Protein AF-A0A2V5LGY8-F1 (afdb_monomer)

Secondary structure (DSSP, 8-state):
---EEEETTEEEEE-SEEEE---SS-----HHHHHTTTSEEEEEPPTTSS-SEEEEETTT--EEEEEES-EEEEETTTTEEEEEEEEEEE-HHHHHHTT-GGGTT-EEEEEEEEEE---S-EEEEETTEEEEEE-PPP--PPPS-PPPPBSS--EEEEE---EEEEEEETTTTEEEEEE-EEEEE-BSS-EE-PPTT---S-EE-EEEEEEE-TTTT-SEEEEEEE--EEEP-----B-TT-S----TTS-BTTEE-TT-EEEE-HHHHS-TTSEE-GGGS-TTT----TTTT--TT----SSTTSEEEEHHHH-TTTSTT-EEEEEEE-B-HHHHHHHHH-TTS--TTS-EEEEEEEEEEETTEEEEEE-S--BTT--THHHHHTTT-EEEEE-S-TTTS--EEEEEEEEEEETTEEEEEEEEEESS-TT---EEEEE--TTPPP-S-----PPPPPP-TT-SSGGG-----PPPEEEEETTEEEEE---TTT-TT-

Nearest PDB structures (foldseek):
  8cqi-assembly1_A  TM=2.081E-01  e=9.771E-01  Homo sapiens
  5l9z-assembly1_A  TM=2.079E-01  e=1.151E+00  Homo sapiens
  6phg-assembly1_A  TM=1.567E-01  e=4.513E+00  Homo sapiens
  8uh2-assembly1_A  TM=1.254E-01  e=3.627E+00  Homo sapiens

Foldseek 3Di:
DWAFDDDPQHTPGTDWDKDFDADPDDDDDDPVCVVQRRQWIWTQDDPPDPAGIFIARLAPRHTAWGWPDWDWDAGSVQQKIKTAPIFTAGDCRNCVVVVHNVRGRPGDGGDMDMDRHDQQKDFDDDPNDTPDIDGDADDDDDDDDLDQQFEFWAKWFLFFAFKDFQFFDLVQQKTFIFTKTKIWGSHQDKAFQADFLDQRFWWKKKWKWKQADDPQSQQAIATQWIFFTFRGHFAPFHQSNVNPGDCVVHDHGRIRHHNGMGIDDRCRTRVLQGGFFPLQAQLLQRGGHRCRRPQPFDDDDSHARGGMGHLCRQACVNGPNMKMKMKMFIRGNRLNVCCLVPVVRRNRQQGMKMFIWRWDDHSNDIGIDTSDTIPMSDHPVVVSVVVVWDKDKDDPDVNPFDIKIKTWDWDPPDVPDIDIYIDIGDNRGSVDDFKDKDAADPPDDDDPDDFHHYAWRAFDPPNNADVSGTADRDFFDWDDDDRMIMTGDDDCVRPVRD

Structure (mmCIF, N/CA/C/O backbone):
data_AF-A0A2V5LGY8-F1
#
_entry.id   AF-A0A2V5LGY8-F1
#
loop_
_atom_site.group_PDB
_atom_site.id
_atom_site.type_symbol
_atom_site.label_atom_id
_atom_site.label_alt_id
_atom_site.label_comp_id
_atom_site.label_asym_id
_atom_site.label_entity_id
_atom_site.label_seq_id
_atom_site.pdbx_PDB_ins_code
_atom_site.Cartn_x
_atom_site.Cartn_y
_atom_site.Cartn_z
_atom_site.occupancy
_atom_site.B_iso_or_equiv
_atom_site.auth_seq_id
_atom_site.auth_comp_id
_atom_site.auth_asym_id
_atom_site.auth_atom_id
_atom_site.pdbx_PDB_model_num
ATOM 1 N N . PHE A 1 1 ? 13.005 -15.121 -3.241 1.00 65.56 1 PHE A N 1
ATOM 2 C CA . PHE A 1 1 ? 14.208 -15.280 -4.075 1.00 65.56 1 PHE A CA 1
ATOM 3 C C . PHE A 1 1 ? 15.237 -16.046 -3.276 1.00 65.56 1 PHE A C 1
ATOM 5 O O . PHE A 1 1 ? 15.303 -15.859 -2.065 1.00 65.56 1 PHE A O 1
ATOM 12 N N . PHE A 1 2 ? 15.988 -16.920 -3.935 1.00 74.06 2 PHE A N 1
ATOM 13 C CA . PHE A 1 2 ? 17.173 -17.533 -3.356 1.00 74.06 2 PHE A CA 1
ATOM 14 C C . PHE A 1 2 ? 18.372 -16.729 -3.860 1.00 74.06 2 PHE A C 1
ATOM 16 O O . PHE A 1 2 ? 18.666 -16.762 -5.054 1.00 74.06 2 PHE A O 1
ATOM 23 N N . SER A 1 3 ? 18.998 -15.953 -2.979 1.00 82.44 3 SER A N 1
ATOM 24 C CA . SER A 1 3 ? 19.999 -14.954 -3.367 1.00 82.44 3 SER A CA 1
ATOM 25 C C . SER A 1 3 ? 21.409 -15.417 -3.020 1.00 82.44 3 SER A C 1
ATOM 27 O O . SER A 1 3 ? 21.646 -16.020 -1.970 1.00 82.44 3 SER A O 1
ATOM 29 N N . ILE A 1 4 ? 22.361 -15.105 -3.897 1.00 84.81 4 ILE A N 1
ATOM 30 C CA . ILE A 1 4 ? 23.788 -15.316 -3.658 1.00 84.81 4 ILE A CA 1
ATOM 31 C C . ILE A 1 4 ? 24.555 -14.016 -3.856 1.00 84.81 4 ILE A C 1
ATOM 33 O O . ILE A 1 4 ? 24.245 -13.224 -4.742 1.00 84.81 4 ILE A O 1
ATOM 37 N N . LEU A 1 5 ? 25.587 -13.827 -3.043 1.00 84.12 5 LEU A N 1
ATOM 38 C CA . LEU A 1 5 ? 26.539 -12.743 -3.180 1.00 84.12 5 LEU A CA 1
ATOM 39 C C . LEU A 1 5 ? 27.703 -13.209 -4.050 1.00 84.12 5 LEU A C 1
ATOM 41 O O . LEU A 1 5 ? 28.392 -14.180 -3.723 1.00 84.12 5 LEU A O 1
ATOM 45 N N . VAL A 1 6 ? 27.959 -12.477 -5.128 1.00 84.19 6 VAL A N 1
ATOM 46 C CA . VAL A 1 6 ? 29.079 -12.709 -6.042 1.00 84.19 6 VAL A CA 1
ATOM 47 C C . VAL A 1 6 ? 29.950 -11.459 -6.057 1.00 84.19 6 VAL A C 1
ATOM 49 O O . VAL A 1 6 ? 29.448 -10.346 -6.191 1.00 84.19 6 VAL A O 1
ATOM 52 N N . PHE A 1 7 ? 31.264 -11.629 -5.914 1.00 83.25 7 PHE A N 1
ATOM 53 C CA . PHE A 1 7 ? 32.222 -10.528 -5.994 1.00 83.25 7 PHE A CA 1
ATOM 54 C C . PHE A 1 7 ? 33.379 -10.902 -6.914 1.00 83.25 7 PHE A C 1
ATOM 56 O O . PHE A 1 7 ? 34.120 -11.842 -6.617 1.00 83.25 7 PHE A O 1
ATOM 63 N N . ASN A 1 8 ? 33.551 -10.139 -7.998 1.00 84.62 8 ASN A N 1
ATOM 64 C CA . ASN A 1 8 ? 34.485 -10.438 -9.089 1.00 84.62 8 ASN A CA 1
ATOM 65 C C . ASN A 1 8 ? 34.308 -11.875 -9.602 1.00 84.62 8 ASN A C 1
ATOM 67 O O . ASN A 1 8 ? 35.237 -12.675 -9.517 1.00 84.62 8 ASN A O 1
ATOM 71 N N . ASP A 1 9 ? 33.088 -12.197 -10.044 1.00 86.88 9 ASP A N 1
ATOM 72 C CA . ASP A 1 9 ? 32.703 -13.487 -10.642 1.00 86.88 9 ASP A CA 1
ATOM 73 C C . ASP A 1 9 ? 32.883 -14.721 -9.747 1.00 86.88 9 ASP A C 1
ATOM 75 O O . ASP A 1 9 ? 32.727 -15.856 -10.185 1.00 86.88 9 ASP A O 1
ATOM 79 N N . LEU A 1 10 ? 33.164 -14.510 -8.463 1.00 85.56 10 LEU A N 1
ATOM 80 C CA . LEU A 1 10 ? 33.350 -15.571 -7.490 1.00 85.56 10 LEU A CA 1
ATOM 81 C C . LEU A 1 10 ? 32.267 -15.499 -6.419 1.00 85.56 10 LEU A C 1
ATOM 83 O O . LEU A 1 10 ? 32.025 -14.436 -5.837 1.00 85.56 10 LEU A O 1
ATOM 87 N N . LEU A 1 11 ? 31.679 -16.651 -6.101 1.00 89.62 11 LEU A N 1
ATOM 88 C CA . LEU A 1 11 ? 30.755 -16.790 -4.983 1.00 89.62 11 LEU A CA 1
ATOM 89 C C . LEU A 1 11 ? 31.415 -16.315 -3.677 1.00 89.62 11 LEU A C 1
ATOM 91 O O . LEU A 1 11 ? 32.578 -16.614 -3.386 1.00 89.62 11 LEU A O 1
ATOM 95 N N . ARG A 1 12 ? 30.672 -15.543 -2.888 1.00 87.94 12 ARG A N 1
ATOM 96 C CA . ARG A 1 12 ? 31.064 -15.092 -1.543 1.00 87.94 12 ARG A CA 1
ATOM 97 C C . ARG A 1 12 ? 30.173 -15.669 -0.460 1.00 87.94 12 ARG A C 1
ATOM 99 O O . ARG A 1 12 ? 30.631 -15.840 0.664 1.00 87.94 12 ARG A O 1
ATOM 106 N N . GLY A 1 13 ? 28.940 -16.002 -0.807 1.00 84.50 13 GLY A N 1
ATOM 107 C CA . GLY A 1 13 ? 28.005 -16.669 0.080 1.00 84.50 13 GLY A CA 1
ATOM 108 C C . GLY A 1 13 ? 26.596 -16.612 -0.480 1.00 84.50 13 GLY A C 1
ATOM 109 O O . GLY A 1 13 ? 26.351 -16.009 -1.520 1.00 84.50 13 GLY A O 1
ATOM 110 N N . SER A 1 14 ? 25.673 -17.239 0.226 1.00 83.50 14 SER A N 1
ATOM 111 C CA . SER A 1 14 ? 24.236 -17.161 -0.023 1.00 83.50 14 SER A CA 1
ATOM 112 C C . SER A 1 14 ? 23.563 -16.369 1.091 1.00 83.50 14 SER A C 1
ATOM 114 O O . SER A 1 14 ? 23.916 -16.538 2.261 1.00 83.50 14 SER A O 1
ATOM 116 N N . GLU A 1 15 ? 22.580 -15.553 0.738 1.00 79.69 15 GLU A N 1
ATOM 117 C CA . GLU A 1 15 ? 21.764 -14.801 1.689 1.00 79.69 15 GLU A CA 1
ATOM 118 C C . GLU A 1 15 ? 20.505 -15.582 2.066 1.00 79.69 15 GLU A C 1
ATOM 120 O O . GLU A 1 15 ? 20.097 -16.506 1.359 1.00 79.69 15 GLU A O 1
ATOM 125 N N . ALA A 1 16 ? 19.881 -15.208 3.185 1.00 76.12 16 ALA A N 1
ATOM 126 C CA . ALA A 1 16 ? 18.610 -15.793 3.591 1.00 76.12 16 ALA A CA 1
ATOM 127 C C . ALA A 1 16 ? 17.569 -15.623 2.474 1.00 76.12 16 ALA A C 1
ATOM 129 O O . ALA A 1 16 ? 17.400 -14.543 1.908 1.00 76.12 16 ALA A O 1
ATOM 130 N N . GLY A 1 17 ? 16.884 -16.709 2.143 1.00 76.69 17 GLY A N 1
ATOM 131 C CA . GLY A 1 17 ? 15.998 -16.754 0.994 1.00 76.69 17 GLY A CA 1
ATOM 132 C C . GLY A 1 17 ? 15.491 -18.160 0.738 1.00 76.69 17 GLY A C 1
ATOM 133 O O . GLY A 1 17 ? 15.968 -19.128 1.325 1.00 76.69 17 GLY A O 1
ATOM 134 N N . SER A 1 18 ? 14.511 -18.284 -0.147 1.00 83.12 18 SER A N 1
ATOM 135 C CA . SER A 1 18 ? 13.873 -19.566 -0.428 1.00 83.12 18 SER A CA 1
ATOM 136 C C . SER A 1 18 ? 13.519 -19.737 -1.900 1.00 83.12 18 SER A C 1
ATOM 138 O O . SER A 1 18 ? 13.355 -18.766 -2.654 1.00 83.12 18 SER A O 1
ATOM 140 N N . MET A 1 19 ? 13.423 -21.004 -2.293 1.00 80.88 19 MET A N 1
ATOM 141 C CA . MET A 1 19 ? 13.047 -21.469 -3.620 1.00 80.88 19 MET A CA 1
ATOM 142 C C . MET A 1 19 ? 11.915 -22.486 -3.490 1.00 80.88 19 MET A C 1
ATOM 144 O O . MET A 1 19 ? 12.043 -23.459 -2.747 1.00 80.88 19 MET A O 1
ATOM 148 N N . GLY A 1 20 ? 10.813 -22.259 -4.207 1.00 79.62 20 GLY A N 1
ATOM 149 C CA . GLY A 1 20 ? 9.690 -23.194 -4.255 1.00 79.62 20 GLY A CA 1
ATOM 150 C C . GLY A 1 20 ? 10.083 -24.518 -4.902 1.00 79.62 20 GLY A C 1
ATOM 151 O O . GLY A 1 20 ? 10.786 -24.539 -5.911 1.00 79.62 20 GLY A O 1
ATOM 152 N N . LEU A 1 21 ? 9.612 -25.621 -4.328 1.00 80.12 21 LEU A N 1
ATOM 153 C CA . LEU A 1 21 ? 9.755 -26.958 -4.882 1.00 80.12 21 LEU A CA 1
ATOM 154 C C . LEU A 1 21 ? 8.463 -27.364 -5.583 1.00 80.12 21 LEU A C 1
ATOM 156 O O . LEU A 1 21 ? 7.384 -27.322 -4.997 1.00 80.12 21 LEU A O 1
ATOM 160 N N . ILE A 1 22 ? 8.595 -27.810 -6.830 1.00 75.25 22 ILE A N 1
ATOM 161 C CA . ILE A 1 22 ? 7.488 -28.354 -7.614 1.00 75.25 22 ILE A CA 1
ATOM 162 C C . ILE A 1 22 ? 7.740 -29.855 -7.799 1.00 75.25 22 ILE A C 1
ATOM 164 O O . ILE A 1 22 ? 8.782 -30.234 -8.344 1.00 75.25 22 ILE A O 1
ATOM 168 N N . PRO A 1 23 ? 6.820 -30.729 -7.358 1.00 70.56 23 PRO A N 1
ATOM 169 C CA . PRO A 1 23 ? 6.963 -32.164 -7.557 1.00 70.56 23 PRO A CA 1
ATOM 170 C C . PRO A 1 23 ? 6.949 -32.510 -9.048 1.00 70.56 23 PRO A C 1
ATOM 172 O O . PRO A 1 23 ? 6.024 -32.147 -9.769 1.00 70.56 23 PRO A O 1
ATOM 175 N N . GLN A 1 24 ? 7.944 -33.269 -9.509 1.00 68.31 24 GLN A N 1
ATOM 176 C CA . GLN A 1 24 ? 7.947 -33.810 -10.875 1.00 68.31 24 GLN A CA 1
ATOM 177 C C . GLN A 1 24 ? 7.070 -35.062 -11.018 1.00 68.31 24 GLN A C 1
ATOM 179 O O . GLN A 1 24 ? 6.631 -35.383 -12.116 1.00 68.31 24 GLN A O 1
ATOM 184 N N . ASN A 1 25 ? 6.806 -35.765 -9.912 1.00 73.38 25 ASN A N 1
ATOM 185 C CA . ASN A 1 25 ? 6.011 -36.988 -9.878 1.00 73.38 25 ASN A CA 1
ATOM 186 C C . ASN A 1 25 ? 4.979 -36.920 -8.751 1.00 73.38 25 ASN A C 1
ATOM 188 O O . ASN A 1 25 ? 5.252 -36.377 -7.679 1.00 73.38 25 ASN A O 1
ATOM 192 N N . VAL A 1 26 ? 3.818 -37.537 -8.970 1.00 64.25 26 VAL A N 1
ATOM 193 C CA . VAL A 1 26 ? 2.824 -37.753 -7.913 1.00 64.25 26 VAL A CA 1
ATOM 194 C C . VAL A 1 26 ? 3.324 -38.894 -7.028 1.00 64.25 26 VAL A C 1
ATOM 196 O O . VAL A 1 26 ? 3.407 -40.036 -7.475 1.00 64.25 26 VAL A O 1
ATOM 199 N N . MET A 1 27 ? 3.687 -38.588 -5.783 1.00 63.16 27 MET A N 1
ATOM 200 C CA . MET A 1 27 ? 4.165 -39.578 -4.814 1.00 63.16 27 MET A CA 1
ATOM 201 C C . MET A 1 27 ? 3.155 -39.760 -3.682 1.00 63.16 27 MET A C 1
ATOM 203 O O . MET A 1 27 ? 2.528 -38.800 -3.236 1.00 63.16 27 MET A O 1
ATOM 207 N N . ALA A 1 28 ? 3.032 -40.990 -3.179 1.00 70.69 28 ALA A N 1
ATOM 208 C CA . ALA A 1 28 ? 2.329 -41.256 -1.930 1.00 70.69 28 ALA A CA 1
ATOM 209 C C . ALA A 1 28 ? 3.200 -40.769 -0.762 1.00 70.69 28 ALA A C 1
ATOM 211 O O . ALA A 1 28 ? 4.161 -41.429 -0.373 1.00 70.69 28 ALA A O 1
ATOM 212 N N . LEU A 1 29 ? 2.887 -39.582 -0.248 1.00 74.75 29 LEU A N 1
ATOM 213 C CA . LEU A 1 29 ? 3.591 -38.960 0.869 1.00 74.75 29 LEU A CA 1
ATOM 214 C C . LEU A 1 29 ? 2.817 -39.185 2.180 1.00 74.75 29 LEU A C 1
ATOM 216 O O . LEU A 1 29 ? 1.585 -39.262 2.148 1.00 74.75 29 LEU A O 1
ATOM 220 N N . PRO A 1 30 ? 3.501 -39.262 3.340 1.00 73.94 30 PRO A N 1
ATOM 221 C CA . PRO A 1 30 ? 2.842 -39.205 4.645 1.00 73.94 30 PRO A CA 1
ATOM 222 C C . PRO A 1 30 ? 1.916 -37.988 4.722 1.00 73.94 30 PRO A C 1
ATOM 224 O O . PRO A 1 30 ? 2.256 -36.944 4.175 1.00 73.94 30 PRO A O 1
ATOM 227 N N . SER A 1 31 ? 0.773 -38.091 5.406 1.00 75.44 31 SER A N 1
ATOM 228 C CA . SER A 1 31 ? -0.280 -37.057 5.398 1.00 75.44 31 SER A CA 1
ATOM 229 C C . SER A 1 31 ? 0.226 -35.643 5.707 1.00 75.44 31 SER A C 1
ATOM 231 O O . SER A 1 31 ? -0.227 -34.681 5.092 1.00 75.44 31 SER A O 1
ATOM 233 N N . THR A 1 32 ? 1.198 -35.520 6.609 1.00 71.56 32 THR A N 1
ATOM 234 C CA . THR A 1 32 ? 1.798 -34.243 7.008 1.00 71.56 32 THR A CA 1
ATOM 235 C C . THR A 1 32 ? 2.687 -33.630 5.929 1.00 71.56 32 THR A C 1
ATOM 237 O O . THR A 1 32 ? 2.582 -32.438 5.677 1.00 71.56 32 THR A O 1
ATOM 240 N N . LEU A 1 33 ? 3.492 -34.430 5.226 1.00 78.06 33 LEU A N 1
ATOM 241 C CA . LEU A 1 33 ? 4.291 -33.969 4.082 1.00 78.06 33 LEU A CA 1
ATOM 242 C C . LEU A 1 33 ? 3.430 -33.795 2.814 1.00 78.06 33 LEU A C 1
ATOM 244 O O . LEU A 1 33 ? 3.646 -32.887 2.011 1.00 78.06 33 LEU A O 1
ATOM 248 N N . GLY A 1 34 ? 2.408 -34.638 2.662 1.00 76.06 34 GLY A N 1
ATOM 249 C CA . GLY A 1 34 ? 1.409 -34.575 1.599 1.00 76.06 34 GLY A CA 1
ATOM 250 C C . GLY A 1 34 ? 0.634 -33.257 1.604 1.00 76.06 34 GLY A C 1
ATOM 251 O O . GLY A 1 34 ? 0.475 -32.632 0.558 1.00 76.06 34 GLY A O 1
ATOM 252 N N . ALA A 1 35 ? 0.223 -32.783 2.784 1.00 77.94 35 ALA A N 1
ATOM 253 C CA . ALA A 1 35 ? -0.468 -31.501 2.934 1.00 77.94 35 ALA A CA 1
ATOM 254 C C . ALA A 1 35 ? 0.377 -30.303 2.457 1.00 77.94 35 ALA A C 1
ATOM 256 O O . ALA A 1 35 ? -0.169 -29.329 1.944 1.00 77.94 35 ALA A O 1
ATOM 257 N N . SER A 1 36 ? 1.703 -30.404 2.570 1.00 81.81 36 SER A N 1
ATOM 258 C CA . SER A 1 36 ? 2.649 -29.346 2.204 1.00 81.81 36 SER A CA 1
ATOM 259 C C . SER A 1 36 ? 3.163 -29.441 0.768 1.00 81.81 36 SER A C 1
ATOM 261 O O . SER A 1 36 ? 3.912 -28.571 0.340 1.00 81.81 36 SER A O 1
ATOM 263 N N . THR A 1 37 ? 2.784 -30.467 -0.001 1.00 76.94 37 THR A N 1
ATOM 264 C CA . THR A 1 37 ? 3.457 -30.841 -1.263 1.00 76.94 37 THR A CA 1
ATOM 265 C C . THR A 1 37 ? 3.496 -29.728 -2.317 1.00 76.94 37 THR A C 1
ATOM 267 O O . THR A 1 37 ? 4.477 -29.620 -3.047 1.00 76.94 37 THR A O 1
ATOM 270 N N . ASN A 1 38 ? 2.476 -28.866 -2.368 1.00 76.06 38 ASN A N 1
ATOM 271 C CA . ASN A 1 38 ? 2.404 -27.738 -3.311 1.00 76.06 38 ASN A CA 1
ATOM 272 C C . ASN A 1 38 ? 2.979 -26.423 -2.752 1.00 76.06 38 ASN A C 1
ATOM 274 O O . ASN A 1 38 ? 2.866 -25.381 -3.390 1.00 76.06 38 ASN A O 1
ATOM 278 N N . GLN A 1 39 ? 3.550 -26.456 -1.550 1.00 84.06 39 GLN A N 1
ATOM 279 C CA . GLN A 1 39 ? 4.090 -25.293 -0.845 1.00 84.06 39 GLN A CA 1
ATOM 280 C C . GLN A 1 39 ? 5.408 -25.619 -0.128 1.00 84.06 39 GLN A C 1
ATOM 282 O O . GLN A 1 39 ? 5.783 -24.947 0.832 1.00 84.06 39 GLN A O 1
ATOM 287 N N . LEU A 1 40 ? 6.113 -26.661 -0.580 1.00 86.75 40 LEU A N 1
ATOM 288 C CA . LEU A 1 40 ? 7.454 -26.962 -0.099 1.00 86.75 40 LEU A CA 1
ATOM 289 C C . LEU A 1 40 ? 8.445 -25.946 -0.656 1.00 86.75 40 LEU A C 1
ATOM 291 O O . LEU A 1 40 ? 8.376 -25.563 -1.824 1.00 86.75 40 LEU A O 1
ATOM 295 N N . VAL A 1 41 ? 9.407 -25.557 0.169 1.00 89.62 41 VAL A N 1
ATOM 296 C CA . VAL A 1 41 ? 10.536 -24.716 -0.226 1.00 89.62 41 VAL A CA 1
ATOM 297 C C . VAL A 1 41 ? 11.847 -25.335 0.228 1.00 89.62 41 VAL A C 1
ATOM 299 O O . VAL A 1 41 ? 11.899 -25.984 1.272 1.00 89.62 41 VAL A O 1
ATOM 302 N N . VAL A 1 42 ? 12.914 -25.094 -0.534 1.00 92.88 42 VAL A N 1
ATOM 303 C CA . VAL A 1 42 ? 14.277 -25.110 0.008 1.00 92.88 42 VAL A CA 1
ATOM 304 C C . VAL A 1 42 ? 14.579 -23.705 0.497 1.00 92.88 42 VAL A C 1
ATOM 306 O O . VAL A 1 42 ? 14.482 -22.746 -0.269 1.00 92.88 42 VAL A O 1
ATOM 309 N N . GLU A 1 43 ? 14.941 -23.585 1.764 1.00 92.19 43 GLU A N 1
ATOM 310 C CA . GLU A 1 43 ? 15.230 -22.320 2.425 1.00 92.19 43 GLU A CA 1
ATOM 311 C C . GLU A 1 43 ? 16.683 -22.284 2.904 1.00 92.19 43 GLU A C 1
ATOM 313 O O . GLU A 1 43 ? 17.179 -23.247 3.495 1.00 92.19 43 GLU A O 1
ATOM 318 N N . LYS A 1 44 ? 17.353 -21.155 2.658 1.00 91.00 44 LYS A N 1
ATOM 319 C CA . LYS A 1 44 ? 18.624 -20.777 3.269 1.00 91.00 44 LYS A CA 1
ATOM 320 C C . LYS A 1 44 ? 18.362 -20.225 4.661 1.00 91.00 44 LYS A C 1
ATOM 322 O O . LYS A 1 44 ? 17.803 -19.139 4.809 1.00 91.00 44 LYS A O 1
ATOM 327 N N . LEU A 1 45 ? 18.805 -20.974 5.665 1.00 86.50 45 LEU A N 1
ATOM 328 C CA . LEU A 1 45 ? 18.658 -20.609 7.069 1.00 86.50 45 LEU A CA 1
ATOM 329 C C . LEU A 1 45 ? 19.623 -19.475 7.453 1.00 86.50 45 LEU A C 1
ATOM 331 O O . LEU A 1 45 ? 20.629 -19.231 6.772 1.00 86.50 45 LEU A O 1
ATOM 335 N N . ALA A 1 46 ? 19.307 -18.769 8.539 1.00 80.56 46 ALA A N 1
ATOM 336 C CA . ALA A 1 46 ? 20.091 -17.639 9.028 1.00 80.56 46 ALA A CA 1
ATOM 337 C C . ALA A 1 46 ? 21.526 -18.044 9.419 1.00 80.56 46 ALA A C 1
ATOM 339 O O . ALA A 1 46 ? 21.804 -19.183 9.792 1.00 80.56 46 ALA A O 1
ATOM 340 N N . ALA A 1 47 ? 22.463 -17.096 9.341 1.00 74.31 47 ALA A N 1
ATOM 341 C CA . ALA A 1 47 ? 23.844 -17.338 9.746 1.00 74.31 47 ALA A CA 1
ATOM 342 C C . ALA A 1 47 ? 23.920 -17.660 11.252 1.00 74.31 47 ALA A C 1
ATOM 344 O O . ALA A 1 47 ? 23.453 -16.877 12.075 1.00 74.31 47 ALA A O 1
ATOM 345 N N . GLY A 1 48 ? 24.530 -18.797 11.601 1.00 75.06 48 GLY A N 1
ATOM 346 C CA . GLY A 1 48 ? 24.643 -19.283 12.983 1.00 75.06 48 GLY A CA 1
ATOM 347 C C . GLY A 1 48 ? 23.686 -20.425 13.336 1.00 75.06 48 GLY A C 1
ATOM 348 O O . GLY A 1 48 ? 23.865 -21.046 14.382 1.00 75.06 48 GLY A O 1
ATOM 349 N N . GLU A 1 49 ? 22.727 -20.742 12.463 1.00 84.44 49 GLU A N 1
ATOM 350 C CA . GLU A 1 49 ? 21.923 -21.961 12.569 1.00 84.44 49 GLU A CA 1
ATOM 351 C C . GLU A 1 49 ? 22.786 -23.218 12.388 1.00 84.44 49 GLU A C 1
ATOM 353 O O . GLU A 1 49 ? 23.810 -23.204 11.700 1.00 84.44 49 GLU A O 1
ATOM 358 N N . GLN A 1 50 ? 22.363 -24.328 13.003 1.00 87.94 50 GLN A N 1
ATOM 359 C CA . GLN A 1 50 ? 23.093 -25.601 12.930 1.00 87.94 50 GLN A CA 1
ATOM 360 C C . GLN A 1 50 ? 23.198 -26.127 11.490 1.00 87.94 50 GLN A C 1
ATOM 362 O O . GLN A 1 50 ? 24.178 -26.784 11.137 1.00 87.94 50 GLN A O 1
ATOM 367 N N . PHE A 1 51 ? 22.185 -25.852 10.672 1.00 92.00 51 PHE A N 1
ATOM 368 C CA . PHE A 1 51 ? 22.112 -26.281 9.284 1.00 92.00 51 PHE A CA 1
ATOM 369 C C . PHE A 1 51 ? 22.058 -25.069 8.368 1.00 92.00 51 PHE A C 1
ATOM 371 O O . PHE A 1 51 ? 21.484 -24.038 8.701 1.00 92.00 51 PHE A O 1
ATOM 378 N N . ASP A 1 52 ? 22.654 -25.212 7.191 1.00 89.62 52 ASP A N 1
ATOM 379 C CA . ASP A 1 52 ? 22.723 -24.122 6.225 1.00 89.62 52 ASP A CA 1
ATOM 380 C C . ASP A 1 52 ? 21.461 -24.050 5.348 1.00 89.62 52 ASP A C 1
ATOM 382 O O . ASP A 1 52 ? 20.973 -22.959 5.056 1.00 89.62 52 ASP A O 1
ATOM 386 N N . LEU A 1 53 ? 20.890 -25.205 4.991 1.00 94.56 53 LEU A N 1
ATOM 387 C CA . LEU A 1 53 ? 19.679 -25.330 4.180 1.00 94.56 53 LEU A CA 1
ATOM 388 C C . LEU A 1 53 ? 18.663 -26.255 4.858 1.00 94.56 53 LEU A C 1
ATOM 390 O O . LEU A 1 53 ? 19.038 -27.231 5.514 1.00 94.56 53 LEU A O 1
ATOM 394 N N . ALA A 1 54 ? 17.377 -25.994 4.631 1.00 95.94 54 ALA A N 1
ATOM 395 C CA . ALA A 1 54 ? 16.288 -26.867 5.058 1.00 95.94 54 ALA A CA 1
ATOM 396 C C . ALA A 1 54 ? 15.167 -26.953 4.014 1.00 95.94 54 ALA A C 1
ATOM 398 O O . ALA A 1 54 ? 14.944 -26.024 3.240 1.00 95.94 54 ALA A O 1
ATOM 399 N N . VAL A 1 55 ? 14.445 -28.073 4.016 1.00 94.88 55 VAL A N 1
ATOM 400 C CA . VAL A 1 55 ? 13.205 -28.273 3.258 1.00 94.88 55 VAL A CA 1
ATOM 401 C C . VAL A 1 55 ? 12.028 -28.081 4.202 1.00 94.88 55 VAL A C 1
ATOM 403 O O . VAL A 1 55 ? 11.900 -28.813 5.191 1.00 94.88 55 VAL A O 1
ATOM 406 N N . ARG A 1 56 ? 11.179 -27.097 3.906 1.00 93.06 56 ARG A N 1
ATOM 407 C CA . ARG A 1 56 ? 10.150 -26.619 4.835 1.00 93.06 56 ARG A CA 1
ATOM 408 C C . ARG A 1 56 ? 8.824 -26.360 4.141 1.00 93.06 56 ARG A C 1
ATOM 410 O O . ARG A 1 56 ? 8.766 -26.204 2.922 1.00 93.06 56 ARG A O 1
ATOM 417 N N . ASP A 1 57 ? 7.767 -26.297 4.934 1.00 88.94 57 ASP A N 1
ATOM 418 C CA . ASP A 1 57 ? 6.489 -25.735 4.516 1.00 88.94 57 ASP A CA 1
ATOM 419 C C . ASP A 1 57 ? 6.579 -24.201 4.482 1.00 88.94 57 ASP A C 1
ATOM 421 O O . ASP A 1 57 ? 6.841 -23.569 5.505 1.00 88.94 57 ASP A O 1
ATOM 425 N N . ALA A 1 58 ? 6.349 -23.594 3.317 1.00 78.31 58 ALA A N 1
ATOM 426 C CA . ALA A 1 58 ? 6.477 -22.149 3.125 1.00 78.31 58 ALA A CA 1
ATOM 427 C C . ALA A 1 58 ? 5.458 -21.313 3.916 1.00 78.31 58 ALA A C 1
ATOM 429 O O . ALA A 1 58 ? 5.679 -20.123 4.131 1.00 78.31 58 ALA A O 1
ATOM 430 N N . LYS A 1 59 ? 4.327 -21.907 4.309 1.00 78.25 59 LYS A N 1
ATOM 431 C CA . LYS A 1 59 ? 3.235 -21.223 5.008 1.00 78.25 59 LYS A CA 1
ATOM 432 C C . LYS A 1 59 ? 3.365 -21.357 6.520 1.00 78.25 59 LYS A C 1
ATOM 434 O O . LYS A 1 59 ? 3.088 -20.404 7.240 1.00 78.25 59 LYS A O 1
ATOM 439 N N . THR A 1 60 ? 3.727 -22.543 7.002 1.00 81.88 60 THR A N 1
ATOM 440 C CA . THR A 1 60 ? 3.764 -22.844 8.441 1.00 81.88 60 THR A CA 1
ATOM 441 C C . THR A 1 60 ? 5.165 -22.763 9.037 1.00 81.88 60 THR A C 1
ATOM 443 O O . THR A 1 60 ? 5.294 -22.699 10.257 1.00 81.88 60 THR A O 1
ATOM 446 N N . GLY A 1 61 ? 6.212 -22.784 8.207 1.00 85.19 61 GLY A N 1
ATOM 447 C CA . GLY A 1 61 ? 7.605 -22.859 8.651 1.00 85.19 61 GLY A CA 1
ATOM 448 C C . GLY A 1 61 ? 8.014 -24.239 9.177 1.00 85.19 61 GLY A C 1
ATOM 449 O O . GLY A 1 61 ? 9.138 -24.390 9.652 1.00 85.19 61 GLY A O 1
ATOM 450 N N . PHE A 1 62 ? 7.132 -25.245 9.092 1.00 90.81 62 PHE A N 1
ATOM 451 C CA . PHE A 1 62 ? 7.413 -26.602 9.560 1.00 90.81 62 PHE A CA 1
ATOM 452 C C . PHE A 1 62 ? 8.589 -27.206 8.789 1.00 90.81 62 PHE A C 1
ATOM 454 O O . PHE A 1 62 ? 8.582 -27.255 7.556 1.00 90.81 62 PHE A O 1
ATOM 461 N N . THR A 1 63 ? 9.594 -27.689 9.512 1.00 94.75 63 THR A N 1
ATOM 462 C CA . THR A 1 63 ? 10.822 -28.232 8.932 1.00 94.75 63 THR A CA 1
ATOM 463 C C . THR A 1 63 ? 10.665 -29.724 8.712 1.00 94.75 63 THR A C 1
ATOM 465 O O . THR A 1 63 ? 10.540 -30.478 9.672 1.00 94.75 63 THR A O 1
ATOM 468 N N . PHE A 1 64 ? 10.740 -30.191 7.467 1.00 94.81 64 PHE A N 1
ATOM 469 C CA . PHE A 1 64 ? 10.719 -31.628 7.176 1.00 94.81 64 PHE A CA 1
ATOM 470 C C . PHE A 1 64 ? 12.120 -32.224 7.209 1.00 94.81 64 PHE A C 1
ATOM 472 O O . PHE A 1 64 ? 12.366 -33.223 7.889 1.00 94.81 64 PHE A O 1
ATOM 479 N N . PHE A 1 65 ? 13.048 -31.583 6.497 1.00 96.69 65 PHE A N 1
ATOM 480 C CA . PHE A 1 65 ? 14.410 -32.075 6.356 1.00 96.69 65 PHE A CA 1
ATOM 481 C C . PHE A 1 65 ? 15.422 -30.956 6.535 1.00 96.69 65 PHE A C 1
ATOM 483 O O . PHE A 1 65 ? 15.257 -29.873 5.982 1.00 96.69 65 PHE A O 1
ATOM 490 N N . ASN A 1 66 ? 16.503 -31.251 7.244 1.00 97.69 66 ASN A N 1
ATOM 491 C CA . ASN A 1 66 ? 17.709 -30.435 7.219 1.00 97.69 66 ASN A CA 1
ATOM 492 C C . ASN A 1 66 ? 18.633 -30.940 6.109 1.00 97.69 66 ASN A C 1
ATOM 494 O O . ASN A 1 66 ? 18.626 -32.132 5.790 1.00 97.69 66 ASN A O 1
ATOM 498 N N . VAL A 1 67 ? 19.436 -30.054 5.527 1.00 96.25 67 VAL A N 1
ATOM 499 C CA . VAL A 1 67 ? 20.409 -30.418 4.494 1.00 96.25 67 VAL A CA 1
ATOM 500 C C . VAL A 1 67 ? 21.824 -30.239 5.031 1.00 96.25 67 VAL A C 1
ATOM 502 O O . VAL A 1 67 ? 22.176 -29.179 5.548 1.00 96.25 67 VAL A O 1
ATOM 505 N N . GLU A 1 68 ? 22.644 -31.280 4.890 1.00 94.19 68 GLU A N 1
ATOM 506 C CA . GLU A 1 68 ? 24.033 -31.278 5.355 1.00 94.19 68 GLU A CA 1
ATOM 507 C C . GLU A 1 68 ? 25.010 -31.746 4.269 1.00 94.19 68 GLU A C 1
ATOM 509 O O . GLU A 1 68 ? 24.758 -32.711 3.540 1.00 94.19 68 GLU A O 1
ATOM 514 N N . GLY A 1 69 ? 26.190 -31.122 4.237 1.00 91.06 69 GLY A N 1
ATOM 515 C CA . GLY A 1 69 ? 27.320 -31.541 3.404 1.00 91.06 69 GLY A CA 1
ATOM 516 C C . GLY A 1 69 ? 27.223 -31.099 1.947 1.00 91.06 69 GLY A C 1
ATOM 517 O O . GLY A 1 69 ? 27.996 -31.583 1.122 1.00 91.06 69 GLY A O 1
ATOM 518 N N . HIS A 1 70 ? 26.290 -30.203 1.624 1.00 94.69 70 HIS A N 1
ATOM 519 C CA . HIS A 1 70 ? 26.212 -29.610 0.300 1.00 94.69 70 HIS A CA 1
ATOM 520 C C . HIS A 1 70 ? 27.356 -28.632 0.040 1.00 94.69 70 HIS A C 1
ATOM 522 O O . HIS A 1 70 ? 27.903 -28.010 0.949 1.00 94.69 70 HIS A O 1
ATOM 528 N N . GLN A 1 71 ? 27.689 -28.485 -1.234 1.00 93.31 71 GLN A N 1
ATOM 529 C CA . GLN A 1 71 ? 28.668 -27.534 -1.732 1.00 93.31 71 GLN A CA 1
ATOM 530 C C . GLN A 1 71 ? 27.997 -26.636 -2.757 1.00 93.31 71 GLN A C 1
ATOM 532 O O . GLN A 1 71 ? 27.305 -27.131 -3.647 1.00 93.31 71 GLN A O 1
ATOM 537 N N . TYR A 1 72 ? 28.206 -25.332 -2.607 1.00 93.56 72 TYR A N 1
ATOM 538 C CA . TYR A 1 72 ? 27.792 -24.343 -3.587 1.00 93.56 72 TYR A CA 1
ATOM 539 C C . TYR A 1 72 ? 28.896 -24.171 -4.619 1.00 93.56 72 TYR A C 1
ATOM 541 O O . TYR A 1 72 ? 30.052 -23.946 -4.260 1.00 93.56 72 TYR A O 1
ATOM 549 N N . ASP A 1 73 ? 28.514 -24.217 -5.883 1.00 93.44 73 ASP A N 1
ATOM 550 C CA . ASP A 1 73 ? 29.372 -23.879 -7.003 1.00 93.44 73 ASP A CA 1
ATOM 551 C C . ASP A 1 73 ? 28.618 -22.924 -7.925 1.00 93.44 73 ASP A C 1
ATOM 553 O O . ASP A 1 73 ? 27.484 -23.196 -8.325 1.00 93.44 73 ASP A O 1
ATOM 557 N N . TYR A 1 74 ? 29.225 -21.774 -8.202 1.00 92.69 74 TYR A N 1
ATOM 558 C CA . TYR A 1 74 ? 28.647 -20.739 -9.049 1.00 92.69 74 TYR A CA 1
ATOM 559 C C . TYR A 1 74 ? 29.561 -20.498 -10.241 1.00 92.69 74 TYR A C 1
ATOM 561 O O . TYR A 1 74 ? 30.710 -20.087 -10.074 1.00 92.69 74 TYR A O 1
ATOM 569 N N . ASP A 1 75 ? 29.012 -20.694 -11.433 1.00 90.50 75 ASP A N 1
ATOM 570 C CA . ASP A 1 75 ? 29.658 -20.349 -12.690 1.00 90.50 75 ASP A CA 1
ATOM 571 C C . ASP A 1 75 ? 29.096 -19.010 -13.175 1.00 90.50 75 ASP A C 1
ATOM 573 O O . ASP A 1 75 ? 27.937 -18.914 -13.586 1.00 90.50 75 ASP A O 1
ATOM 577 N N . ALA A 1 76 ? 29.923 -17.964 -13.121 1.00 82.31 76 ALA A N 1
ATOM 578 C CA . ALA A 1 76 ? 29.548 -16.627 -13.567 1.00 82.31 76 ALA A CA 1
ATOM 579 C C . ALA A 1 76 ? 29.335 -16.535 -15.085 1.00 82.31 76 ALA A C 1
ATOM 581 O O . ALA A 1 76 ? 28.498 -15.753 -15.533 1.00 82.31 76 ALA A O 1
ATOM 582 N N . GLY A 1 77 ? 30.069 -17.328 -15.873 1.00 78.00 77 GLY A N 1
ATOM 583 C CA . GLY A 1 77 ? 29.954 -17.343 -17.331 1.00 78.00 77 GLY A CA 1
ATOM 584 C C . GLY A 1 77 ? 28.680 -18.041 -17.799 1.00 78.00 77 GLY A C 1
ATOM 585 O O . GLY A 1 77 ? 28.025 -17.566 -18.725 1.00 78.00 77 GLY A O 1
ATOM 586 N N . ALA A 1 78 ? 28.307 -19.133 -17.131 1.00 78.62 78 ALA A N 1
ATOM 587 C CA . ALA A 1 78 ? 27.055 -19.848 -17.376 1.00 78.62 78 ALA A CA 1
ATOM 588 C C . ALA A 1 78 ? 25.853 -19.263 -16.613 1.00 78.62 78 ALA A C 1
ATOM 590 O O . ALA A 1 78 ? 24.723 -19.695 -16.841 1.00 78.62 78 ALA A O 1
ATOM 591 N N . GLN A 1 79 ? 26.094 -18.308 -15.707 1.00 81.06 79 GLN A N 1
ATOM 592 C CA . GLN A 1 79 ? 25.107 -17.762 -14.774 1.00 81.06 79 GLN A CA 1
ATOM 593 C C . GLN A 1 79 ? 24.320 -18.873 -14.069 1.00 81.06 79 GLN A C 1
ATOM 595 O O . GLN A 1 79 ? 23.093 -18.867 -14.023 1.00 81.06 79 GLN A O 1
ATOM 600 N N . SER A 1 80 ? 25.026 -19.872 -13.548 1.00 88.94 80 SER A N 1
ATOM 601 C CA . SER A 1 80 ? 24.399 -21.048 -12.948 1.00 88.94 80 SER A CA 1
ATOM 602 C C . SER A 1 80 ? 24.915 -21.286 -11.543 1.00 88.94 80 SER A C 1
ATOM 604 O O . SER A 1 80 ? 26.124 -21.300 -11.319 1.00 88.94 80 SER A O 1
ATOM 606 N N . LEU A 1 81 ? 23.996 -21.525 -10.612 1.00 90.38 81 LEU A N 1
ATOM 607 C CA . LEU A 1 81 ? 24.297 -22.035 -9.285 1.00 90.38 81 LEU A CA 1
ATOM 608 C C . LEU A 1 81 ? 23.990 -23.529 -9.249 1.00 90.38 81 LEU A C 1
ATOM 610 O O . LEU A 1 81 ? 22.873 -23.952 -9.553 1.00 90.38 81 LEU A O 1
ATOM 614 N N . SER A 1 82 ? 24.962 -24.319 -8.813 1.00 93.25 82 SER A N 1
ATOM 615 C CA . SER A 1 82 ? 24.754 -25.709 -8.444 1.00 93.25 82 SER A CA 1
ATOM 616 C C . SER A 1 82 ? 25.009 -25.906 -6.953 1.00 93.25 82 SER A C 1
ATOM 618 O O . SER A 1 82 ? 25.954 -25.372 -6.376 1.00 93.25 82 SER A O 1
ATOM 620 N N . ILE A 1 83 ? 24.123 -26.660 -6.313 1.00 93.69 83 ILE A N 1
ATOM 621 C CA . ILE A 1 83 ? 24.250 -27.095 -4.927 1.00 93.69 83 ILE A CA 1
ATOM 622 C C . ILE A 1 83 ? 24.257 -28.613 -4.969 1.00 93.69 83 ILE A C 1
ATOM 624 O O . ILE A 1 83 ? 23.237 -29.238 -5.267 1.00 93.69 83 ILE A O 1
ATOM 628 N N . THR A 1 84 ? 25.411 -29.219 -4.724 1.00 95.19 84 THR A N 1
ATOM 629 C CA . THR A 1 84 ? 25.610 -30.666 -4.894 1.00 95.19 84 THR A CA 1
ATOM 630 C C . THR A 1 84 ? 26.102 -31.311 -3.607 1.00 95.19 84 THR A C 1
ATOM 632 O O . THR A 1 84 ? 26.517 -30.626 -2.680 1.00 95.19 84 THR A O 1
ATOM 635 N N . GLY A 1 85 ? 26.005 -32.639 -3.500 1.00 91.31 85 GLY A N 1
ATOM 636 C CA . GLY A 1 85 ? 26.487 -33.381 -2.326 1.00 91.31 85 GLY A CA 1
ATOM 637 C C . GLY A 1 85 ? 25.600 -33.296 -1.076 1.00 91.31 85 GLY A C 1
ATOM 638 O O . GLY A 1 85 ? 25.904 -33.948 -0.078 1.00 91.31 85 GLY A O 1
ATOM 639 N N . GLY A 1 86 ? 24.484 -32.561 -1.131 1.00 96.00 86 GLY A N 1
ATOM 640 C CA . GLY A 1 86 ? 23.558 -32.407 -0.012 1.00 96.00 86 GLY A CA 1
ATOM 641 C C . GLY A 1 86 ? 22.910 -33.725 0.407 1.00 96.00 86 GLY A C 1
ATOM 642 O O . GLY A 1 86 ? 22.431 -34.503 -0.425 1.00 96.00 86 GLY A O 1
ATOM 643 N N . ARG A 1 87 ? 22.869 -33.970 1.715 1.00 97.31 87 ARG A N 1
ATOM 644 C CA . ARG A 1 87 ? 22.168 -35.100 2.340 1.00 97.31 87 ARG A CA 1
ATOM 645 C C . ARG A 1 87 ? 20.935 -34.578 3.060 1.00 97.31 87 ARG A C 1
ATOM 647 O O . ARG A 1 87 ? 21.035 -33.580 3.761 1.00 97.31 87 ARG A O 1
ATOM 654 N N . LEU A 1 88 ? 19.802 -35.252 2.889 1.00 96.88 88 LEU A N 1
ATOM 655 C CA . LEU A 1 88 ? 18.555 -34.940 3.587 1.00 96.88 88 LEU A CA 1
ATOM 656 C C . LEU A 1 88 ? 18.515 -35.698 4.909 1.00 96.88 88 LEU A C 1
ATOM 658 O O . LEU A 1 88 ? 18.564 -36.930 4.911 1.00 96.88 88 LEU A O 1
ATOM 662 N N . LEU A 1 89 ? 18.422 -34.957 6.008 1.00 97.69 89 LEU A N 1
ATOM 663 C CA . LEU A 1 89 ? 18.317 -35.475 7.365 1.00 97.69 89 LEU A CA 1
ATOM 664 C C . LEU A 1 89 ? 16.909 -35.205 7.891 1.00 97.69 89 LEU A C 1
ATOM 666 O O . LEU A 1 89 ? 16.413 -34.090 7.732 1.00 97.69 89 LEU A O 1
ATOM 670 N N . ILE A 1 90 ? 16.272 -36.182 8.538 1.00 96.38 90 ILE A N 1
ATOM 671 C CA . ILE A 1 90 ? 14.977 -35.957 9.202 1.00 96.38 90 ILE A CA 1
ATOM 672 C C . ILE A 1 90 ? 15.149 -34.882 10.287 1.00 96.38 90 ILE A C 1
ATOM 674 O O . ILE A 1 90 ? 16.051 -34.974 11.122 1.00 96.38 90 ILE A O 1
ATOM 678 N N . SER A 1 91 ? 14.295 -33.857 10.287 1.00 96.31 91 SER A N 1
ATOM 679 C CA . SER A 1 91 ? 14.311 -32.827 11.332 1.00 96.31 91 SER A CA 1
ATOM 680 C C . SER A 1 91 ? 13.769 -33.366 12.667 1.00 96.31 91 SER A C 1
ATOM 682 O O . SER A 1 91 ? 13.012 -34.336 12.705 1.00 96.31 91 SER A O 1
ATOM 684 N N . ASN A 1 92 ? 14.078 -32.690 13.778 1.00 94.81 92 ASN A N 1
ATOM 685 C CA . ASN A 1 92 ? 13.477 -33.018 15.078 1.00 94.81 92 ASN A CA 1
ATOM 686 C C . ASN A 1 92 ? 11.939 -32.924 15.041 1.00 94.81 92 ASN A C 1
ATOM 688 O O . ASN A 1 92 ? 11.243 -33.779 15.584 1.00 94.81 92 ASN A O 1
ATOM 692 N N . GLU A 1 93 ? 11.406 -31.892 14.381 1.00 93.88 93 GLU A N 1
ATOM 693 C CA . GLU A 1 93 ? 9.965 -31.662 14.234 1.00 93.88 93 GLU A CA 1
ATOM 694 C C . GLU A 1 93 ? 9.291 -32.820 13.497 1.00 93.88 93 GLU A C 1
ATOM 696 O O . GLU A 1 93 ? 8.268 -33.344 13.944 1.00 93.88 93 GLU A O 1
ATOM 701 N N . PHE A 1 94 ? 9.896 -33.268 12.398 1.00 94.56 94 PHE A N 1
ATOM 702 C CA . PHE A 1 94 ? 9.325 -34.316 11.573 1.00 94.56 94 PHE A CA 1
ATOM 703 C C . PHE A 1 94 ? 9.444 -35.692 12.229 1.00 94.56 94 PHE A C 1
ATOM 705 O O . PHE A 1 94 ? 8.465 -36.435 12.246 1.00 94.56 94 PHE A O 1
ATOM 712 N N . ALA A 1 95 ? 10.577 -35.998 12.867 1.00 94.31 95 ALA A N 1
ATOM 713 C CA . ALA A 1 95 ? 10.757 -37.221 13.652 1.00 94.31 95 ALA A CA 1
ATOM 714 C C . ALA A 1 95 ? 9.689 -37.368 14.752 1.00 94.31 95 ALA A C 1
ATOM 716 O O . ALA A 1 95 ? 9.101 -38.439 14.921 1.00 94.31 95 ALA A O 1
ATOM 717 N N . ASN A 1 96 ? 9.380 -36.274 15.458 1.00 92.62 96 ASN A N 1
ATOM 718 C CA . ASN A 1 96 ? 8.341 -36.253 16.489 1.00 92.62 96 ASN A CA 1
ATOM 719 C C . ASN A 1 96 ? 6.943 -36.507 15.912 1.00 92.62 96 ASN A C 1
ATOM 721 O O . ASN A 1 96 ? 6.183 -37.299 16.466 1.00 92.62 96 ASN A O 1
ATOM 725 N N . VAL A 1 97 ? 6.613 -35.877 14.782 1.00 89.69 97 VAL A N 1
ATOM 726 C CA . VAL A 1 97 ? 5.322 -36.060 14.096 1.00 89.69 97 VAL A CA 1
ATOM 727 C C . VAL A 1 97 ? 5.153 -37.479 13.555 1.00 89.69 97 VAL A C 1
ATOM 729 O O . VAL A 1 97 ? 4.043 -38.010 13.552 1.00 89.69 97 VAL A O 1
ATOM 732 N N . LEU A 1 98 ? 6.246 -38.115 13.134 1.00 87.69 98 LEU A N 1
ATOM 733 C CA . LEU A 1 98 ? 6.245 -39.515 12.715 1.00 87.69 98 LEU A CA 1
ATOM 734 C C . LEU A 1 98 ? 6.135 -40.495 13.896 1.00 87.69 98 LEU A C 1
ATOM 736 O O . LEU A 1 98 ? 5.928 -41.682 13.668 1.00 87.69 98 LEU A O 1
ATOM 740 N N . GLY A 1 99 ? 6.261 -40.031 15.145 1.00 91.88 99 GLY A N 1
ATOM 741 C CA . GLY A 1 99 ? 6.286 -40.891 16.332 1.00 91.88 99 GLY A CA 1
ATOM 742 C C . GLY A 1 99 ? 7.616 -41.626 16.537 1.00 91.88 99 GLY A C 1
ATOM 743 O O . GLY A 1 99 ? 7.686 -42.554 17.342 1.00 91.88 99 GLY A O 1
ATOM 744 N N . HIS A 1 100 ? 8.673 -41.203 15.840 1.00 93.56 100 HIS A N 1
ATOM 745 C CA . HIS A 1 100 ? 10.001 -41.815 15.859 1.00 93.56 100 HIS A CA 1
ATOM 746 C C . HIS A 1 100 ? 11.086 -40.771 16.180 1.00 93.56 100 HIS A C 1
ATOM 748 O O . HIS A 1 100 ? 11.919 -40.462 15.332 1.00 93.56 100 HIS A O 1
ATOM 754 N N . PRO A 1 101 ? 11.130 -40.221 17.411 1.00 93.38 101 PRO A N 1
ATOM 755 C CA . PRO A 1 101 ? 12.090 -39.172 17.778 1.00 93.38 101 PRO A CA 1
ATOM 756 C C . PRO A 1 101 ? 13.559 -39.607 17.645 1.00 93.38 101 PRO A C 1
ATOM 758 O O . PRO A 1 101 ? 14.431 -38.769 17.442 1.00 93.38 101 PRO A O 1
ATOM 761 N N . ALA A 1 102 ? 13.839 -40.913 17.733 1.00 94.69 102 ALA A N 1
ATOM 762 C CA . ALA A 1 102 ? 15.180 -41.472 17.557 1.00 94.69 102 ALA A CA 1
ATOM 763 C C . ALA A 1 102 ? 15.716 -41.345 16.118 1.00 94.69 102 ALA A C 1
ATOM 765 O O . ALA A 1 102 ? 16.927 -41.424 15.924 1.00 94.69 102 ALA A O 1
ATOM 766 N N . ASP A 1 103 ? 14.838 -41.123 15.136 1.00 94.06 103 ASP A N 1
ATOM 767 C CA . ASP A 1 103 ? 15.216 -40.977 13.728 1.00 94.06 103 ASP A CA 1
ATOM 768 C C . ASP A 1 103 ? 15.617 -39.535 13.377 1.00 94.06 103 ASP A C 1
ATOM 770 O O . ASP A 1 103 ? 16.023 -39.257 12.248 1.00 94.06 103 ASP A O 1
ATOM 774 N N . ALA A 1 104 ? 15.531 -38.594 14.325 1.00 95.75 104 ALA A N 1
ATOM 775 C CA . ALA A 1 104 ? 16.004 -37.235 14.112 1.00 95.75 104 ALA A CA 1
ATOM 776 C C . ALA A 1 104 ? 17.501 -37.225 13.750 1.00 95.75 104 ALA A C 1
ATOM 778 O O . ALA A 1 104 ? 18.336 -37.829 14.422 1.00 95.75 104 ALA A O 1
ATOM 779 N N . GLY A 1 105 ? 17.843 -36.538 12.660 1.00 94.94 105 GLY A N 1
ATOM 780 C CA . GLY A 1 105 ? 19.193 -36.523 12.099 1.00 94.94 105 GLY A CA 1
ATOM 781 C C . GLY A 1 105 ? 19.534 -37.726 11.210 1.00 94.94 105 GLY A C 1
ATOM 782 O O . GLY A 1 105 ? 20.606 -37.735 10.604 1.00 94.94 105 GLY A O 1
ATOM 783 N N . ALA A 1 106 ? 18.651 -38.722 11.072 1.00 97.00 106 ALA A N 1
ATOM 784 C CA . ALA A 1 106 ? 18.886 -39.845 10.169 1.00 97.00 106 ALA A CA 1
ATOM 785 C C . ALA A 1 106 ? 18.899 -39.379 8.706 1.00 97.00 106 ALA A C 1
ATOM 787 O O . ALA A 1 106 ? 18.015 -38.645 8.259 1.00 97.00 106 ALA A O 1
ATOM 788 N N . ILE A 1 107 ? 19.901 -39.835 7.949 1.00 96.94 107 ILE A N 1
ATOM 789 C CA . ILE A 1 107 ? 20.038 -39.532 6.523 1.00 96.94 107 ILE A CA 1
ATOM 790 C C . ILE A 1 107 ? 19.058 -40.405 5.739 1.00 96.94 107 ILE A C 1
ATOM 792 O O . ILE A 1 107 ? 19.209 -41.625 5.689 1.00 96.94 107 ILE A O 1
ATOM 796 N N . VAL A 1 108 ? 18.091 -39.771 5.083 1.00 94.50 108 VAL A N 1
ATOM 797 C CA . VAL A 1 108 ? 17.016 -40.447 4.334 1.00 94.50 108 VAL A CA 1
ATOM 798 C C . VAL A 1 108 ? 17.073 -40.212 2.832 1.00 94.50 108 VAL A C 1
ATOM 800 O O . VAL A 1 108 ? 16.327 -40.824 2.073 1.00 94.50 108 VAL A O 1
ATOM 803 N N . GLY A 1 109 ? 17.973 -39.347 2.375 1.00 93.88 109 GLY A N 1
ATOM 804 C CA . GLY A 1 109 ? 18.108 -39.073 0.956 1.00 93.88 109 GLY A CA 1
ATOM 805 C C . GLY A 1 109 ? 19.270 -38.158 0.624 1.00 93.88 109 GLY A C 1
ATOM 806 O O . GLY A 1 109 ? 20.053 -37.747 1.483 1.00 93.88 109 GLY A O 1
ATOM 807 N N . LYS A 1 110 ? 19.364 -37.836 -0.661 1.00 94.12 110 LYS A N 1
ATOM 808 C CA . LYS A 1 110 ? 20.279 -36.831 -1.193 1.00 94.12 110 LYS A CA 1
ATOM 809 C C . LYS A 1 110 ? 19.471 -35.772 -1.922 1.00 94.12 110 LYS A C 1
ATOM 811 O O . LYS A 1 110 ? 18.411 -36.073 -2.464 1.00 94.12 110 LYS A O 1
ATOM 816 N N . ILE A 1 111 ? 19.999 -34.560 -1.953 1.00 92.12 111 ILE A N 1
ATOM 817 C CA . ILE A 1 111 ? 19.437 -33.444 -2.701 1.00 92.12 111 ILE A CA 1
ATOM 818 C C . ILE A 1 111 ? 20.535 -32.807 -3.545 1.00 92.12 111 ILE A C 1
ATOM 820 O O . ILE A 1 111 ? 21.705 -32.739 -3.160 1.00 92.12 111 ILE A O 1
ATOM 824 N N . SER A 1 112 ? 20.165 -32.383 -4.743 1.00 91.25 112 SER A N 1
ATOM 825 C CA . SER A 1 112 ? 20.997 -31.542 -5.591 1.00 91.25 112 SER A CA 1
ATOM 826 C C . SER A 1 112 ? 20.099 -30.517 -6.258 1.00 91.25 112 SER A C 1
ATOM 828 O O . SER A 1 112 ? 18.963 -30.832 -6.610 1.00 91.25 112 SER A O 1
ATOM 830 N N . ILE A 1 113 ? 20.591 -29.291 -6.371 1.00 88.94 113 ILE A N 1
ATOM 831 C CA . ILE A 1 113 ? 19.830 -28.147 -6.866 1.00 88.94 113 ILE A CA 1
ATOM 832 C C . ILE A 1 113 ? 20.652 -27.524 -7.983 1.00 88.94 113 ILE A C 1
ATOM 834 O O . ILE A 1 113 ? 21.846 -27.288 -7.815 1.00 88.94 113 ILE A O 1
ATOM 838 N N . GLY A 1 114 ? 20.017 -27.287 -9.122 1.00 86.31 114 GLY A N 1
ATOM 839 C CA . GLY A 1 114 ? 20.565 -26.476 -10.199 1.00 86.31 114 GLY A CA 1
ATOM 840 C C . GLY A 1 114 ? 19.633 -25.299 -10.423 1.00 86.31 114 GLY A C 1
ATOM 841 O O . GLY A 1 114 ? 18.422 -25.495 -10.522 1.00 86.31 114 GLY A O 1
ATOM 842 N N . ALA A 1 115 ? 20.186 -24.095 -10.477 1.00 78.50 115 ALA A N 1
ATOM 843 C CA . ALA A 1 115 ? 19.436 -22.878 -10.724 1.00 78.50 115 ALA A CA 1
ATOM 844 C C . ALA A 1 115 ? 20.160 -22.020 -11.759 1.00 78.50 115 ALA A C 1
ATOM 846 O O . ALA A 1 115 ? 21.365 -21.790 -11.656 1.00 78.50 115 ALA A O 1
ATOM 847 N N . SER A 1 116 ? 19.412 -21.534 -12.745 1.00 78.81 116 SER A N 1
ATOM 848 C CA . SER A 1 116 ? 19.837 -20.389 -13.545 1.00 78.81 116 SER A CA 1
ATOM 849 C C . SER A 1 116 ? 19.708 -19.141 -12.680 1.00 78.81 116 SER A C 1
ATOM 851 O O . SER A 1 116 ? 18.688 -18.937 -12.022 1.00 78.81 116 SER A O 1
ATOM 853 N N . MET A 1 117 ? 20.768 -18.348 -12.642 1.00 75.94 117 MET A N 1
ATOM 854 C CA . MET A 1 117 ? 20.904 -17.184 -11.782 1.00 75.94 117 MET A CA 1
ATOM 855 C C . MET A 1 117 ? 20.878 -15.925 -12.624 1.00 75.94 117 MET A C 1
ATOM 857 O O . MET A 1 117 ? 21.403 -15.887 -13.732 1.00 75.94 117 MET A O 1
ATOM 861 N N . GLU A 1 118 ? 20.328 -14.864 -12.060 1.00 72.06 118 GLU A N 1
ATOM 862 C CA . GLU A 1 118 ? 20.312 -13.563 -12.704 1.00 72.06 118 GLU A CA 1
ATOM 863 C C . GLU A 1 118 ? 20.715 -12.494 -11.700 1.00 72.06 118 GLU A C 1
ATOM 865 O O . GLU A 1 118 ? 20.441 -12.595 -10.501 1.00 72.06 118 GLU A O 1
ATOM 870 N N . ALA A 1 119 ? 21.418 -11.476 -12.189 1.00 65.12 119 ALA A N 1
ATOM 871 C CA . ALA A 1 119 ? 21.845 -10.376 -11.348 1.00 65.12 119 ALA A CA 1
ATOM 872 C C . ALA A 1 119 ? 20.633 -9.495 -11.021 1.00 65.12 119 ALA A C 1
ATOM 874 O O . ALA A 1 119 ? 20.082 -8.853 -11.907 1.00 65.12 119 ALA A O 1
ATOM 875 N N . VAL A 1 120 ? 20.241 -9.463 -9.746 1.00 55.34 120 VAL A N 1
ATOM 876 C CA . VAL A 1 120 ? 19.159 -8.603 -9.230 1.00 55.34 120 VAL A CA 1
ATOM 877 C C . VAL A 1 120 ? 19.665 -7.223 -8.789 1.00 55.34 120 VAL A C 1
ATOM 879 O O . VAL A 1 120 ? 18.909 -6.256 -8.794 1.00 55.34 120 VAL A O 1
ATOM 882 N N . GLU A 1 121 ? 20.955 -7.123 -8.455 1.00 63.06 121 GLU A N 1
ATOM 883 C CA . GLU A 1 121 ? 21.664 -5.892 -8.096 1.00 63.06 121 GLU A CA 1
ATOM 884 C C . GLU A 1 121 ? 23.164 -6.052 -8.410 1.00 63.06 121 GLU A C 1
ATOM 886 O O . GLU A 1 121 ? 23.770 -7.086 -8.129 1.00 63.06 121 GLU A O 1
ATOM 891 N N . VAL A 1 122 ? 23.778 -5.024 -8.996 1.00 68.62 122 VAL A N 1
ATOM 892 C CA . VAL A 1 122 ? 25.205 -4.957 -9.333 1.00 68.62 122 VAL A CA 1
ATOM 893 C C . VAL A 1 122 ? 25.795 -3.677 -8.755 1.00 68.62 122 VAL A C 1
ATOM 895 O O . VAL A 1 122 ? 25.530 -2.576 -9.242 1.00 68.62 122 VAL A O 1
ATOM 898 N N . GLN A 1 123 ? 26.649 -3.819 -7.742 1.00 66.25 123 GLN A N 1
ATOM 899 C CA . GLN A 1 123 ? 27.383 -2.705 -7.143 1.00 66.25 123 GLN A CA 1
ATOM 900 C C . GLN A 1 123 ? 28.826 -2.646 -7.654 1.00 66.25 123 GLN A C 1
ATOM 902 O O . GLN A 1 123 ? 29.544 -3.643 -7.662 1.00 66.25 123 GLN A O 1
ATOM 907 N N . THR A 1 124 ? 29.290 -1.453 -8.033 1.00 65.62 124 THR A N 1
ATOM 908 C CA . THR A 1 124 ? 30.710 -1.204 -8.329 1.00 65.62 124 THR A CA 1
ATOM 909 C C . THR A 1 124 ? 31.378 -0.545 -7.128 1.00 65.62 124 THR A C 1
ATOM 911 O O . THR A 1 124 ? 31.023 0.577 -6.760 1.00 65.62 124 THR A O 1
ATOM 914 N N . LEU A 1 125 ? 32.371 -1.214 -6.537 1.00 64.69 125 LEU A N 1
ATOM 915 C CA . LEU A 1 125 ? 33.158 -0.696 -5.414 1.00 64.69 125 LEU A CA 1
ATOM 916 C C . LEU A 1 125 ? 34.508 -0.140 -5.897 1.00 64.69 125 LEU A C 1
ATOM 918 O O . LEU A 1 125 ? 35.235 -0.808 -6.628 1.00 64.69 125 LEU A O 1
ATOM 922 N N . VAL A 1 126 ? 34.886 1.058 -5.440 1.00 64.50 126 VAL A N 1
ATOM 923 C CA . VAL A 1 126 ? 36.237 1.625 -5.611 1.00 64.50 126 VAL A CA 1
ATOM 924 C C . VAL A 1 126 ? 36.797 1.961 -4.232 1.00 64.50 126 VAL A C 1
ATOM 926 O O . VAL A 1 126 ? 36.194 2.729 -3.486 1.00 64.50 126 VAL A O 1
ATOM 929 N N . ASN A 1 127 ? 37.940 1.366 -3.870 1.00 72.38 127 ASN A N 1
ATOM 930 C CA . ASN A 1 127 ? 38.560 1.489 -2.539 1.00 72.38 127 ASN A CA 1
ATOM 931 C C . ASN A 1 127 ? 37.593 1.171 -1.376 1.00 72.38 127 ASN A C 1
ATOM 933 O O . ASN A 1 127 ? 37.586 1.862 -0.359 1.00 72.38 127 ASN A O 1
ATOM 937 N N . GLY A 1 128 ? 36.741 0.153 -1.546 1.00 56.62 128 GLY A N 1
ATOM 938 C CA . GLY A 1 128 ? 35.769 -0.279 -0.533 1.00 56.62 128 GLY A CA 1
ATOM 939 C C . GLY A 1 128 ? 34.527 0.610 -0.394 1.00 56.62 128 GLY A C 1
ATOM 940 O O . GLY A 1 128 ? 33.733 0.380 0.510 1.00 56.62 128 GLY A O 1
ATOM 941 N N . LYS A 1 129 ? 34.338 1.610 -1.269 1.00 44.91 129 LYS A N 1
ATOM 942 C CA . LYS A 1 129 ? 33.142 2.469 -1.294 1.00 44.91 129 LYS A CA 1
ATOM 943 C C . LYS A 1 129 ? 32.330 2.259 -2.570 1.00 44.91 129 LYS A C 1
ATOM 945 O O . LYS A 1 129 ? 32.905 2.162 -3.655 1.00 44.91 129 LYS A O 1
ATOM 950 N N . THR A 1 130 ? 31.005 2.233 -2.445 1.00 55.34 130 THR A N 1
ATOM 951 C CA . THR A 1 130 ? 30.072 2.118 -3.576 1.00 55.34 130 THR A CA 1
ATOM 952 C C . THR A 1 130 ? 30.147 3.349 -4.472 1.00 55.34 130 THR A C 1
ATOM 954 O O . THR A 1 130 ? 29.946 4.474 -4.022 1.00 55.34 130 THR A O 1
ATOM 957 N N . LYS A 1 131 ? 30.469 3.127 -5.748 1.00 49.19 131 LYS A N 1
ATOM 958 C CA . LYS A 1 131 ? 30.557 4.148 -6.799 1.00 49.19 131 LYS A CA 1
ATOM 959 C C . LYS A 1 131 ? 29.296 4.184 -7.669 1.00 49.19 131 LYS A C 1
ATOM 961 O O . LYS A 1 131 ? 28.920 5.252 -8.137 1.00 49.19 131 LYS A O 1
ATOM 966 N N . SER A 1 132 ? 28.656 3.035 -7.877 1.00 45.22 132 SER A N 1
ATOM 967 C CA . SER A 1 132 ? 27.392 2.896 -8.608 1.00 45.22 132 SER A CA 1
ATOM 968 C C . SER A 1 132 ? 26.672 1.613 -8.201 1.00 45.22 132 SER A C 1
ATOM 970 O O . SER A 1 132 ? 27.326 0.637 -7.829 1.00 45.22 132 SER A O 1
ATOM 972 N N . ALA A 1 133 ? 25.345 1.618 -8.310 1.00 43.41 133 ALA A N 1
ATOM 973 C CA . ALA A 1 133 ? 24.490 0.444 -8.194 1.00 43.41 133 ALA A CA 1
ATOM 974 C C . ALA A 1 133 ? 23.575 0.403 -9.424 1.00 43.41 133 ALA A C 1
ATOM 976 O O . ALA A 1 133 ? 23.029 1.433 -9.820 1.00 43.41 133 ALA A O 1
ATOM 977 N N . VAL A 1 134 ? 23.472 -0.758 -10.059 1.00 41.62 134 VAL A N 1
ATOM 978 C CA . VAL A 1 134 ? 22.643 -1.005 -11.244 1.00 41.62 134 VAL A CA 1
ATOM 979 C C . VAL A 1 134 ? 21.829 -2.256 -10.964 1.00 41.62 134 VAL A C 1
ATOM 981 O O . VAL A 1 134 ? 22.405 -3.237 -10.516 1.00 41.62 134 VAL A O 1
ATOM 984 N N . ASN A 1 135 ? 20.530 -2.248 -11.251 1.00 42.00 135 ASN A N 1
ATOM 985 C CA . ASN A 1 135 ? 19.678 -3.436 -11.159 1.00 42.00 135 ASN A CA 1
ATOM 986 C C . ASN A 1 135 ? 19.416 -3.938 -12.584 1.00 42.00 135 ASN A C 1
ATOM 988 O O . ASN A 1 135 ? 18.651 -3.296 -13.306 1.00 42.00 135 ASN A O 1
ATOM 992 N N . PRO A 1 136 ? 20.104 -4.999 -13.043 1.00 37.12 136 PRO A N 1
ATOM 993 C CA . PRO A 1 136 ? 19.957 -5.489 -14.407 1.00 37.12 136 PRO A CA 1
ATOM 994 C C . PRO A 1 136 ? 18.566 -6.086 -14.660 1.00 37.12 136 PRO A C 1
ATOM 996 O O . PRO A 1 136 ? 17.971 -6.661 -13.748 1.00 37.12 136 PRO A O 1
ATOM 999 N N . PRO A 1 137 ? 18.055 -5.997 -15.898 1.00 36.22 137 PRO A N 1
ATOM 1000 C CA . PRO A 1 137 ? 16.832 -6.684 -16.284 1.00 36.22 137 PRO A CA 1
ATOM 1001 C C . PRO A 1 137 ? 17.021 -8.208 -16.256 1.00 36.22 137 PRO A C 1
ATOM 1003 O O . PRO A 1 137 ? 18.014 -8.733 -16.768 1.00 36.22 137 PRO A O 1
ATOM 1006 N N . LEU A 1 138 ? 16.048 -8.902 -15.665 1.00 42.03 138 LEU A N 1
ATOM 1007 C CA . LEU A 1 138 ? 15.954 -10.363 -15.583 1.00 42.03 138 LEU A CA 1
ATOM 1008 C C . LEU A 1 138 ? 15.620 -10.948 -16.975 1.00 42.03 138 LEU A C 1
ATOM 1010 O O . LEU A 1 138 ? 14.688 -10.479 -17.634 1.00 42.03 138 LEU A O 1
ATOM 1014 N N . ARG A 1 139 ? 16.386 -11.930 -17.470 1.00 37.91 139 ARG A N 1
ATOM 1015 C CA . ARG A 1 139 ? 16.291 -12.495 -18.830 1.00 37.91 139 ARG A CA 1
ATOM 1016 C C . ARG A 1 139 ? 15.498 -13.812 -18.852 1.00 37.91 139 ARG A C 1
ATOM 1018 O O . ARG A 1 139 ? 16.063 -14.888 -18.967 1.00 37.91 139 ARG A O 1
ATOM 1025 N N . GLY A 1 140 ? 14.175 -13.697 -18.957 1.00 41.94 140 GLY A N 1
ATOM 1026 C CA . GLY A 1 140 ? 13.307 -14.639 -19.685 1.00 41.94 140 GLY A CA 1
ATOM 1027 C C . GLY A 1 140 ? 13.261 -16.106 -19.220 1.00 41.94 140 GLY A C 1
ATOM 1028 O O . GLY A 1 140 ? 14.127 -16.917 -19.539 1.00 41.94 140 GLY A O 1
ATOM 1029 N N . ALA A 1 141 ? 12.130 -16.509 -18.637 1.00 36.38 141 ALA A N 1
ATOM 1030 C CA . ALA A 1 141 ? 11.743 -17.916 -18.556 1.00 36.38 141 ALA A CA 1
ATOM 1031 C C . ALA A 1 141 ? 10.972 -18.339 -19.826 1.00 36.38 141 ALA A C 1
ATOM 1033 O O . ALA A 1 141 ? 9.933 -17.771 -20.159 1.00 36.38 141 ALA A O 1
ATOM 1034 N N . LEU A 1 142 ? 11.462 -19.365 -20.533 1.00 37.81 142 LEU A N 1
ATOM 1035 C CA . LEU A 1 142 ? 10.691 -20.090 -21.553 1.00 37.81 142 LEU A CA 1
ATOM 1036 C C . LEU A 1 142 ? 9.519 -20.839 -20.882 1.00 37.81 142 LEU A C 1
ATOM 1038 O O . LEU A 1 142 ? 9.698 -21.480 -19.849 1.00 37.81 142 LEU A O 1
ATOM 1042 N N . GLY A 1 143 ? 8.326 -20.718 -21.477 1.00 36.88 143 GLY A N 1
ATOM 1043 C CA . GLY A 1 143 ? 7.018 -20.924 -20.837 1.00 36.88 143 GLY A CA 1
ATOM 1044 C C . GLY A 1 143 ? 6.659 -22.327 -20.321 1.00 36.88 143 GLY A C 1
ATOM 1045 O O . GLY A 1 143 ? 7.279 -23.336 -20.655 1.00 36.88 143 GLY A O 1
ATOM 1046 N N . PRO A 1 144 ? 5.554 -22.387 -19.557 1.00 37.53 144 PRO A N 1
ATOM 1047 C CA . PRO A 1 144 ? 4.266 -22.709 -20.168 1.00 37.53 144 PRO A CA 1
ATOM 1048 C C . PRO A 1 144 ? 3.164 -21.697 -19.811 1.00 37.53 144 PRO A C 1
ATOM 1050 O O . PRO A 1 144 ? 2.945 -21.385 -18.647 1.00 37.53 144 PRO A O 1
ATOM 1053 N N . ARG A 1 145 ? 2.412 -21.277 -20.843 1.00 39.84 145 ARG A N 1
ATOM 1054 C CA . ARG A 1 145 ? 1.256 -20.360 -20.800 1.00 39.84 145 ARG A CA 1
ATOM 1055 C C . ARG A 1 145 ? 1.623 -18.931 -20.365 1.00 39.84 145 ARG A C 1
ATOM 1057 O O . ARG A 1 145 ? 1.417 -18.560 -19.218 1.00 39.84 145 ARG A O 1
ATOM 1064 N N . THR A 1 146 ? 2.089 -18.109 -21.313 1.00 43.41 146 THR A N 1
ATOM 1065 C CA . THR A 1 146 ? 1.932 -16.648 -21.214 1.00 43.41 146 THR A CA 1
ATOM 1066 C C . THR A 1 146 ? 0.470 -16.386 -20.845 1.00 43.41 146 THR A C 1
ATOM 1068 O O . THR A 1 146 ? -0.412 -16.842 -21.590 1.00 43.41 146 THR A O 1
ATOM 1071 N N . PRO A 1 147 ? 0.168 -15.781 -19.686 1.00 52.03 147 PRO A N 1
ATOM 1072 C CA . PRO A 1 147 ? -1.188 -15.348 -19.393 1.00 52.03 147 PRO A CA 1
ATOM 1073 C C . PRO A 1 147 ? -1.665 -14.480 -20.556 1.00 52.03 147 PRO A C 1
ATOM 1075 O O . PRO A 1 147 ? -0.902 -13.667 -21.075 1.00 52.03 147 PRO A O 1
ATOM 1078 N N . ALA A 1 148 ? -2.892 -14.698 -21.027 1.00 68.06 148 ALA A N 1
ATOM 1079 C CA . ALA A 1 148 ? -3.461 -13.778 -21.998 1.00 68.06 148 ALA A CA 1
ATOM 1080 C C . ALA A 1 148 ? -3.608 -12.426 -21.295 1.00 68.06 148 ALA A C 1
ATOM 1082 O O . ALA A 1 148 ? -4.320 -12.351 -20.292 1.00 68.06 148 ALA A O 1
ATOM 1083 N N . LEU A 1 149 ? -2.902 -11.411 -21.798 1.00 87.12 149 LEU A N 1
ATOM 1084 C CA . LEU A 1 149 ? -3.044 -10.036 -21.334 1.00 87.12 149 LEU A CA 1
ATOM 1085 C C . LEU A 1 149 ? -4.513 -9.622 -21.440 1.00 87.12 149 LEU A C 1
ATOM 1087 O O . LEU A 1 149 ? -5.230 -10.061 -22.350 1.00 87.12 149 LEU A O 1
ATOM 1091 N N . VAL A 1 150 ? -4.972 -8.815 -20.491 1.00 88.56 150 VAL A N 1
ATOM 1092 C CA . VAL A 1 150 ? -6.335 -8.282 -20.524 1.00 88.56 150 VAL A CA 1
ATOM 1093 C C . VAL A 1 150 ? -6.417 -7.127 -21.517 1.00 88.56 150 VAL A C 1
ATOM 1095 O O . VAL A 1 150 ? -5.428 -6.457 -21.793 1.00 88.56 150 VAL A O 1
ATOM 1098 N N . ALA A 1 151 ? -7.601 -6.895 -22.077 1.00 89.88 151 ALA A N 1
ATOM 1099 C CA . ALA A 1 151 ? -7.796 -5.775 -22.986 1.00 89.88 151 ALA A CA 1
ATOM 1100 C C . ALA A 1 151 ? -7.661 -4.439 -22.236 1.00 89.88 151 ALA A C 1
ATOM 1102 O O . ALA A 1 151 ? -8.241 -4.280 -21.157 1.00 89.88 151 ALA A O 1
ATOM 1103 N N . GLY A 1 152 ? -6.949 -3.484 -22.836 1.00 93.75 152 GLY A N 1
ATOM 1104 C CA . GLY A 1 152 ? -6.708 -2.162 -22.259 1.00 93.75 152 GLY A CA 1
ATOM 1105 C C . GLY A 1 152 ? -5.434 -2.077 -21.415 1.00 93.75 152 GLY A C 1
ATOM 1106 O O . GLY A 1 152 ? -4.698 -3.056 -21.301 1.00 93.75 152 GLY A O 1
ATOM 1107 N N . PRO A 1 153 ? -5.143 -0.903 -20.832 1.00 96.44 153 PRO A N 1
ATOM 1108 C CA . PRO A 1 153 ? -4.112 -0.760 -19.811 1.00 96.44 153 PRO A CA 1
ATOM 1109 C C . PRO A 1 153 ? -4.543 -1.477 -18.519 1.00 96.44 153 PRO A C 1
ATOM 1111 O O . PRO A 1 153 ? -5.727 -1.467 -18.166 1.00 96.44 153 PRO A O 1
ATOM 1114 N N . ASP A 1 154 ? -3.594 -2.107 -17.826 1.00 97.19 154 ASP A N 1
ATOM 1115 C CA . ASP A 1 154 ? -3.833 -2.772 -16.535 1.00 97.19 154 ASP A CA 1
ATOM 1116 C C . ASP A 1 154 ? -2.543 -2.786 -15.706 1.00 97.19 154 ASP A C 1
ATOM 1118 O O . ASP A 1 154 ? -1.672 -3.632 -15.923 1.00 97.19 154 ASP A O 1
ATOM 1122 N N . ILE A 1 155 ? -2.389 -1.833 -14.786 1.00 97.94 155 ILE A N 1
ATOM 1123 C CA . ILE A 1 155 ? -1.227 -1.726 -13.905 1.00 97.94 155 ILE A CA 1
ATOM 1124 C C . ILE A 1 155 ? -1.559 -2.304 -12.536 1.00 97.94 155 ILE A C 1
ATOM 1126 O O . ILE A 1 155 ? -2.171 -1.667 -11.679 1.00 97.94 155 ILE A O 1
ATOM 1130 N N . ILE A 1 156 ? -1.012 -3.487 -12.277 1.00 97.44 156 ILE A N 1
ATOM 1131 C CA . ILE A 1 156 ? -1.124 -4.142 -10.977 1.00 97.44 156 ILE A CA 1
ATOM 1132 C C . ILE A 1 156 ? 0.151 -3.959 -10.152 1.00 97.44 156 ILE A C 1
ATOM 1134 O O . ILE A 1 156 ? 1.263 -3.854 -10.679 1.00 97.44 156 ILE A O 1
ATOM 1138 N N . VAL A 1 157 ? 0.018 -4.042 -8.828 1.00 98.38 157 VAL A N 1
ATOM 1139 C CA . VAL A 1 157 ? 1.166 -4.274 -7.941 1.00 98.38 157 VAL A CA 1
ATOM 1140 C C . VAL A 1 157 ? 1.523 -5.765 -7.989 1.00 98.38 157 VAL A C 1
ATOM 1142 O O . VAL A 1 157 ? 0.850 -6.607 -7.389 1.00 98.38 157 VAL A O 1
ATOM 1145 N N . GLY A 1 158 ? 2.585 -6.103 -8.713 1.00 91.81 158 GLY A N 1
ATOM 1146 C CA . GLY A 1 158 ? 3.081 -7.465 -8.899 1.00 91.81 158 GLY A CA 1
ATOM 1147 C C . GLY A 1 158 ? 3.859 -8.034 -7.712 1.00 91.81 158 GLY A C 1
ATOM 1148 O O . GLY A 1 158 ? 3.738 -9.225 -7.414 1.00 91.81 158 GLY A O 1
ATOM 1149 N N . ASP A 1 159 ? 4.649 -7.214 -7.022 1.00 95.31 159 ASP A N 1
ATOM 1150 C CA . ASP A 1 159 ? 5.342 -7.617 -5.794 1.00 95.31 159 ASP A CA 1
ATOM 1151 C C . ASP A 1 159 ? 5.603 -6.421 -4.868 1.00 95.31 159 ASP A C 1
ATOM 1153 O O . ASP A 1 159 ? 5.742 -5.282 -5.318 1.00 95.31 159 ASP A O 1
ATOM 1157 N N . LEU A 1 160 ? 5.699 -6.704 -3.570 1.00 94.56 160 LEU A N 1
ATOM 1158 C CA . LEU A 1 160 ? 6.121 -5.790 -2.514 1.00 94.56 160 LEU A CA 1
ATOM 1159 C C . LEU A 1 160 ? 7.340 -6.402 -1.806 1.00 94.56 160 LEU A C 1
ATOM 1161 O O . LEU A 1 160 ? 7.190 -7.021 -0.751 1.00 94.56 160 LEU A O 1
ATOM 1165 N N . PRO A 1 161 ? 8.545 -6.360 -2.401 1.00 89.62 161 PRO A N 1
ATOM 1166 C CA . PRO A 1 161 ? 9.657 -7.207 -1.963 1.00 89.62 161 PRO A CA 1
ATOM 1167 C C . PRO A 1 161 ? 10.276 -6.815 -0.616 1.00 89.62 161 PRO A C 1
ATOM 1169 O O . PRO A 1 161 ? 10.908 -7.656 0.022 1.00 89.62 161 PRO A O 1
ATOM 1172 N N . ALA A 1 162 ? 10.113 -5.568 -0.170 1.00 90.19 162 ALA A N 1
ATOM 1173 C CA . ALA A 1 162 ? 10.760 -5.072 1.041 1.00 90.19 162 ALA A CA 1
ATOM 1174 C C . ALA A 1 162 ? 9.986 -3.923 1.695 1.00 90.19 162 ALA A C 1
ATOM 1176 O O . ALA A 1 162 ? 9.353 -3.122 1.011 1.00 90.19 162 ALA A O 1
ATOM 1177 N N . VAL A 1 163 ? 10.128 -3.804 3.015 1.00 98.56 163 VAL A N 1
ATOM 1178 C CA . VAL A 1 163 ? 9.813 -2.596 3.785 1.00 98.56 163 VAL A CA 1
ATOM 1179 C C . VAL A 1 163 ? 11.093 -2.160 4.485 1.00 98.56 163 VAL A C 1
ATOM 1181 O O . VAL A 1 163 ? 11.801 -2.992 5.050 1.00 98.56 163 VAL A O 1
ATOM 1184 N N . ALA A 1 164 ? 11.405 -0.869 4.441 1.00 97.31 164 ALA A N 1
ATOM 1185 C CA . ALA A 1 164 ? 12.583 -0.317 5.096 1.00 97.31 164 ALA A CA 1
ATOM 1186 C C . ALA A 1 164 ? 12.236 0.956 5.862 1.00 97.31 164 ALA A C 1
ATOM 1188 O O . ALA A 1 164 ? 11.428 1.767 5.408 1.00 97.31 164 ALA A O 1
ATOM 1189 N N . GLN A 1 165 ? 12.892 1.146 7.004 1.00 98.38 165 GLN A N 1
ATOM 1190 C CA . GLN A 1 165 ? 12.838 2.390 7.755 1.00 98.38 165 GLN A CA 1
ATOM 1191 C C . GLN A 1 165 ? 13.842 3.388 7.168 1.00 98.38 165 GLN A C 1
ATOM 1193 O O . GLN A 1 165 ? 15.049 3.158 7.193 1.00 98.38 165 GLN A O 1
ATOM 1198 N N . GLY A 1 166 ? 13.345 4.512 6.653 1.00 94.12 166 GLY A N 1
ATOM 1199 C CA . GLY A 1 166 ? 14.173 5.576 6.082 1.00 94.12 166 GLY A CA 1
ATOM 1200 C C . GLY A 1 166 ? 14.609 6.639 7.095 1.00 94.12 166 GLY A C 1
ATOM 1201 O O . GLY A 1 166 ? 15.488 7.452 6.799 1.00 94.12 166 GLY A O 1
ATOM 1202 N N . GLY A 1 167 ? 13.959 6.708 8.258 1.00 96.25 167 GLY A N 1
ATOM 1203 C CA . GLY A 1 167 ? 14.219 7.708 9.295 1.00 96.25 167 GLY A CA 1
ATOM 1204 C C . GLY A 1 167 ? 13.221 7.622 10.448 1.00 96.25 167 GLY A C 1
ATOM 1205 O O . GLY A 1 167 ? 12.306 6.797 10.426 1.00 96.25 167 GLY A O 1
ATOM 1206 N N . ASN A 1 168 ? 13.419 8.452 11.468 1.00 97.75 168 ASN A N 1
ATOM 1207 C CA . ASN A 1 168 ? 12.567 8.506 12.650 1.00 97.75 168 ASN A CA 1
ATOM 1208 C C . ASN A 1 168 ? 12.455 9.927 13.219 1.00 97.75 168 ASN A C 1
ATOM 1210 O O . ASN A 1 168 ? 13.200 10.834 12.843 1.00 97.75 168 ASN A O 1
ATOM 1214 N N . ASP A 1 169 ? 11.486 10.091 14.109 1.00 96.81 169 ASP A N 1
ATOM 1215 C CA . ASP A 1 169 ? 11.314 11.215 15.018 1.00 96.81 169 ASP A CA 1
ATOM 1216 C C . ASP A 1 169 ? 11.312 10.644 16.438 1.00 96.81 169 ASP A C 1
ATOM 1218 O O . ASP A 1 169 ? 10.314 10.094 16.901 1.00 96.81 169 ASP A O 1
ATOM 1222 N N . THR A 1 170 ? 12.449 10.755 17.122 1.00 95.62 170 THR A N 1
ATOM 1223 C CA . THR A 1 170 ? 12.634 10.212 18.475 1.00 95.62 170 THR A CA 1
ATOM 1224 C C . THR A 1 170 ? 12.015 11.080 19.568 1.00 95.62 170 THR A C 1
ATOM 1226 O O . THR A 1 170 ? 12.040 10.693 20.732 1.00 95.62 170 THR A O 1
ATOM 1229 N N . ILE A 1 171 ? 11.523 12.279 19.234 1.00 95.88 171 ILE A N 1
ATOM 1230 C CA . ILE A 1 171 ? 10.841 13.163 20.189 1.00 95.88 171 ILE A CA 1
ATOM 1231 C C . ILE A 1 171 ? 9.375 12.750 20.288 1.00 95.88 171 ILE A C 1
ATOM 1233 O O . ILE A 1 171 ? 8.841 12.629 21.388 1.00 95.88 171 ILE A O 1
ATOM 1237 N N . ASN A 1 172 ? 8.739 12.517 19.139 1.00 95.00 172 ASN A N 1
ATOM 1238 C CA . ASN A 1 172 ? 7.329 12.131 19.072 1.00 95.00 172 ASN A CA 1
ATOM 1239 C C . ASN A 1 172 ? 7.118 10.613 18.915 1.00 95.00 172 ASN A C 1
ATOM 1241 O O . ASN A 1 172 ? 5.977 10.162 18.881 1.00 95.00 172 ASN A O 1
ATOM 1245 N N . HIS A 1 173 ? 8.203 9.835 18.844 1.00 97.06 173 HIS A N 1
ATOM 1246 C CA . HIS A 1 173 ? 8.220 8.377 18.698 1.00 97.06 173 HIS A CA 1
ATOM 1247 C C . HIS A 1 173 ? 7.472 7.876 17.456 1.00 97.06 173 HIS A C 1
ATOM 1249 O O . HIS A 1 173 ? 6.549 7.059 17.534 1.00 97.06 173 HIS A O 1
ATOM 1255 N N . PHE A 1 174 ? 7.899 8.377 16.296 1.00 97.75 174 PHE A N 1
ATOM 1256 C CA . PHE A 1 174 ? 7.435 7.930 14.984 1.00 97.75 174 PHE A CA 1
ATOM 1257 C C . PHE A 1 174 ? 8.593 7.426 14.128 1.00 97.75 174 PHE A C 1
ATOM 1259 O O . PHE A 1 174 ? 9.721 7.914 14.218 1.00 97.75 174 PHE A O 1
ATOM 1266 N N . VAL A 1 175 ? 8.290 6.508 13.217 1.00 98.38 175 VAL A N 1
ATOM 1267 C CA . VAL A 1 175 ? 9.213 6.069 12.168 1.00 98.38 175 VAL A CA 1
ATOM 1268 C C . VAL A 1 175 ? 8.619 6.322 10.790 1.00 98.38 175 VAL A C 1
ATOM 1270 O O . VAL A 1 175 ? 7.406 6.258 10.605 1.00 98.38 175 VAL A O 1
ATOM 1273 N N . GLY A 1 176 ? 9.485 6.637 9.829 1.00 98.19 176 GLY A N 1
ATOM 1274 C CA . GLY A 1 176 ? 9.127 6.838 8.431 1.00 98.19 176 GLY A CA 1
ATOM 1275 C C . GLY A 1 176 ? 9.592 5.648 7.610 1.00 98.19 176 GLY A C 1
ATOM 1276 O O . GLY A 1 176 ? 10.797 5.394 7.519 1.00 98.19 176 GLY A O 1
ATOM 1277 N N . LEU A 1 177 ? 8.649 4.928 7.012 1.00 98.62 177 LEU A N 1
ATOM 1278 C CA . LEU A 1 177 ? 8.911 3.711 6.251 1.00 98.62 177 LEU A CA 1
ATOM 1279 C C . LEU A 1 177 ? 8.691 3.928 4.750 1.00 98.62 177 LEU A C 1
ATOM 1281 O O . LEU A 1 177 ? 7.953 4.821 4.331 1.00 98.62 177 LEU A O 1
ATOM 1285 N N . GLY A 1 178 ? 9.302 3.070 3.944 1.00 98.19 178 GLY A N 1
ATOM 1286 C CA . GLY A 1 178 ? 8.939 2.881 2.545 1.00 98.19 178 GLY A CA 1
ATOM 1287 C C . GLY A 1 178 ? 8.791 1.412 2.207 1.00 98.19 178 GLY A C 1
ATOM 1288 O O . GLY A 1 178 ? 9.454 0.557 2.795 1.00 98.19 178 GLY A O 1
ATOM 1289 N N . VAL A 1 179 ? 7.941 1.145 1.230 1.00 98.69 179 VAL A N 1
ATOM 1290 C CA . VAL A 1 179 ? 7.631 -0.171 0.687 1.00 98.69 179 VAL A CA 1
ATOM 1291 C C . VAL A 1 179 ? 8.207 -0.221 -0.721 1.00 98.69 179 VAL A C 1
ATOM 1293 O O . VAL A 1 179 ? 7.907 0.647 -1.534 1.00 98.69 179 VAL A O 1
ATOM 1296 N N . ALA A 1 180 ? 9.059 -1.195 -1.026 1.00 96.94 180 ALA A N 1
ATOM 1297 C CA . ALA A 1 180 ? 9.482 -1.449 -2.399 1.00 96.94 180 ALA A CA 1
ATOM 1298 C C . ALA A 1 180 ? 8.290 -1.991 -3.191 1.00 96.94 180 ALA A C 1
ATOM 1300 O O . ALA A 1 180 ? 7.506 -2.773 -2.657 1.00 96.94 180 ALA A O 1
ATOM 1301 N N . THR A 1 181 ? 8.167 -1.606 -4.455 1.00 97.88 181 THR A N 1
ATOM 1302 C CA . THR A 1 181 ? 7.057 -2.013 -5.322 1.00 97.88 181 THR A CA 1
ATOM 1303 C C . THR A 1 181 ? 7.588 -2.579 -6.627 1.00 97.88 181 THR A C 1
ATOM 1305 O O . THR A 1 181 ? 8.652 -2.199 -7.100 1.00 97.88 181 THR A O 1
ATOM 1308 N N . THR A 1 182 ? 6.857 -3.506 -7.227 1.00 97.25 182 THR A N 1
ATOM 1309 C CA . THR A 1 182 ? 7.030 -3.910 -8.624 1.00 97.25 182 THR A CA 1
ATOM 1310 C C . THR A 1 182 ? 5.689 -3.754 -9.307 1.00 97.25 182 THR A C 1
ATOM 1312 O O . THR A 1 182 ? 4.752 -4.469 -8.961 1.00 97.25 182 THR A O 1
ATOM 1315 N N . SER A 1 183 ? 5.581 -2.802 -10.230 1.00 97.88 183 SER A N 1
ATOM 1316 C CA . SER A 1 183 ? 4.421 -2.701 -11.122 1.00 97.88 183 SER A CA 1
ATOM 1317 C C . SER A 1 183 ? 4.509 -3.750 -12.212 1.00 97.88 183 SER A C 1
ATOM 1319 O O . SER A 1 183 ? 5.611 -4.118 -12.616 1.00 97.88 183 SER A O 1
ATOM 1321 N N . CYS A 1 184 ? 3.364 -4.203 -12.705 1.00 97.00 184 CYS A N 1
ATOM 1322 C CA . CYS A 1 184 ? 3.282 -5.040 -13.890 1.00 97.00 184 CYS A CA 1
ATOM 1323 C C . CYS A 1 184 ? 2.117 -4.588 -14.757 1.00 97.00 184 CYS A C 1
ATOM 1325 O O . CYS A 1 184 ? 1.010 -4.435 -14.244 1.00 97.00 184 CYS A O 1
ATOM 1327 N N . ASN A 1 185 ? 2.364 -4.426 -16.053 1.00 97.62 185 ASN A N 1
ATOM 1328 C CA . ASN A 1 185 ? 1.316 -4.192 -17.028 1.00 97.62 185 ASN A CA 1
ATOM 1329 C C . ASN A 1 185 ? 0.737 -5.544 -17.469 1.00 97.62 185 ASN A C 1
ATOM 1331 O O . ASN A 1 185 ? 1.325 -6.247 -18.289 1.00 97.62 185 ASN A O 1
ATOM 1335 N N . ASN A 1 186 ? -0.387 -5.938 -16.879 1.00 95.31 186 ASN A N 1
ATOM 1336 C CA . ASN A 1 186 ? -1.136 -7.140 -17.253 1.00 95.31 186 ASN A CA 1
ATOM 1337 C C . ASN A 1 186 ? -2.041 -6.901 -18.483 1.00 95.31 186 ASN A C 1
ATOM 1339 O O . ASN A 1 186 ? -2.730 -7.813 -18.943 1.00 95.31 186 ASN A O 1
ATOM 1343 N N . GLY A 1 187 ? -2.038 -5.678 -19.010 1.00 94.94 187 GLY A N 1
ATOM 1344 C CA . GLY A 1 187 ? -2.853 -5.227 -20.123 1.00 94.94 187 GLY A CA 1
ATOM 1345 C C . GLY A 1 187 ? -2.161 -5.377 -21.474 1.00 94.94 187 GLY A C 1
ATOM 1346 O O . GLY A 1 187 ? -0.949 -5.582 -21.556 1.00 94.94 187 GLY A O 1
ATOM 1347 N N . ASP A 1 188 ? -2.941 -5.274 -22.549 1.00 93.06 188 ASP A N 1
ATOM 1348 C CA . ASP A 1 188 ? -2.468 -5.342 -23.936 1.00 93.06 188 ASP A CA 1
ATOM 1349 C C . ASP A 1 188 ? -2.118 -3.972 -24.545 1.00 93.06 188 ASP A C 1
ATOM 1351 O O . ASP A 1 188 ? -1.638 -3.911 -25.680 1.00 93.06 188 ASP A O 1
ATOM 1355 N N . GLN A 1 189 ? -2.307 -2.885 -23.789 1.00 95.12 189 GLN A N 1
ATOM 1356 C CA . GLN A 1 189 ? -1.918 -1.526 -24.172 1.00 95.12 189 GLN A CA 1
ATOM 1357 C C . GLN A 1 189 ? -0.702 -1.040 -23.371 1.00 95.12 189 GLN A C 1
ATOM 1359 O O . GLN A 1 189 ? -0.606 -1.333 -22.177 1.00 95.12 189 GLN A O 1
ATOM 1364 N N . PRO A 1 190 ? 0.222 -0.274 -23.980 1.00 95.50 190 PRO A N 1
ATOM 1365 C CA . PRO A 1 190 ? 1.262 0.425 -23.231 1.00 95.50 190 PRO A CA 1
ATOM 1366 C C . PRO A 1 190 ? 0.647 1.482 -22.301 1.00 95.50 190 PRO A C 1
ATOM 1368 O O . PRO A 1 190 ? -0.415 2.033 -22.593 1.00 95.50 190 PRO A O 1
ATOM 1371 N N . VAL A 1 191 ? 1.331 1.767 -21.194 1.00 97.38 191 VAL A N 1
ATOM 1372 C CA . VAL A 1 191 ? 0.940 2.806 -20.226 1.00 97.38 191 VAL A CA 1
ATOM 1373 C C . VAL A 1 191 ? 2.060 3.819 -20.107 1.00 97.38 191 VAL A C 1
ATOM 1375 O O . VAL A 1 191 ? 3.208 3.416 -19.928 1.00 97.38 191 VAL A O 1
ATOM 1378 N N . ASP A 1 192 ? 1.755 5.108 -20.173 1.00 98.00 192 ASP A N 1
ATOM 1379 C CA . ASP A 1 192 ? 2.773 6.148 -20.114 1.00 98.00 192 ASP A CA 1
ATOM 1380 C C . ASP A 1 192 ? 3.417 6.207 -18.721 1.00 98.00 192 ASP A C 1
ATOM 1382 O O . ASP A 1 192 ? 2.791 5.984 -17.680 1.00 98.00 192 ASP A O 1
ATOM 1386 N N . TRP A 1 193 ? 4.723 6.464 -18.720 1.00 97.06 193 TRP A N 1
ATOM 1387 C CA . TRP A 1 193 ? 5.600 6.442 -17.548 1.00 97.06 193 TRP A CA 1
ATOM 1388 C C . TRP A 1 193 ? 6.500 7.681 -17.510 1.00 97.06 193 TRP A C 1
ATOM 1390 O O . TRP A 1 193 ? 7.656 7.634 -17.073 1.00 97.06 193 TRP A O 1
ATOM 1400 N N . PHE A 1 194 ? 5.992 8.794 -18.043 1.00 95.44 194 PHE A N 1
ATOM 1401 C CA . PHE A 1 194 ? 6.768 10.012 -18.199 1.00 95.44 194 PHE A CA 1
ATOM 1402 C C . PHE A 1 194 ? 7.128 10.628 -16.848 1.00 95.44 194 PHE A C 1
ATOM 1404 O O . PHE A 1 194 ? 6.349 10.646 -15.906 1.00 95.44 194 PHE A O 1
ATOM 1411 N N . GLN A 1 195 ? 8.330 11.187 -16.758 1.00 92.69 195 GLN A N 1
ATOM 1412 C CA . GLN A 1 195 ? 8.746 11.926 -15.575 1.00 92.69 195 GLN A CA 1
ATOM 1413 C C . GLN A 1 195 ? 8.012 13.275 -15.474 1.00 92.69 195 GLN A C 1
ATOM 1415 O O . GLN A 1 195 ? 7.817 13.969 -16.478 1.00 92.69 195 GLN A O 1
ATOM 1420 N N . LEU A 1 196 ? 7.714 13.701 -14.240 1.00 92.88 196 LEU A N 1
ATOM 1421 C CA . LEU A 1 196 ? 7.318 15.083 -13.951 1.00 92.88 196 LEU A CA 1
ATOM 1422 C C . LEU A 1 196 ? 8.292 16.090 -14.608 1.00 92.88 196 LEU A C 1
ATOM 1424 O O . LEU A 1 196 ? 9.505 15.907 -14.598 1.00 92.88 196 LEU A O 1
ATOM 1428 N N . SER A 1 197 ? 7.828 17.199 -15.178 1.00 95.62 197 SER A N 1
ATOM 1429 C CA . SER A 1 197 ? 6.505 17.809 -15.012 1.00 95.62 197 SER A CA 1
ATOM 1430 C C . SER A 1 197 ? 5.395 17.279 -15.929 1.00 95.62 197 SER A C 1
ATOM 1432 O O . SER A 1 197 ? 4.309 17.855 -15.923 1.00 95.62 197 SER A O 1
ATOM 1434 N N . ASN A 1 198 ? 5.630 16.234 -16.731 1.00 96.62 198 ASN A N 1
ATOM 1435 C CA . ASN A 1 198 ? 4.526 15.549 -17.409 1.00 96.62 198 ASN A CA 1
ATOM 1436 C C . ASN A 1 198 ? 3.616 14.894 -16.353 1.00 96.62 198 ASN A C 1
ATOM 1438 O O . ASN A 1 198 ? 4.112 14.469 -15.317 1.00 96.62 198 ASN A O 1
ATOM 1442 N N . THR A 1 199 ? 2.305 14.882 -16.575 1.00 96.81 199 THR A N 1
ATOM 1443 C CA . THR A 1 199 ? 1.305 14.333 -15.645 1.00 96.81 199 THR A CA 1
ATOM 1444 C C . THR A 1 199 ? 0.780 12.965 -16.070 1.00 96.81 199 THR A C 1
ATOM 1446 O O . THR A 1 199 ? -0.121 12.439 -15.424 1.00 96.81 199 THR A O 1
ATOM 1449 N N . ASP A 1 200 ? 1.289 12.419 -17.173 1.00 96.94 200 ASP A N 1
ATOM 1450 C CA . ASP A 1 200 ? 0.831 11.154 -17.736 1.00 96.94 200 ASP A CA 1
ATOM 1451 C C . ASP A 1 200 ? 1.705 9.989 -17.255 1.00 96.94 200 ASP A C 1
ATOM 1453 O O . ASP A 1 200 ? 2.610 9.504 -17.942 1.00 96.94 200 ASP A O 1
ATOM 1457 N N . HIS A 1 201 ? 1.486 9.617 -15.992 1.00 97.81 201 HIS A N 1
ATOM 1458 C CA . HIS A 1 201 ? 2.168 8.517 -15.312 1.00 97.81 201 HIS A CA 1
ATOM 1459 C C . HIS A 1 201 ? 1.441 8.120 -14.017 1.00 97.81 201 HIS A C 1
ATOM 1461 O O . HIS A 1 201 ? 0.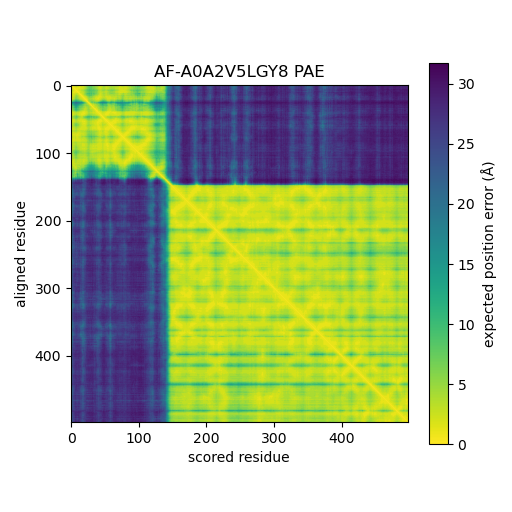661 8.909 -13.476 1.00 97.81 201 HIS A O 1
ATOM 1467 N N . PRO A 1 202 ? 1.708 6.927 -13.454 1.00 98.00 202 PRO A N 1
ATOM 1468 C CA . PRO A 1 202 ? 1.086 6.527 -12.195 1.00 98.00 202 PRO A CA 1
ATOM 1469 C C . PRO A 1 202 ? 1.590 7.261 -10.944 1.00 98.00 202 PRO A C 1
ATOM 1471 O O . PRO A 1 202 ? 2.784 7.539 -10.776 1.00 98.00 202 PRO A O 1
ATOM 1474 N N . PHE A 1 203 ? 0.669 7.453 -10.001 1.00 98.44 203 PHE A N 1
ATOM 1475 C CA . PHE A 1 203 ? 0.917 7.840 -8.616 1.00 98.44 203 PHE A CA 1
ATOM 1476 C C . PHE A 1 203 ? 0.818 6.627 -7.679 1.00 98.44 203 PHE A C 1
ATOM 1478 O O . PHE A 1 203 ? -0.106 5.821 -7.782 1.00 98.44 203 PHE A O 1
ATOM 1485 N N . ILE A 1 204 ? 1.771 6.496 -6.752 1.00 98.62 204 ILE A N 1
ATOM 1486 C CA . ILE A 1 204 ? 2.011 5.261 -5.995 1.00 98.62 204 ILE A CA 1
ATOM 1487 C C . ILE A 1 204 ? 1.935 5.534 -4.482 1.00 98.62 204 ILE A C 1
ATOM 1489 O O . ILE A 1 204 ? 2.967 5.822 -3.855 1.00 98.62 204 ILE A O 1
ATOM 1493 N N . PRO A 1 205 ? 0.737 5.485 -3.867 1.00 97.81 205 PRO A N 1
ATOM 1494 C CA . PRO A 1 205 ? 0.585 5.542 -2.417 1.00 97.81 205 PRO A CA 1
ATOM 1495 C C . PRO A 1 205 ? 1.023 4.232 -1.753 1.00 97.81 205 PRO A C 1
ATOM 1497 O O . PRO A 1 205 ? 0.902 3.152 -2.332 1.00 97.81 205 PRO A O 1
ATOM 1500 N N . GLN A 1 206 ? 1.503 4.325 -0.510 1.00 98.50 206 GLN A N 1
ATOM 1501 C CA . GLN A 1 206 ? 1.877 3.177 0.316 1.00 98.50 206 GLN A CA 1
ATOM 1502 C C . GLN A 1 206 ? 1.191 3.259 1.683 1.00 98.50 206 GLN A C 1
ATOM 1504 O O . GLN A 1 206 ? 1.015 4.349 2.239 1.00 98.50 206 GLN A O 1
ATOM 1509 N N . ASN A 1 207 ? 0.827 2.102 2.234 1.00 98.56 207 ASN A N 1
ATOM 1510 C CA . ASN A 1 207 ? 0.142 1.970 3.518 1.00 98.56 207 ASN A CA 1
ATOM 1511 C C . ASN A 1 207 ? 0.739 0.809 4.335 1.00 98.56 207 ASN A C 1
ATOM 1513 O O . ASN A 1 207 ? 1.270 -0.153 3.773 1.00 98.56 207 ASN A O 1
ATOM 1517 N N . LEU A 1 208 ? 0.620 0.884 5.664 1.00 98.81 208 LEU A N 1
ATOM 1518 C CA . LEU A 1 208 ? 0.943 -0.217 6.575 1.00 98.81 208 LEU A CA 1
ATOM 1519 C C . LEU A 1 208 ? -0.241 -0.500 7.499 1.00 98.81 208 LEU A C 1
ATOM 1521 O O . LEU A 1 208 ? -0.817 0.418 8.087 1.00 98.81 208 LEU A O 1
ATOM 1525 N N . TYR A 1 209 ? -0.553 -1.782 7.662 1.00 98.75 209 TYR A N 1
ATOM 1526 C CA . TYR A 1 209 ? -1.631 -2.271 8.511 1.00 98.75 209 TYR A CA 1
ATOM 1527 C C . TYR A 1 209 ? -1.100 -3.228 9.575 1.00 98.75 209 TYR A C 1
ATOM 1529 O O . TYR A 1 209 ? -0.110 -3.929 9.349 1.00 98.75 209 TYR A O 1
ATOM 1537 N N . ARG A 1 210 ? -1.791 -3.292 10.712 1.00 98.44 210 ARG A N 1
ATOM 1538 C CA . ARG A 1 210 ? -1.578 -4.273 11.780 1.00 98.44 210 ARG A CA 1
ATOM 1539 C C . ARG A 1 210 ? -2.842 -5.097 11.966 1.00 98.44 210 ARG A C 1
ATOM 1541 O O . ARG A 1 210 ? -3.937 -4.546 12.055 1.00 98.44 210 ARG A O 1
ATOM 1548 N N . MET A 1 211 ? -2.674 -6.406 12.091 1.00 97.88 211 MET A N 1
ATOM 1549 C CA . MET A 1 211 ? -3.707 -7.304 12.585 1.00 97.88 211 MET A CA 1
ATOM 1550 C C . MET A 1 211 ? -3.308 -7.843 13.957 1.00 97.88 211 MET A C 1
ATOM 1552 O O . MET A 1 211 ? -2.176 -8.299 14.140 1.00 97.88 211 MET A O 1
ATOM 1556 N N . SER A 1 212 ? -4.213 -7.745 14.927 1.00 96.31 212 SER A N 1
ATOM 1557 C CA . SER A 1 212 ? -3.955 -8.111 16.322 1.00 96.31 212 SER A CA 1
ATOM 1558 C C . SER A 1 212 ? -5.250 -8.430 17.081 1.00 96.31 212 SER A C 1
ATOM 1560 O O . SER A 1 212 ? -6.351 -8.400 16.524 1.00 96.31 212 SER A O 1
ATOM 1562 N N . GLY A 1 213 ? -5.117 -8.766 18.366 1.00 92.00 213 GLY A N 1
ATOM 1563 C CA . GLY A 1 213 ? -6.248 -8.947 19.276 1.00 92.00 213 GLY A CA 1
ATOM 1564 C C . GLY A 1 213 ? -6.895 -10.333 19.217 1.00 92.00 213 GLY A C 1
ATOM 1565 O O . GLY A 1 213 ? -6.834 -11.050 18.213 1.00 92.00 213 GLY A O 1
ATOM 1566 N N . GLY A 1 214 ? -7.526 -10.712 20.327 1.00 89.94 214 GLY A N 1
ATOM 1567 C CA . GLY A 1 214 ? -8.076 -12.050 20.524 1.00 89.94 214 GLY A CA 1
ATOM 1568 C C . GLY A 1 214 ? -7.023 -13.137 20.706 1.00 89.94 214 GLY A C 1
ATOM 1569 O O . GLY A 1 214 ? -5.819 -12.892 20.664 1.00 89.94 214 GLY A O 1
ATOM 1570 N N . ALA A 1 215 ? -7.485 -14.377 20.866 1.00 89.00 215 ALA A N 1
ATOM 1571 C CA . ALA A 1 215 ? -6.603 -15.531 21.072 1.00 89.00 215 ALA A CA 1
ATOM 1572 C C . ALA A 1 215 ? -5.698 -15.840 19.861 1.00 89.00 215 ALA A C 1
ATOM 1574 O O . ALA A 1 215 ? -4.653 -16.463 20.022 1.00 89.00 215 ALA A O 1
ATOM 1575 N N . ASN A 1 216 ? -6.097 -15.402 18.661 1.00 90.25 216 ASN A N 1
ATOM 1576 C CA . ASN A 1 216 ? -5.423 -15.708 17.395 1.00 90.25 216 ASN A CA 1
ATOM 1577 C C . ASN A 1 216 ? -4.800 -14.474 16.712 1.00 90.25 216 ASN A C 1
ATOM 1579 O O . ASN A 1 216 ? -4.395 -14.581 15.558 1.00 90.25 216 ASN A O 1
ATOM 1583 N N . ASN A 1 217 ? -4.763 -13.308 17.374 1.00 93.62 217 ASN A N 1
ATOM 1584 C CA . ASN A 1 217 ? -4.275 -12.044 16.796 1.00 93.62 217 ASN A CA 1
ATOM 1585 C C . ASN A 1 217 ? -4.938 -11.655 15.463 1.00 93.62 217 ASN A C 1
ATOM 1587 O O . ASN A 1 217 ? -4.284 -11.152 14.552 1.00 93.62 217 ASN A O 1
ATOM 1591 N N . ASN A 1 218 ? -6.243 -11.908 15.346 1.00 94.56 218 ASN A N 1
ATOM 1592 C CA . ASN A 1 218 ? -7.003 -11.685 14.117 1.00 94.56 218 ASN A CA 1
ATOM 1593 C C . ASN A 1 218 ? -8.362 -11.005 14.327 1.00 94.56 218 ASN A C 1
ATOM 1595 O O . ASN A 1 218 ? -9.194 -10.984 13.416 1.00 94.56 218 ASN A O 1
ATOM 1599 N N . GLU A 1 219 ? -8.631 -10.487 15.525 1.00 94.56 219 GLU A N 1
ATOM 1600 C CA . GLU A 1 219 ? -9.912 -9.840 15.819 1.00 94.56 219 GLU A CA 1
ATOM 1601 C C . GLU A 1 219 ? -9.989 -8.426 15.252 1.00 94.56 219 GLU A C 1
ATOM 1603 O O . GLU A 1 219 ? -11.058 -8.026 14.800 1.00 94.56 219 GLU A O 1
ATOM 1608 N N . ARG A 1 220 ? -8.862 -7.713 15.200 1.00 95.62 220 ARG A N 1
ATOM 1609 C CA . ARG A 1 220 ? -8.779 -6.321 14.764 1.00 95.62 220 ARG A CA 1
ATOM 1610 C C . ARG A 1 220 ? -7.810 -6.161 13.595 1.00 95.62 220 ARG A C 1
ATOM 1612 O O . ARG A 1 220 ? -6.729 -6.744 13.615 1.00 95.62 220 ARG A O 1
ATOM 1619 N N . PHE A 1 221 ? -8.188 -5.345 12.612 1.00 97.81 221 PHE A N 1
ATOM 1620 C CA . PHE A 1 221 ? -7.357 -4.946 11.476 1.00 97.81 221 PHE A CA 1
ATOM 1621 C C . PHE A 1 221 ? -7.348 -3.417 11.359 1.00 97.81 221 PHE A C 1
ATOM 1623 O O . PHE A 1 221 ? -8.391 -2.807 11.139 1.00 97.81 221 PHE A O 1
ATOM 1630 N N . GLU A 1 222 ? -6.182 -2.798 11.534 1.00 97.25 222 GLU A N 1
ATOM 1631 C CA . GLU A 1 222 ? -6.016 -1.342 11.620 1.00 97.25 222 GLU A CA 1
ATOM 1632 C C . GLU A 1 222 ? -5.001 -0.856 10.589 1.00 97.25 222 GLU A C 1
ATOM 1634 O O . GLU A 1 222 ? -3.911 -1.419 10.483 1.00 97.25 222 GLU A O 1
ATOM 1639 N N . GLN A 1 223 ? -5.309 0.235 9.886 1.00 98.19 223 GLN A N 1
ATOM 1640 C CA . GLN A 1 223 ? -4.285 0.999 9.179 1.00 98.19 223 GLN A CA 1
ATOM 1641 C C . GLN A 1 223 ? -3.505 1.836 10.194 1.00 98.19 223 GLN A C 1
ATOM 1643 O O . GLN A 1 223 ? -4.072 2.702 10.858 1.00 98.19 223 GLN A O 1
ATOM 1648 N N . ILE A 1 224 ? -2.206 1.576 10.309 1.00 98.25 224 ILE A N 1
ATOM 1649 C CA . ILE A 1 224 ? -1.319 2.218 11.293 1.00 98.25 224 ILE A CA 1
ATOM 1650 C C . ILE A 1 224 ? -0.364 3.232 10.656 1.00 98.25 224 ILE A C 1
ATOM 1652 O O . ILE A 1 224 ? 0.296 3.991 11.360 1.00 98.25 224 ILE A O 1
ATOM 1656 N N . GLY A 1 225 ? -0.291 3.264 9.323 1.00 98.06 225 GLY A N 1
ATOM 1657 C CA . GLY A 1 225 ? 0.488 4.256 8.597 1.00 98.06 225 GLY A CA 1
ATOM 1658 C C . GLY A 1 225 ? 0.058 4.425 7.149 1.00 98.06 225 GLY A C 1
ATOM 1659 O O . GLY A 1 225 ? -0.480 3.515 6.512 1.00 98.06 225 GLY A O 1
ATOM 1660 N N . GLN A 1 226 ? 0.350 5.609 6.629 1.00 97.62 226 GLN A N 1
ATOM 1661 C CA . GLN A 1 226 ? 0.173 5.995 5.234 1.00 97.62 226 GLN A CA 1
ATOM 1662 C C . GLN A 1 226 ? 1.270 6.980 4.834 1.00 97.62 226 GLN A C 1
ATOM 1664 O O . GLN A 1 226 ? 1.799 7.693 5.688 1.00 97.62 226 GLN A O 1
ATOM 1669 N N . SER A 1 227 ? 1.613 7.008 3.550 1.00 97.44 227 SER A N 1
ATOM 1670 C CA . SER A 1 227 ? 2.559 7.963 2.965 1.00 97.44 227 SER A CA 1
ATOM 1671 C C . SER A 1 227 ? 1.875 8.958 2.028 1.00 97.44 227 SER A C 1
ATOM 1673 O O . SER A 1 227 ? 0.808 8.670 1.487 1.00 97.44 227 SER A O 1
ATOM 1675 N N . TRP A 1 228 ? 2.546 10.063 1.710 1.00 97.38 228 TRP A N 1
ATOM 1676 C CA . TRP A 1 228 ? 2.419 10.699 0.389 1.00 97.38 228 TRP A CA 1
ATOM 1677 C C . TRP A 1 228 ? 2.791 9.699 -0.725 1.00 97.38 228 TRP A C 1
ATOM 1679 O O . TRP A 1 228 ? 3.316 8.621 -0.445 1.00 97.38 228 TRP A O 1
ATOM 1689 N N . GLY A 1 229 ? 2.498 9.981 -1.991 1.00 97.12 229 GLY A N 1
ATOM 1690 C CA . GLY A 1 229 ? 2.721 9.001 -3.063 1.00 97.12 229 GLY A CA 1
ATOM 1691 C C . GLY A 1 229 ? 3.909 9.329 -3.950 1.00 97.12 229 GLY A C 1
ATOM 1692 O O . GLY A 1 229 ? 4.244 10.487 -4.182 1.00 97.12 229 GLY A O 1
ATOM 1693 N N . LYS A 1 230 ? 4.554 8.289 -4.476 1.00 97.44 230 LYS A N 1
ATOM 1694 C CA . LYS A 1 230 ? 5.598 8.443 -5.490 1.00 97.44 230 LYS A CA 1
ATOM 1695 C C . LYS A 1 230 ? 4.982 8.717 -6.856 1.00 97.44 230 LYS A C 1
ATOM 1697 O O . LYS A 1 230 ? 4.021 8.066 -7.242 1.00 97.44 230 LYS A O 1
ATOM 1702 N N . HIS A 1 231 ? 5.619 9.598 -7.616 1.00 97.75 231 HIS A N 1
ATOM 1703 C CA . HIS A 1 231 ? 5.410 9.714 -9.054 1.00 97.75 231 HIS A CA 1
ATOM 1704 C C . HIS A 1 231 ? 6.386 8.798 -9.806 1.00 97.75 231 HIS A C 1
ATOM 1706 O O . HIS A 1 231 ? 7.599 8.827 -9.556 1.00 97.75 231 HIS A O 1
ATOM 1712 N N . ALA A 1 232 ? 5.857 7.961 -10.697 1.00 95.94 232 ALA A N 1
ATOM 1713 C CA . ALA A 1 232 ? 6.662 7.180 -11.632 1.00 95.94 232 ALA A CA 1
ATOM 1714 C C . ALA A 1 232 ? 7.469 8.096 -12.578 1.00 95.94 232 ALA A C 1
ATOM 1716 O O . ALA A 1 232 ? 7.103 9.251 -12.790 1.00 95.94 232 ALA A O 1
ATOM 1717 N N . PHE A 1 233 ? 8.615 7.623 -13.082 1.00 85.94 233 PHE A N 1
ATOM 1718 C CA . PHE A 1 233 ? 9.485 8.460 -13.931 1.00 85.94 233 PHE A CA 1
ATOM 1719 C C . PHE A 1 233 ? 10.383 7.715 -14.934 1.00 85.94 233 PHE A C 1
ATOM 1721 O O . PHE A 1 233 ? 11.052 8.360 -15.741 1.00 85.94 233 PHE A O 1
ATOM 1728 N N . LEU A 1 234 ? 10.457 6.384 -14.855 1.00 87.62 234 LEU A N 1
ATOM 1729 C CA . LEU A 1 234 ? 11.167 5.512 -15.797 1.00 87.62 234 LEU A CA 1
ATOM 1730 C C . LEU A 1 234 ? 10.664 4.078 -15.610 1.00 87.62 234 LEU A C 1
ATOM 1732 O O . LEU A 1 234 ? 10.579 3.646 -14.461 1.00 87.62 234 LEU A O 1
ATOM 1736 N N . ALA A 1 235 ? 10.361 3.373 -16.701 1.00 89.31 235 ALA A N 1
ATOM 1737 C CA . ALA A 1 235 ? 9.993 1.957 -16.681 1.00 89.31 235 ALA A CA 1
ATOM 1738 C C . ALA A 1 235 ? 11.159 1.069 -17.145 1.00 89.31 235 ALA A C 1
ATOM 1740 O O . ALA A 1 235 ? 11.725 1.287 -18.218 1.00 89.31 235 ALA A O 1
ATOM 1741 N N . LEU A 1 236 ? 11.533 0.066 -16.345 1.00 83.31 236 LEU A N 1
ATOM 1742 C CA . LEU A 1 236 ? 12.677 -0.811 -16.642 1.00 83.31 236 LEU A CA 1
ATOM 1743 C C . LEU A 1 236 ? 12.386 -1.978 -17.603 1.00 83.31 236 LEU A C 1
ATOM 1745 O O . LEU A 1 236 ? 13.333 -2.568 -18.117 1.00 83.31 236 LEU A O 1
ATOM 1749 N N . GLU A 1 237 ? 11.118 -2.291 -17.873 1.00 90.38 237 GLU A N 1
ATOM 1750 C CA . GLU A 1 237 ? 10.690 -3.356 -18.798 1.00 90.38 237 GLU A CA 1
ATOM 1751 C C . GLU A 1 237 ? 11.170 -4.773 -18.436 1.00 90.38 237 GLU A C 1
ATOM 1753 O O . GLU A 1 237 ? 11.598 -5.557 -19.284 1.00 90.38 237 GLU A O 1
ATOM 1758 N N . ASN A 1 238 ? 11.100 -5.125 -17.155 1.00 86.56 238 ASN A N 1
ATOM 1759 C CA . ASN A 1 238 ? 11.401 -6.474 -16.671 1.00 86.56 238 ASN A CA 1
ATOM 1760 C C . ASN A 1 238 ? 10.219 -7.434 -16.906 1.00 86.56 238 ASN A C 1
ATOM 1762 O O . ASN A 1 238 ? 9.114 -7.000 -17.214 1.00 86.56 238 ASN A O 1
ATOM 1766 N N . ASP A 1 239 ? 10.385 -8.731 -16.631 1.00 87.56 239 ASP A N 1
ATOM 1767 C CA . ASP A 1 239 ? 9.292 -9.726 -16.652 1.00 87.56 239 ASP A CA 1
ATOM 1768 C C . ASP A 1 239 ? 9.040 -10.365 -15.268 1.00 87.56 239 ASP A C 1
ATOM 1770 O O . ASP A 1 239 ? 8.807 -11.566 -15.130 1.00 87.56 239 ASP A O 1
ATOM 1774 N N . ALA A 1 240 ? 9.097 -9.565 -14.198 1.00 83.44 240 ALA A N 1
ATOM 1775 C CA . ALA A 1 240 ? 8.964 -10.034 -12.814 1.00 83.44 240 ALA A CA 1
ATOM 1776 C C . ALA A 1 240 ? 7.582 -10.643 -12.495 1.00 83.44 240 ALA A C 1
ATOM 1778 O O . ALA A 1 240 ? 7.438 -11.409 -11.538 1.00 83.44 240 ALA A O 1
ATOM 1779 N N . CYS A 1 241 ? 6.556 -10.324 -13.290 1.00 83.00 241 CYS A N 1
ATOM 1780 C CA . CYS A 1 241 ? 5.243 -10.960 -13.192 1.00 83.00 241 CYS A CA 1
ATOM 1781 C C . CYS A 1 241 ? 5.070 -12.208 -14.058 1.00 83.00 241 CYS A C 1
ATOM 1783 O O . CYS A 1 241 ? 4.064 -12.896 -13.874 1.00 83.00 241 CYS A O 1
ATOM 1785 N N . SER A 1 242 ? 6.037 -12.517 -14.929 1.00 86.12 242 SER A N 1
ATOM 1786 C CA . SER A 1 242 ? 5.972 -13.619 -15.894 1.00 86.12 242 SER A CA 1
ATOM 1787 C C . SER A 1 242 ? 4.764 -13.510 -16.829 1.00 86.12 242 SER A C 1
ATOM 1789 O O . SER A 1 242 ? 4.076 -14.496 -17.104 1.00 86.12 242 SER A O 1
ATOM 1791 N N . PHE A 1 243 ? 4.488 -12.292 -17.299 1.00 84.56 243 PHE A N 1
ATOM 1792 C CA . PHE A 1 243 ? 3.434 -12.023 -18.279 1.00 84.56 243 PHE A CA 1
ATOM 1793 C C . PHE A 1 243 ? 3.956 -12.087 -19.716 1.00 84.56 243 PHE A C 1
ATOM 1795 O O . PHE A 1 243 ? 3.172 -11.980 -20.655 1.00 84.56 243 PHE A O 1
ATOM 1802 N N . GLY A 1 244 ? 5.256 -12.336 -19.897 1.00 84.19 244 GLY A N 1
ATOM 1803 C CA . GLY A 1 244 ? 5.879 -12.447 -21.209 1.00 84.19 244 GLY A CA 1
ATOM 1804 C C . GLY A 1 244 ? 6.122 -11.077 -21.820 1.00 84.19 244 GLY A C 1
ATOM 1805 O O . GLY A 1 244 ? 5.705 -10.846 -22.954 1.00 84.19 244 GLY A O 1
ATOM 1806 N N . CYS A 1 245 ? 6.770 -10.197 -21.047 1.00 89.00 245 CYS A N 1
ATOM 1807 C CA . CYS A 1 245 ? 7.139 -8.833 -21.426 1.00 89.00 245 CYS A CA 1
ATOM 1808 C C . CYS A 1 245 ? 7.449 -8.681 -22.921 1.00 89.00 245 CYS A C 1
ATOM 1810 O O . CYS A 1 245 ? 8.368 -9.309 -23.460 1.00 89.00 245 CYS A O 1
ATOM 1812 N N . ASN A 1 246 ? 6.669 -7.827 -23.584 1.00 85.19 246 ASN A N 1
ATOM 1813 C CA . ASN A 1 246 ? 6.770 -7.569 -25.008 1.00 85.19 246 ASN A CA 1
ATOM 1814 C C . ASN A 1 246 ? 6.986 -6.076 -25.270 1.00 85.19 246 ASN A C 1
ATOM 1816 O O . ASN A 1 246 ? 6.062 -5.270 -25.209 1.00 85.19 246 ASN A O 1
ATOM 1820 N N . THR A 1 247 ? 8.211 -5.724 -25.646 1.00 90.75 247 THR A N 1
ATOM 1821 C CA . THR A 1 247 ? 8.591 -4.348 -25.997 1.00 90.75 247 THR A CA 1
ATOM 1822 C C . THR A 1 247 ? 8.424 -4.038 -27.488 1.00 90.75 247 THR A C 1
ATOM 1824 O O . THR A 1 247 ? 8.701 -2.926 -27.937 1.00 90.75 247 THR A O 1
ATOM 1827 N N . SER A 1 248 ? 7.963 -4.998 -28.298 1.00 88.00 248 SER A N 1
ATOM 1828 C CA . SER A 1 248 ? 7.739 -4.774 -29.726 1.00 88.00 248 SER A CA 1
ATOM 1829 C C . SER A 1 248 ? 6.607 -3.769 -29.944 1.00 88.00 248 SER A C 1
ATOM 1831 O O . SER A 1 248 ? 5.484 -3.982 -29.499 1.00 88.00 248 SER A O 1
ATOM 1833 N N . GLY A 1 249 ? 6.900 -2.669 -30.642 1.00 85.25 249 GLY A N 1
ATOM 1834 C CA . GLY A 1 249 ? 5.914 -1.615 -30.903 1.00 85.25 249 GLY A CA 1
ATOM 1835 C C . GLY A 1 249 ? 5.614 -0.711 -29.703 1.00 85.25 249 GLY A C 1
ATOM 1836 O O . GLY A 1 249 ? 4.691 0.092 -29.784 1.00 85.25 249 GLY A O 1
ATOM 1837 N N . CYS A 1 250 ? 6.394 -0.806 -28.625 1.00 91.50 250 CYS A N 1
ATOM 1838 C CA . CYS A 1 250 ? 6.268 0.019 -27.429 1.00 91.50 250 CYS A CA 1
ATOM 1839 C C . CYS A 1 250 ? 7.585 0.768 -27.151 1.00 91.50 250 CYS A C 1
ATOM 1841 O O . CYS A 1 250 ? 8.677 0.226 -27.331 1.00 91.50 250 CYS A O 1
ATOM 1843 N N . ALA A 1 251 ? 7.497 2.041 -26.755 1.00 90.19 251 ALA A N 1
ATOM 1844 C CA . ALA A 1 251 ? 8.668 2.871 -26.482 1.00 90.19 251 ALA A CA 1
ATOM 1845 C C . ALA A 1 251 ? 9.139 2.699 -25.029 1.00 90.19 251 ALA A C 1
ATOM 1847 O O . ALA A 1 251 ? 8.598 3.311 -24.110 1.00 90.19 251 ALA A O 1
ATOM 1848 N N . THR A 1 252 ? 10.178 1.884 -24.851 1.00 89.19 252 THR A N 1
ATOM 1849 C CA . THR A 1 252 ? 10.741 1.517 -23.544 1.00 89.19 252 THR A CA 1
ATOM 1850 C C . THR A 1 252 ? 11.258 2.716 -22.755 1.00 89.19 252 THR A C 1
ATOM 1852 O O . THR A 1 252 ? 11.832 3.646 -23.332 1.00 89.19 252 THR A O 1
ATOM 1855 N N . GLY A 1 253 ? 11.150 2.662 -21.430 1.00 81.44 253 GLY A N 1
ATOM 1856 C CA . GLY A 1 253 ? 11.668 3.691 -20.527 1.00 81.44 253 GLY A CA 1
ATOM 1857 C C . GLY A 1 253 ? 10.674 4.818 -20.271 1.00 81.44 253 GLY A C 1
ATOM 1858 O O . GLY A 1 253 ? 10.551 5.261 -19.135 1.00 81.44 253 GLY A O 1
ATOM 1859 N N . THR A 1 254 ? 9.928 5.250 -21.287 1.00 89.44 254 THR A N 1
ATOM 1860 C CA . THR A 1 254 ? 8.871 6.264 -21.130 1.00 89.44 254 THR A CA 1
ATOM 1861 C C . THR A 1 254 ? 7.459 5.687 -21.098 1.00 89.44 254 THR A C 1
ATOM 1863 O O . THR A 1 254 ? 6.518 6.440 -20.889 1.00 89.44 254 THR A O 1
ATOM 1866 N N . HIS A 1 255 ? 7.309 4.383 -21.307 1.00 95.88 255 HIS A N 1
ATOM 1867 C CA . HIS A 1 255 ? 6.062 3.635 -21.161 1.00 95.88 255 HIS A CA 1
ATOM 1868 C C . HIS A 1 255 ? 6.384 2.372 -20.373 1.00 95.88 255 HIS A C 1
ATOM 1870 O O . HIS A 1 255 ? 7.534 1.960 -20.395 1.00 95.88 255 HIS A O 1
ATOM 1876 N N . LEU A 1 256 ? 5.407 1.758 -19.715 1.00 97.69 256 LEU A N 1
ATOM 1877 C CA . LEU A 1 256 ? 5.492 0.376 -19.263 1.00 97.69 256 LEU A CA 1
ATOM 1878 C C . LEU A 1 256 ? 4.802 -0.513 -20.300 1.00 97.69 256 LEU A C 1
ATOM 1880 O O . LEU A 1 256 ? 3.580 -0.440 -20.491 1.00 97.69 256 LEU A O 1
ATOM 1884 N N . CYS A 1 257 ? 5.585 -1.329 -20.998 1.00 97.00 257 CYS A N 1
ATOM 1885 C CA . CYS A 1 257 ? 5.094 -2.105 -22.129 1.00 97.00 257 CYS A CA 1
ATOM 1886 C C . CYS A 1 257 ? 4.183 -3.274 -21.710 1.00 97.00 257 CYS A C 1
ATOM 1888 O O . CYS A 1 257 ? 4.259 -3.746 -20.573 1.00 97.00 257 CYS A O 1
ATOM 1890 N N . PRO A 1 258 ? 3.322 -3.770 -22.621 1.00 95.38 258 PRO A N 1
ATOM 1891 C CA . PRO A 1 258 ? 2.458 -4.918 -22.355 1.00 95.38 258 PRO A CA 1
ATOM 1892 C C . PRO A 1 258 ? 3.230 -6.138 -21.833 1.00 95.38 258 PRO A C 1
ATOM 1894 O O . PRO A 1 258 ? 4.242 -6.556 -22.404 1.00 95.38 258 PRO A O 1
ATOM 1897 N N . GLY A 1 259 ? 2.753 -6.708 -20.728 1.00 92.88 259 GLY A N 1
ATOM 1898 C CA . GLY A 1 259 ? 3.379 -7.837 -20.037 1.00 92.88 259 GLY A CA 1
ATOM 1899 C C . GLY A 1 259 ? 4.665 -7.502 -19.272 1.00 92.88 259 GLY A C 1
ATOM 1900 O O . GLY A 1 259 ? 5.249 -8.389 -18.651 1.00 92.88 259 GLY A O 1
ATOM 1901 N N . CYS A 1 260 ? 5.142 -6.260 -19.321 1.00 95.75 260 CYS A N 1
ATOM 1902 C CA . CYS A 1 260 ? 6.381 -5.860 -18.671 1.00 95.75 260 CYS A CA 1
ATOM 1903 C C . CYS A 1 260 ? 6.144 -5.348 -17.246 1.00 95.75 260 CYS A C 1
ATOM 1905 O O . CYS A 1 260 ? 5.015 -5.147 -16.795 1.00 95.75 260 CYS A O 1
ATOM 1907 N N . SER A 1 261 ? 7.232 -5.177 -16.50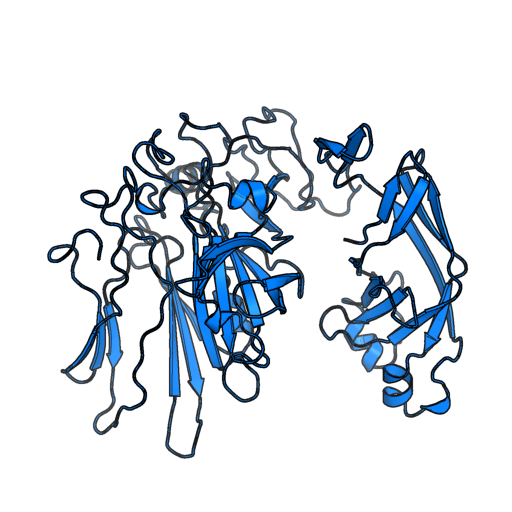3 1.00 96.25 261 SER A N 1
ATOM 1908 C CA . SER A 1 261 ? 7.227 -4.800 -15.093 1.00 96.25 261 SER A CA 1
ATOM 1909 C C . SER A 1 261 ? 8.312 -3.783 -14.767 1.00 96.25 261 SER A C 1
ATOM 1911 O O . SER A 1 261 ? 9.389 -3.793 -15.362 1.00 96.25 261 SER A O 1
ATOM 1913 N N . ASP A 1 262 ? 8.036 -2.924 -13.792 1.00 95.31 262 ASP A N 1
ATOM 1914 C CA . ASP A 1 262 ? 8.963 -1.896 -13.328 1.00 95.31 262 ASP A CA 1
ATOM 1915 C C . ASP A 1 262 ? 9.094 -1.932 -11.793 1.00 95.31 262 ASP A C 1
ATOM 1917 O O . ASP A 1 262 ? 8.108 -1.674 -11.084 1.00 95.31 262 ASP A O 1
ATOM 1921 N N . PRO A 1 263 ? 10.276 -2.306 -11.259 1.00 90.12 263 PRO A N 1
ATOM 1922 C CA . PRO A 1 263 ? 10.551 -2.306 -9.831 1.00 90.12 263 PRO A CA 1
ATOM 1923 C C . PRO A 1 263 ? 11.083 -0.958 -9.320 1.00 90.12 263 PRO A C 1
ATOM 1925 O O . PRO A 1 263 ? 12.073 -0.423 -9.818 1.00 90.12 263 PRO A O 1
ATOM 1928 N N . TYR A 1 264 ? 10.528 -0.488 -8.202 1.00 93.19 264 TYR A N 1
ATOM 1929 C CA . TYR A 1 264 ? 11.088 0.582 -7.384 1.00 93.19 264 TYR A CA 1
ATOM 1930 C C . TYR A 1 264 ? 11.519 0.071 -6.010 1.00 93.19 264 TYR A C 1
ATOM 1932 O O . TYR A 1 264 ? 10.768 -0.583 -5.285 1.00 93.19 264 TYR A O 1
ATOM 1940 N N . SER A 1 265 ? 12.754 0.402 -5.630 1.00 92.94 265 SER A N 1
ATOM 1941 C CA . SER A 1 265 ? 13.273 0.118 -4.292 1.00 92.94 265 SER A CA 1
ATOM 1942 C C . SER A 1 265 ? 12.569 0.966 -3.233 1.00 92.94 265 SER A C 1
ATOM 1944 O O . SER A 1 265 ? 11.983 2.009 -3.532 1.00 92.94 265 SER A O 1
ATOM 1946 N N . THR A 1 266 ? 12.697 0.564 -1.967 1.00 91.69 266 THR A N 1
ATOM 1947 C CA . THR A 1 266 ? 12.220 1.364 -0.832 1.00 91.69 266 THR A CA 1
ATOM 1948 C C . THR A 1 266 ? 12.757 2.794 -0.925 1.00 91.69 266 THR A C 1
ATOM 1950 O O . THR A 1 266 ? 11.969 3.731 -0.891 1.00 91.69 266 THR A O 1
ATOM 1953 N N . ASN A 1 267 ? 14.061 2.979 -1.160 1.00 87.69 267 ASN A N 1
ATOM 1954 C CA . ASN A 1 267 ? 14.706 4.297 -1.252 1.00 87.69 267 ASN A CA 1
ATOM 1955 C C . ASN A 1 267 ? 14.075 5.218 -2.306 1.00 87.69 267 ASN A C 1
ATOM 1957 O O . ASN A 1 267 ? 13.956 6.421 -2.078 1.00 87.69 267 ASN A O 1
ATOM 1961 N N . LEU A 1 268 ? 13.659 4.666 -3.450 1.00 89.06 268 LEU A N 1
ATOM 1962 C CA . LEU A 1 268 ? 12.963 5.429 -4.488 1.00 89.06 268 LEU A CA 1
ATOM 1963 C C . LEU A 1 268 ? 11.521 5.761 -4.094 1.00 89.06 268 LEU A C 1
ATOM 1965 O O . LEU A 1 268 ? 11.007 6.795 -4.522 1.00 89.06 268 LEU A O 1
ATOM 1969 N N . ASN A 1 269 ? 10.888 4.893 -3.308 1.00 94.88 269 ASN A N 1
ATOM 1970 C CA . ASN A 1 269 ? 9.494 4.986 -2.879 1.00 94.88 269 ASN A CA 1
ATOM 1971 C C . ASN A 1 269 ? 9.277 5.853 -1.633 1.00 94.88 269 ASN A C 1
ATOM 1973 O O . ASN A 1 269 ? 8.185 6.388 -1.469 1.00 94.88 269 ASN A O 1
ATOM 1977 N N . TYR A 1 270 ? 10.293 6.046 -0.787 1.00 93.06 270 TYR A N 1
ATOM 1978 C CA . TYR A 1 270 ? 10.241 6.974 0.355 1.00 93.06 270 TYR A CA 1
ATOM 1979 C C . TYR A 1 270 ? 11.116 8.226 0.180 1.00 93.06 270 TYR A C 1
ATOM 1981 O O . TYR A 1 270 ? 11.215 9.051 1.096 1.00 93.06 270 TYR A O 1
ATOM 1989 N N . GLY A 1 271 ? 11.786 8.367 -0.969 1.00 93.75 271 GLY A N 1
ATOM 1990 C CA . GLY A 1 271 ? 12.629 9.515 -1.294 1.00 93.75 271 GLY A CA 1
ATOM 1991 C C . GLY A 1 271 ? 11.832 10.817 -1.244 1.00 93.75 271 GLY A C 1
ATOM 1992 O O . GLY A 1 271 ? 11.021 11.089 -2.122 1.00 93.75 271 GLY A O 1
ATOM 1993 N N . GLN A 1 272 ? 12.078 11.630 -0.216 1.00 91.56 272 GLN A N 1
ATOM 1994 C CA . GLN A 1 272 ? 11.178 12.718 0.183 1.00 91.56 272 GLN A CA 1
ATOM 1995 C C . GLN A 1 272 ? 11.092 13.867 -0.819 1.00 91.56 272 GLN A C 1
ATOM 1997 O O . GLN A 1 272 ? 10.147 14.634 -0.755 1.00 91.56 272 GLN A O 1
ATOM 2002 N N . THR A 1 273 ? 12.053 13.982 -1.734 1.00 89.25 273 THR A N 1
ATOM 2003 C CA . THR A 1 273 ? 12.064 14.986 -2.807 1.00 89.25 273 THR A CA 1
ATOM 2004 C C . THR A 1 273 ? 11.316 14.542 -4.065 1.00 89.25 273 THR A C 1
ATOM 2006 O O . THR A 1 273 ? 11.192 15.325 -5.002 1.00 89.25 273 THR A O 1
ATOM 2009 N N . GLY A 1 274 ? 10.887 13.278 -4.134 1.00 88.19 274 GLY A N 1
ATOM 2010 C CA . GLY A 1 274 ? 10.217 12.686 -5.296 1.00 88.19 274 GLY A CA 1
ATOM 2011 C C . GLY A 1 274 ? 8.798 12.193 -5.014 1.00 88.19 274 GLY A C 1
ATOM 2012 O O . GLY A 1 274 ? 8.226 11.511 -5.866 1.00 88.19 274 GLY A O 1
ATOM 2013 N N . ILE A 1 275 ? 8.251 12.492 -3.832 1.00 95.06 275 ILE A N 1
ATOM 2014 C CA . ILE A 1 275 ? 6.916 12.061 -3.404 1.00 95.06 275 ILE A CA 1
ATOM 2015 C C . ILE A 1 275 ? 5.996 13.267 -3.225 1.00 95.06 275 ILE A C 1
ATOM 2017 O O . ILE A 1 275 ? 6.365 14.246 -2.591 1.00 95.06 275 ILE A O 1
ATOM 2021 N N . GLY A 1 276 ? 4.801 13.190 -3.797 1.00 96.75 276 GLY A N 1
ATOM 2022 C CA . GLY A 1 276 ? 3.799 14.249 -3.808 1.00 96.75 276 GLY A CA 1
ATOM 2023 C C . GLY A 1 276 ? 2.639 13.974 -2.859 1.00 96.75 276 GLY A C 1
ATOM 2024 O O . GLY A 1 276 ? 2.309 12.820 -2.565 1.00 96.75 276 GLY A O 1
ATOM 2025 N N . SER A 1 277 ? 2.003 15.040 -2.381 1.00 97.19 277 SER A N 1
ATOM 2026 C CA . SER A 1 277 ? 0.839 14.928 -1.502 1.00 97.19 277 SER A CA 1
ATOM 2027 C C . SER A 1 277 ? -0.318 14.192 -2.174 1.00 97.19 277 SER A C 1
ATOM 2029 O O . SER A 1 277 ? -0.610 14.404 -3.351 1.00 97.19 277 SER A O 1
ATOM 2031 N N . ARG A 1 278 ? -1.035 13.371 -1.394 1.00 96.75 278 ARG A N 1
ATOM 2032 C CA . ARG A 1 278 ? -2.266 12.708 -1.854 1.00 96.75 278 ARG A CA 1
ATOM 2033 C C . ARG A 1 278 ? -3.362 13.705 -2.235 1.00 96.75 278 ARG A C 1
ATOM 2035 O O . ARG A 1 278 ? -4.168 13.383 -3.093 1.00 96.75 278 ARG A O 1
ATOM 2042 N N . ALA A 1 279 ? -3.369 14.904 -1.648 1.00 96.62 279 ALA A N 1
ATOM 2043 C CA . ALA A 1 279 ? -4.394 15.918 -1.913 1.00 96.62 279 ALA A CA 1
ATOM 2044 C C . ALA A 1 279 ? -4.360 16.466 -3.349 1.00 96.62 279 ALA A C 1
ATOM 2046 O O . ALA A 1 279 ? -5.338 17.041 -3.819 1.00 96.62 279 ALA A O 1
ATOM 2047 N N . TRP A 1 280 ? -3.245 16.280 -4.060 1.00 96.94 280 TRP A N 1
ATOM 2048 C CA . TRP A 1 280 ? -3.124 16.674 -5.462 1.00 96.94 280 TRP A CA 1
ATOM 2049 C C . TRP A 1 280 ? -3.733 15.676 -6.443 1.00 96.94 280 TRP A C 1
ATOM 2051 O O . TRP A 1 280 ? -3.892 16.014 -7.616 1.00 96.94 280 TRP A O 1
ATOM 2061 N N . VAL A 1 281 ? -4.022 14.458 -5.991 1.00 97.12 281 VAL A N 1
ATOM 2062 C CA . VAL A 1 281 ? -4.374 13.336 -6.855 1.00 97.12 281 VAL A CA 1
ATOM 2063 C C . VAL A 1 281 ? -5.835 12.992 -6.644 1.00 97.12 281 VAL A C 1
ATOM 2065 O O . VAL A 1 281 ? -6.237 12.629 -5.541 1.00 97.12 281 VAL A O 1
ATOM 2068 N N . ASN A 1 282 ? -6.625 13.047 -7.712 1.00 97.00 282 ASN A N 1
ATOM 2069 C CA . ASN A 1 282 ? -7.956 12.458 -7.677 1.00 97.00 282 ASN A CA 1
ATOM 2070 C C . ASN A 1 282 ? -7.805 10.924 -7.650 1.00 97.00 282 ASN A C 1
ATOM 2072 O O . ASN A 1 282 ? -7.239 10.358 -8.590 1.00 97.00 282 ASN A O 1
ATOM 2076 N N . PRO A 1 283 ? -8.278 10.224 -6.608 1.00 95.25 283 PRO A N 1
ATOM 2077 C CA . PRO A 1 283 ? -8.011 8.800 -6.455 1.00 95.25 283 PRO A CA 1
ATOM 2078 C C . PRO A 1 283 ? -8.800 7.936 -7.452 1.00 95.25 283 PRO A C 1
ATOM 2080 O O . PRO A 1 283 ? -8.378 6.818 -7.740 1.00 95.25 283 PRO A O 1
ATOM 2083 N N . PHE A 1 284 ? -9.913 8.443 -7.996 1.00 94.12 284 PHE A N 1
ATOM 2084 C CA . PHE A 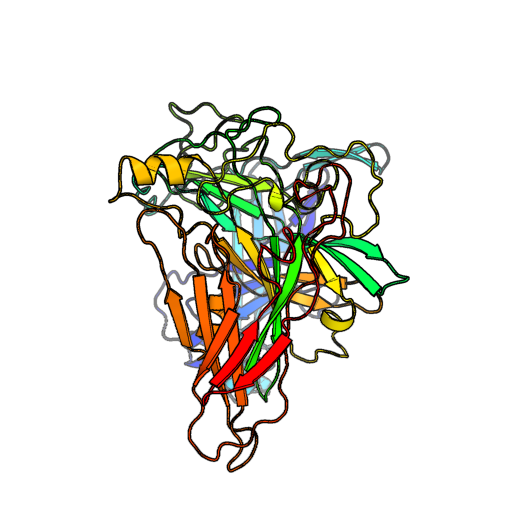1 284 ? -10.737 7.750 -8.988 1.00 94.12 284 PHE A CA 1
ATOM 2085 C C . PHE A 1 284 ? -10.185 7.902 -10.407 1.00 94.12 284 PHE A C 1
ATOM 2087 O O . PHE A 1 284 ? -10.130 6.928 -11.154 1.00 94.12 284 PHE A O 1
ATOM 2094 N N . THR A 1 285 ? -9.768 9.117 -10.775 1.00 95.38 285 THR A N 1
ATOM 2095 C CA . THR A 1 285 ? -9.317 9.423 -12.140 1.00 95.38 285 THR A CA 1
ATOM 2096 C C . THR A 1 285 ? -7.807 9.371 -12.317 1.00 95.38 285 THR A C 1
ATOM 2098 O O . THR A 1 285 ? -7.346 9.363 -13.450 1.00 95.38 285 THR A O 1
ATOM 2101 N N . GLY A 1 286 ? -7.026 9.400 -11.236 1.00 96.31 286 GLY A N 1
ATOM 2102 C CA . GLY A 1 286 ? -5.564 9.469 -11.277 1.00 96.31 286 GLY A CA 1
ATOM 2103 C C . GLY A 1 286 ? -4.992 10.788 -11.795 1.00 96.31 286 GLY A C 1
ATOM 2104 O O . GLY A 1 286 ? -3.788 10.874 -12.007 1.00 96.31 286 GLY A O 1
ATOM 2105 N N . VAL A 1 287 ? -5.820 11.817 -11.998 1.00 96.94 287 VAL A N 1
ATOM 2106 C CA . VAL A 1 287 ? -5.373 13.131 -12.480 1.00 96.94 287 VAL A CA 1
ATOM 2107 C C . VAL A 1 287 ? -4.720 13.927 -11.351 1.00 96.94 287 VAL A C 1
ATOM 2109 O O . VAL A 1 287 ? -5.245 13.989 -10.238 1.00 96.94 287 VAL A O 1
ATOM 2112 N N . PHE A 1 288 ? -3.603 14.584 -11.667 1.00 98.12 288 PHE A N 1
ATOM 2113 C CA . PHE A 1 288 ? -2.879 15.497 -10.781 1.00 98.12 288 PHE A CA 1
ATOM 2114 C C . PHE A 1 288 ? -2.169 16.607 -11.580 1.00 98.12 288 PHE A C 1
ATOM 2116 O O . PHE A 1 288 ? -1.914 16.437 -12.775 1.00 98.12 288 PHE A O 1
ATOM 2123 N N . PRO A 1 289 ? -1.849 17.764 -10.966 1.00 97.50 289 PRO A N 1
ATOM 2124 C CA . PRO A 1 289 ? -1.140 18.849 -11.639 1.00 97.50 289 PRO A CA 1
ATOM 2125 C C . PRO A 1 289 ? 0.359 18.564 -11.796 1.00 97.50 289 PRO A C 1
ATOM 2127 O O . PRO A 1 289 ? 0.968 17.827 -11.024 1.00 97.50 289 PRO A O 1
ATOM 2130 N N . SER A 1 290 ? 1.002 19.259 -12.736 1.00 97.19 290 SER A N 1
ATOM 2131 C CA . SER A 1 290 ? 2.444 19.151 -13.013 1.00 97.19 290 SER A CA 1
ATOM 2132 C C . SER A 1 290 ? 3.357 19.560 -11.845 1.00 97.19 290 SER A C 1
ATOM 2134 O O . SER A 1 290 ? 4.567 19.359 -11.909 1.00 97.19 290 SER A O 1
ATOM 2136 N N . THR A 1 291 ? 2.790 20.174 -10.805 1.00 95.94 291 THR A N 1
ATOM 2137 C CA . THR A 1 291 ? 3.465 20.638 -9.584 1.00 95.94 291 THR A CA 1
ATOM 2138 C C . THR A 1 291 ? 3.166 19.754 -8.370 1.00 95.94 291 THR A C 1
ATOM 2140 O O . THR A 1 291 ? 3.449 20.156 -7.246 1.00 95.94 291 THR A O 1
ATOM 2143 N N . ALA A 1 292 ? 2.583 18.565 -8.559 1.00 96.06 292 ALA A N 1
ATOM 2144 C CA . ALA A 1 292 ? 2.134 17.698 -7.463 1.00 96.06 292 ALA A CA 1
ATOM 2145 C C . ALA A 1 292 ? 3.254 17.211 -6.512 1.00 96.06 292 ALA A C 1
ATOM 2147 O O . ALA A 1 292 ? 2.953 16.700 -5.434 1.00 96.06 292 ALA A O 1
ATOM 2148 N N . ASN A 1 293 ? 4.531 17.405 -6.866 1.00 94.94 293 ASN A N 1
ATOM 2149 C CA . ASN A 1 293 ? 5.706 17.115 -6.034 1.00 94.94 293 ASN A CA 1
ATOM 2150 C C . ASN A 1 293 ? 6.519 18.370 -5.645 1.00 94.94 293 ASN A C 1
ATOM 2152 O O . ASN A 1 293 ? 7.730 18.283 -5.429 1.00 94.94 293 ASN A O 1
ATOM 2156 N N . ASP A 1 294 ? 5.896 19.549 -5.611 1.00 95.69 294 ASP A N 1
ATOM 2157 C CA . ASP A 1 294 ? 6.592 20.775 -5.221 1.00 95.69 294 ASP A CA 1
ATOM 2158 C C . ASP A 1 294 ? 6.971 20.750 -3.728 1.00 95.69 294 ASP A C 1
ATOM 2160 O O . ASP A 1 294 ? 6.121 20.717 -2.841 1.00 95.69 294 ASP A O 1
ATOM 2164 N N . HIS A 1 295 ? 8.276 20.781 -3.453 1.00 95.38 295 HIS A N 1
ATOM 2165 C CA . HIS A 1 295 ? 8.842 20.830 -2.102 1.00 95.38 295 HIS A CA 1
ATOM 2166 C C . HIS A 1 295 ? 9.473 22.183 -1.752 1.00 95.38 295 HIS A C 1
ATOM 2168 O O . HIS A 1 295 ? 10.221 22.296 -0.778 1.00 95.38 295 HIS A O 1
ATOM 2174 N N . THR A 1 296 ? 9.233 23.219 -2.555 1.00 95.81 296 THR A N 1
ATOM 2175 C CA . THR A 1 296 ? 9.687 24.566 -2.215 1.00 95.81 296 THR A CA 1
ATOM 2176 C C . THR A 1 296 ? 8.939 25.083 -0.987 1.00 95.81 296 THR A C 1
ATOM 2178 O O . THR A 1 296 ? 7.732 24.928 -0.852 1.00 95.81 296 THR A O 1
ATOM 2181 N N . GLY A 1 297 ? 9.663 25.718 -0.063 1.00 94.12 297 GLY A N 1
ATOM 2182 C CA . GLY A 1 297 ? 9.057 26.336 1.121 1.00 94.12 297 GLY A CA 1
ATOM 2183 C C . GLY A 1 297 ? 8.975 25.452 2.369 1.00 94.12 297 GLY A C 1
ATOM 2184 O O . GLY A 1 297 ? 8.517 25.946 3.399 1.00 94.12 297 GLY A O 1
ATOM 2185 N N . HIS A 1 298 ? 9.479 24.211 2.345 1.00 94.75 298 HIS A N 1
ATOM 2186 C CA . HIS A 1 298 ? 9.632 23.398 3.559 1.00 94.75 298 HIS A CA 1
ATOM 2187 C C . HIS A 1 298 ? 10.882 22.519 3.597 1.00 94.75 298 HIS A C 1
ATOM 2189 O O . HIS A 1 298 ? 11.561 22.311 2.599 1.00 94.75 298 HIS A O 1
ATOM 2195 N N . ASN A 1 299 ? 11.179 22.001 4.793 1.00 93.31 299 ASN A N 1
ATOM 2196 C CA . ASN A 1 299 ? 12.287 21.085 5.050 1.00 93.31 299 ASN A CA 1
ATOM 2197 C C . ASN A 1 299 ? 11.754 19.738 5.533 1.00 93.31 299 ASN A C 1
ATOM 2199 O O . ASN A 1 299 ? 10.882 19.682 6.398 1.00 93.31 299 ASN A O 1
ATOM 2203 N N . HIS A 1 300 ? 12.315 18.653 5.010 1.00 94.94 300 HIS A N 1
ATOM 2204 C CA . HIS A 1 300 ? 11.937 17.303 5.408 1.00 94.94 300 HIS A CA 1
ATOM 2205 C C . HIS A 1 300 ? 12.545 16.912 6.761 1.00 94.94 300 HIS A C 1
ATOM 2207 O O . HIS A 1 300 ? 13.692 17.235 7.065 1.00 94.94 300 HIS A O 1
ATOM 2213 N N . THR A 1 301 ? 11.774 16.179 7.561 1.00 94.00 301 THR A N 1
ATOM 2214 C CA . THR A 1 301 ? 12.226 15.503 8.790 1.00 94.00 301 THR A CA 1
ATOM 2215 C C . THR A 1 301 ? 12.462 14.013 8.522 1.00 94.00 301 THR A C 1
ATOM 2217 O O . THR A 1 301 ? 12.253 13.544 7.407 1.00 94.00 301 THR A O 1
ATOM 2220 N N . GLY A 1 302 ? 12.863 13.226 9.526 1.00 93.69 302 GLY A N 1
ATOM 2221 C CA . GLY A 1 302 ? 13.058 11.780 9.361 1.00 93.69 302 GLY A CA 1
ATOM 2222 C C . GLY A 1 302 ? 11.800 11.007 8.931 1.00 93.69 302 GLY A C 1
ATOM 2223 O O . GLY A 1 302 ? 11.922 9.930 8.344 1.00 93.69 302 GLY A O 1
ATOM 2224 N N . THR A 1 303 ? 10.605 11.545 9.178 1.00 96.62 303 THR A N 1
ATOM 2225 C CA . THR A 1 303 ? 9.324 10.885 8.877 1.00 96.62 303 THR A CA 1
ATOM 2226 C C . THR A 1 303 ? 8.537 11.549 7.753 1.00 96.62 303 THR A C 1
ATOM 2228 O O . THR A 1 303 ? 7.762 10.849 7.110 1.00 96.62 303 THR A O 1
ATOM 2231 N N . SER A 1 304 ? 8.770 12.840 7.466 1.00 95.50 304 SER A N 1
ATOM 2232 C CA . SER A 1 304 ? 7.957 13.633 6.525 1.00 95.50 304 SER A CA 1
ATOM 2233 C C . SER A 1 304 ? 7.617 12.869 5.249 1.00 95.50 304 SER A C 1
ATOM 2235 O O . SER A 1 304 ? 8.523 12.362 4.581 1.00 95.50 304 SER A O 1
ATOM 2237 N N . HIS A 1 305 ? 6.332 12.819 4.903 1.00 96.50 305 HIS A N 1
ATOM 2238 C CA . HIS A 1 305 ? 5.790 12.267 3.651 1.00 96.50 305 HIS A CA 1
ATOM 2239 C C . HIS A 1 305 ? 5.917 10.741 3.490 1.00 96.50 305 HIS A C 1
ATOM 2241 O O . HIS A 1 305 ? 5.281 10.157 2.613 1.00 96.50 305 HIS A O 1
ATOM 2247 N N . ARG A 1 306 ? 6.725 10.065 4.313 1.00 97.88 306 ARG A N 1
ATOM 2248 C CA . ARG A 1 306 ? 6.908 8.603 4.296 1.00 97.88 306 ARG A CA 1
ATOM 2249 C C . ARG A 1 306 ? 5.708 7.914 4.933 1.00 97.88 306 ARG A C 1
ATOM 2251 O O . ARG A 1 306 ? 4.843 8.575 5.500 1.00 97.88 306 ARG A O 1
ATOM 2258 N N . VAL A 1 307 ? 5.671 6.580 4.896 1.00 98.50 307 VAL A N 1
ATOM 2259 C CA . VAL A 1 307 ? 4.688 5.823 5.682 1.00 98.50 307 VAL A CA 1
ATOM 2260 C C . VAL A 1 307 ? 5.004 6.060 7.158 1.00 98.50 307 VAL A C 1
ATOM 2262 O O . VAL A 1 307 ? 5.907 5.430 7.709 1.00 98.50 307 VAL A O 1
ATOM 2265 N N . THR A 1 308 ? 4.314 7.022 7.769 1.00 97.50 308 THR A N 1
ATOM 2266 C CA . THR A 1 308 ? 4.578 7.448 9.146 1.00 97.50 308 THR A CA 1
ATOM 2267 C C . THR A 1 308 ? 3.781 6.579 10.103 1.00 97.50 308 THR A C 1
ATOM 2269 O O . THR A 1 308 ? 2.557 6.521 10.016 1.00 97.50 308 THR A O 1
ATOM 2272 N N . VAL A 1 309 ? 4.483 5.900 11.010 1.00 98.06 309 VAL A N 1
ATOM 2273 C CA . VAL A 1 309 ? 3.907 4.927 11.948 1.00 98.06 309 VAL A CA 1
ATOM 2274 C C . VAL A 1 309 ? 4.377 5.253 13.357 1.00 98.06 309 VAL A C 1
ATOM 2276 O O . VAL A 1 309 ? 5.555 5.558 13.560 1.00 98.06 309 VAL A O 1
ATOM 2279 N N . ALA A 1 310 ? 3.475 5.196 14.337 1.00 97.69 310 ALA A N 1
ATOM 2280 C CA . ALA A 1 310 ? 3.857 5.340 15.734 1.00 97.69 310 ALA A CA 1
ATOM 2281 C C . ALA A 1 310 ? 4.701 4.135 16.167 1.00 97.69 310 ALA A C 1
ATOM 2283 O O . ALA A 1 310 ? 4.337 2.983 15.930 1.00 97.69 310 ALA A O 1
ATOM 2284 N N . SER A 1 311 ? 5.805 4.375 16.868 1.00 98.12 311 SER A N 1
ATOM 2285 C CA . SER A 1 311 ? 6.682 3.303 17.347 1.00 98.12 311 SER A CA 1
ATOM 2286 C C . SER A 1 311 ? 5.954 2.299 18.244 1.00 98.12 311 SER A C 1
ATOM 2288 O O . SER A 1 311 ? 6.234 1.103 18.204 1.00 98.12 311 SER A O 1
ATOM 2290 N N . SER A 1 312 ? 4.964 2.763 19.012 1.00 97.38 312 SER A N 1
ATOM 2291 C CA . SER A 1 312 ? 4.126 1.890 19.844 1.00 97.38 312 SER A CA 1
ATOM 2292 C C . SER A 1 312 ? 3.280 0.891 19.047 1.00 97.38 312 SER A C 1
ATOM 2294 O O . SER A 1 312 ? 2.965 -0.177 19.570 1.00 97.38 312 SER A O 1
ATOM 2296 N N . ASP A 1 313 ? 2.978 1.162 17.773 1.00 97.81 313 ASP A N 1
ATOM 2297 C CA . ASP A 1 313 ? 2.249 0.220 16.921 1.00 97.81 313 ASP A CA 1
ATOM 2298 C C . ASP A 1 313 ? 3.142 -0.890 16.350 1.00 97.81 313 ASP A C 1
ATOM 2300 O O . ASP A 1 313 ? 2.656 -1.972 16.009 1.00 97.81 313 ASP A O 1
ATOM 2304 N N . LEU A 1 314 ? 4.453 -0.648 16.289 1.00 98.38 314 LEU A N 1
ATOM 2305 C CA . LEU A 1 314 ? 5.458 -1.589 15.786 1.00 98.38 314 LEU A CA 1
ATOM 2306 C C . LEU A 1 314 ? 6.157 -2.375 16.894 1.00 98.38 314 LEU A C 1
ATOM 2308 O O . LEU A 1 314 ? 6.706 -3.439 16.626 1.00 98.38 314 LEU A O 1
ATOM 2312 N N . ASN A 1 315 ? 6.151 -1.867 18.129 1.00 97.81 315 ASN A N 1
ATOM 2313 C CA . ASN A 1 315 ? 6.867 -2.469 19.247 1.00 97.81 315 ASN A CA 1
ATOM 2314 C C . ASN A 1 315 ? 6.385 -3.912 19.515 1.00 97.81 315 ASN A C 1
ATOM 2316 O O . ASN A 1 315 ? 5.264 -4.089 20.011 1.00 97.81 315 ASN A O 1
ATOM 2320 N N . PRO A 1 316 ? 7.220 -4.948 19.277 1.00 96.50 316 PRO A N 1
ATOM 2321 C CA . PRO A 1 316 ? 6.804 -6.342 19.442 1.00 96.50 316 PRO A CA 1
ATOM 2322 C C . PRO A 1 316 ? 6.437 -6.705 20.888 1.00 96.50 316 PRO A C 1
ATOM 2324 O O . PRO A 1 316 ? 5.596 -7.575 21.118 1.00 96.50 316 PRO A O 1
ATOM 2327 N N . ALA A 1 317 ? 7.021 -6.013 21.875 1.00 96.00 317 ALA A N 1
ATOM 2328 C CA . ALA A 1 317 ? 6.692 -6.213 23.285 1.00 96.00 317 ALA A CA 1
ATOM 2329 C C . ALA A 1 317 ? 5.299 -5.671 23.652 1.00 96.00 317 ALA A C 1
ATOM 2331 O O . ALA A 1 317 ? 4.695 -6.144 24.609 1.00 96.00 317 ALA A O 1
ATOM 2332 N N . GLN A 1 318 ? 4.783 -4.695 22.898 1.00 95.69 318 GLN A N 1
ATOM 2333 C CA . GLN A 1 318 ? 3.434 -4.141 23.080 1.00 95.69 318 GLN A CA 1
ATOM 2334 C C . GLN A 1 318 ? 2.395 -4.822 22.178 1.00 95.69 318 GLN A C 1
ATOM 2336 O O . GLN A 1 318 ? 1.210 -4.808 22.492 1.00 95.69 318 GLN A O 1
ATOM 2341 N N . ASN A 1 319 ? 2.839 -5.452 21.087 1.00 96.19 319 ASN A N 1
ATOM 2342 C CA . ASN A 1 319 ? 1.991 -6.048 20.053 1.00 96.19 319 ASN A CA 1
ATOM 2343 C C . ASN A 1 319 ? 2.322 -7.533 19.848 1.00 96.19 319 ASN A C 1
ATOM 2345 O O . ASN A 1 319 ? 2.582 -7.987 18.733 1.00 96.19 319 ASN A O 1
ATOM 2349 N N . THR A 1 320 ? 2.366 -8.299 20.939 1.00 94.81 320 THR A N 1
ATOM 2350 C CA . THR A 1 320 ? 2.777 -9.708 20.895 1.00 94.81 320 THR A CA 1
ATOM 2351 C C . THR A 1 320 ? 1.882 -10.530 19.966 1.00 94.81 320 THR A C 1
ATOM 2353 O O . THR A 1 320 ? 0.679 -10.646 20.180 1.00 94.81 320 THR A O 1
ATOM 2356 N N . GLY A 1 321 ? 2.497 -11.134 18.947 1.00 93.75 321 GLY A N 1
ATOM 2357 C CA . GLY A 1 321 ? 1.819 -11.973 17.958 1.00 93.75 321 GLY A CA 1
ATOM 2358 C C . GLY A 1 321 ? 1.031 -11.206 16.891 1.00 93.75 321 GLY A C 1
ATOM 2359 O O . GLY A 1 321 ? 0.360 -11.843 16.081 1.00 93.75 321 GLY A O 1
ATOM 2360 N N . ALA A 1 322 ? 1.120 -9.873 16.858 1.00 97.19 322 ALA A N 1
ATOM 2361 C CA . ALA A 1 322 ? 0.553 -9.085 15.774 1.00 97.19 322 ALA A CA 1
ATOM 2362 C C . ALA A 1 322 ? 1.241 -9.396 14.435 1.00 97.19 322 ALA A C 1
ATOM 2364 O O . ALA A 1 322 ? 2.437 -9.692 14.374 1.00 97.19 322 ALA A O 1
ATOM 2365 N N . THR A 1 323 ? 0.478 -9.295 13.351 1.00 97.12 323 THR A N 1
ATOM 2366 C CA . THR A 1 323 ? 0.980 -9.433 11.978 1.00 97.12 323 THR 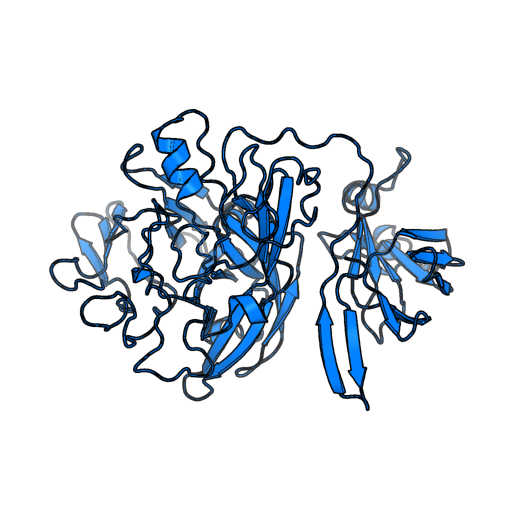A CA 1
ATOM 2367 C C . THR A 1 323 ? 0.843 -8.109 11.241 1.00 97.12 323 THR A C 1
ATOM 2369 O O . THR A 1 323 ? -0.082 -7.342 11.506 1.00 97.12 323 THR A O 1
ATOM 2372 N N . TYR A 1 324 ? 1.777 -7.821 10.336 1.00 98.69 324 TYR A N 1
ATOM 2373 C CA . TYR A 1 324 ? 1.859 -6.531 9.658 1.00 98.69 324 TYR A CA 1
ATOM 2374 C C . TYR A 1 324 ? 1.744 -6.715 8.154 1.00 98.69 324 TYR A C 1
ATOM 2376 O O . TYR A 1 324 ? 2.309 -7.660 7.608 1.00 98.69 324 TYR A O 1
ATOM 2384 N N . TYR A 1 325 ? 1.029 -5.818 7.483 1.00 98.75 325 TYR A N 1
ATOM 2385 C CA . TYR A 1 325 ? 0.749 -5.916 6.053 1.00 98.75 325 TYR A CA 1
ATOM 2386 C C . TYR A 1 325 ? 1.116 -4.601 5.388 1.00 98.75 325 TYR A C 1
ATOM 2388 O O . TYR A 1 325 ? 0.538 -3.565 5.710 1.00 98.75 325 TYR A O 1
ATOM 2396 N N . ALA A 1 326 ? 2.085 -4.639 4.480 1.00 98.81 326 ALA A N 1
ATOM 2397 C CA . ALA A 1 326 ? 2.378 -3.508 3.615 1.00 98.81 326 ALA A CA 1
ATOM 2398 C C . ALA A 1 326 ? 1.493 -3.590 2.374 1.00 98.81 326 ALA A C 1
ATOM 2400 O O . ALA A 1 326 ? 1.261 -4.679 1.846 1.00 98.81 326 ALA A O 1
ATOM 2401 N N . GLU A 1 327 ? 1.030 -2.441 1.910 1.00 98.81 327 GLU A N 1
ATOM 2402 C CA . GLU A 1 327 ? 0.201 -2.291 0.720 1.00 98.81 327 GLU A CA 1
ATOM 2403 C C . GLU A 1 327 ? 0.731 -1.130 -0.112 1.00 98.81 327 GLU A C 1
ATOM 2405 O O . GLU A 1 327 ? 1.202 -0.125 0.429 1.00 98.81 327 GLU A O 1
ATOM 2410 N N . ALA A 1 328 ? 0.608 -1.256 -1.424 1.00 98.69 328 ALA A N 1
ATOM 2411 C CA . ALA A 1 328 ? 0.701 -0.130 -2.334 1.00 98.69 328 ALA A CA 1
ATOM 2412 C C . ALA A 1 328 ? -0.415 -0.232 -3.375 1.00 98.69 328 ALA A C 1
ATOM 2414 O O . ALA A 1 328 ? -1.038 -1.290 -3.523 1.00 98.69 328 ALA A O 1
ATOM 2415 N N . ALA A 1 329 ? -0.627 0.854 -4.111 1.00 98.12 329 ALA A N 1
ATOM 2416 C CA . ALA A 1 329 ? -1.456 0.865 -5.307 1.00 98.12 329 ALA A CA 1
ATOM 2417 C C . ALA A 1 329 ? -0.772 1.659 -6.425 1.00 98.12 329 ALA A C 1
ATOM 2419 O O . ALA A 1 329 ? 0.080 2.499 -6.139 1.00 98.12 329 ALA A O 1
ATOM 2420 N N . TYR A 1 330 ? -1.148 1.413 -7.678 1.00 98.19 330 TYR A N 1
ATOM 2421 C CA . TYR A 1 330 ? -0.788 2.266 -8.815 1.00 98.19 330 TYR A CA 1
ATOM 2422 C C . TYR A 1 330 ? -2.044 2.970 -9.326 1.00 98.19 330 TYR A C 1
ATOM 2424 O O . TYR A 1 330 ? -2.906 2.353 -9.940 1.00 98.19 330 TYR A O 1
ATOM 2432 N N . ILE A 1 331 ? -2.164 4.266 -9.054 1.00 97.75 331 ILE A N 1
ATOM 2433 C CA . ILE A 1 331 ? -3.288 5.087 -9.514 1.00 97.75 331 ILE A CA 1
ATOM 2434 C C . ILE A 1 331 ? -2.853 5.782 -10.802 1.00 97.75 331 ILE A C 1
ATOM 2436 O O . ILE A 1 331 ? -1.856 6.500 -10.791 1.00 97.75 331 ILE A O 1
ATOM 2440 N N . THR A 1 332 ? -3.567 5.572 -11.908 1.00 96.19 332 THR A N 1
ATOM 2441 C CA . THR A 1 332 ? -3.161 6.073 -13.230 1.00 96.19 332 THR A CA 1
ATOM 2442 C C . THR A 1 332 ? -4.339 6.645 -14.026 1.00 96.19 332 THR A C 1
ATOM 2444 O O . THR A 1 332 ? -5.425 6.058 -14.006 1.00 96.19 332 THR A O 1
ATOM 2447 N N . PRO A 1 333 ? -4.145 7.751 -14.776 1.00 95.69 333 PRO A N 1
ATOM 2448 C CA . PRO A 1 333 ? -5.183 8.302 -15.649 1.00 95.69 333 PRO A CA 1
ATOM 2449 C C . PRO A 1 333 ? -5.553 7.396 -16.829 1.00 95.69 333 PRO A C 1
ATOM 2451 O O . PRO A 1 333 ? -6.653 7.517 -17.378 1.00 95.69 333 PRO A O 1
ATOM 2454 N N . HIS A 1 334 ? -4.676 6.463 -17.201 1.00 97.31 334 HIS A N 1
ATOM 2455 C CA . HIS A 1 334 ? -4.848 5.581 -18.355 1.00 97.31 334 HIS A CA 1
ATOM 2456 C C . HIS A 1 334 ? -6.011 4.608 -18.187 1.00 97.31 334 HIS A C 1
ATOM 2458 O O . HIS A 1 334 ? -6.858 4.497 -19.071 1.00 97.31 334 HIS A O 1
ATOM 2464 N N . GLU A 1 335 ? -6.068 3.915 -17.048 1.00 94.94 335 GLU A N 1
ATOM 2465 C CA . GLU A 1 335 ? -7.108 2.919 -16.787 1.00 94.94 335 GLU A CA 1
ATOM 2466 C C . GLU A 1 335 ? -8.474 3.584 -16.657 1.00 94.94 335 GLU A C 1
ATOM 2468 O O . GLU A 1 335 ? -9.427 3.129 -17.284 1.00 94.94 335 GLU A O 1
ATOM 2473 N N . TYR A 1 336 ? -8.557 4.713 -15.940 1.00 92.44 336 TYR A N 1
ATOM 2474 C CA . TYR A 1 336 ? -9.784 5.504 -15.866 1.00 92.44 336 TYR A CA 1
ATOM 2475 C C . TYR A 1 336 ? -10.257 5.934 -17.262 1.00 92.44 336 TYR A C 1
ATOM 2477 O O . TYR A 1 336 ? -11.399 5.664 -17.640 1.00 92.44 336 TYR A O 1
ATOM 2485 N N . SER A 1 337 ? -9.377 6.554 -18.056 1.00 93.56 337 SER A N 1
ATOM 2486 C CA . SER A 1 337 ? -9.710 7.037 -19.405 1.00 93.56 337 SER A CA 1
ATOM 2487 C C . SER A 1 337 ? -10.141 5.900 -20.337 1.00 93.56 337 SER A C 1
ATOM 2489 O O . SER A 1 337 ? -11.071 6.058 -21.138 1.00 93.56 337 SER A O 1
ATOM 2491 N N . TRP A 1 338 ? -9.515 4.727 -20.202 1.00 93.81 338 TRP A N 1
ATOM 2492 C CA . TRP A 1 338 ? -9.920 3.524 -20.921 1.00 93.81 338 TRP A CA 1
ATOM 2493 C C . TRP A 1 338 ? -11.309 3.054 -20.493 1.00 93.81 338 TRP A C 1
ATOM 2495 O O . TRP A 1 338 ? -12.164 2.863 -21.356 1.00 93.81 338 TRP A O 1
ATOM 2505 N N . CYS A 1 339 ? -11.586 2.960 -19.187 1.00 88.88 339 CYS A N 1
ATOM 2506 C CA . CYS A 1 339 ? -12.898 2.570 -18.660 1.00 88.88 339 CYS A CA 1
ATOM 2507 C C . CYS A 1 339 ? -14.033 3.455 -19.199 1.00 88.88 339 CYS A C 1
ATOM 2509 O O . CYS A 1 339 ? -15.107 2.940 -19.513 1.00 88.88 339 CYS A O 1
ATOM 2511 N N . GLN A 1 340 ? -13.798 4.764 -19.361 1.00 86.06 340 GLN A N 1
ATOM 2512 C CA . GLN A 1 340 ? -14.811 5.693 -19.884 1.00 86.06 340 GLN A CA 1
ATOM 2513 C C . GLN A 1 340 ? -15.217 5.387 -21.334 1.00 86.06 340 GLN A C 1
ATOM 2515 O O . GLN A 1 340 ? -16.378 5.552 -21.705 1.00 86.06 340 GLN A O 1
ATOM 2520 N N . SER A 1 341 ? -14.272 4.938 -22.163 1.00 86.56 341 SER A N 1
ATOM 2521 C CA . SER A 1 341 ? -14.522 4.598 -23.572 1.00 86.56 341 SER A CA 1
ATOM 2522 C C . SER A 1 341 ? -14.815 3.107 -23.798 1.00 86.56 341 SER A C 1
ATOM 2524 O O . SER A 1 341 ? -15.446 2.753 -24.796 1.00 86.56 341 SER A O 1
ATOM 2526 N N . HIS A 1 342 ? -14.421 2.245 -22.855 1.00 86.50 342 HIS A N 1
ATOM 2527 C CA . HIS A 1 342 ? -14.525 0.786 -22.909 1.00 86.50 342 HIS A CA 1
ATOM 2528 C C . HIS A 1 342 ? -15.044 0.214 -21.574 1.00 86.50 342 HIS A C 1
ATOM 2530 O O . HIS A 1 342 ? -14.326 -0.509 -20.881 1.00 86.50 342 HIS A O 1
ATOM 2536 N N . PRO A 1 343 ? -16.314 0.456 -21.205 1.00 74.69 343 PRO A N 1
ATOM 2537 C CA . PRO A 1 343 ? -16.844 0.077 -19.889 1.00 74.69 343 PRO A CA 1
ATOM 2538 C C . PRO A 1 343 ? -16.813 -1.436 -19.592 1.00 74.69 343 PRO A C 1
ATOM 2540 O O . PRO A 1 343 ? -16.873 -1.838 -18.435 1.00 74.69 343 PRO A O 1
ATOM 2543 N N . GLY A 1 344 ? -16.702 -2.291 -20.617 1.00 73.50 344 GLY A N 1
ATOM 2544 C CA . GLY A 1 344 ? -16.537 -3.745 -20.468 1.00 73.50 344 GLY A CA 1
ATOM 2545 C C . GLY A 1 344 ? -15.090 -4.227 -20.285 1.00 73.50 344 GLY A C 1
ATOM 2546 O O . GLY A 1 344 ? -14.874 -5.432 -20.200 1.00 73.50 344 GLY A O 1
ATOM 2547 N N . GLN A 1 345 ? -14.112 -3.320 -20.272 1.00 85.00 345 GLN A N 1
ATOM 2548 C CA . GLN A 1 345 ? -12.672 -3.603 -20.187 1.00 85.00 345 GLN A CA 1
ATOM 2549 C C . GLN A 1 345 ? -12.025 -2.759 -19.079 1.00 85.00 345 GLN A C 1
ATOM 2551 O O . GLN A 1 345 ? -10.962 -2.174 -19.260 1.00 85.00 345 GLN A O 1
ATOM 2556 N N . CYS A 1 346 ? -12.723 -2.610 -17.952 1.00 82.62 346 CYS A N 1
ATOM 2557 C CA . CYS A 1 346 ? -12.301 -1.710 -16.891 1.00 82.62 346 CYS A CA 1
ATOM 2558 C C . CYS A 1 346 ? -11.432 -2.422 -15.847 1.00 82.62 346 CYS A C 1
ATOM 2560 O O . CYS A 1 346 ? -11.951 -3.190 -15.034 1.00 82.62 346 CYS A O 1
ATOM 2562 N N . ASN A 1 347 ? -10.125 -2.141 -15.866 1.00 86.94 347 ASN A N 1
ATOM 2563 C CA . ASN A 1 347 ? -9.142 -2.813 -15.009 1.00 86.94 347 ASN A CA 1
ATOM 2564 C C . ASN A 1 347 ? -8.772 -2.020 -13.742 1.00 86.94 347 ASN A C 1
ATOM 2566 O O . ASN A 1 347 ? -8.298 -2.621 -12.791 1.00 86.94 347 ASN A O 1
ATOM 2570 N N . MET A 1 348 ? -9.110 -0.726 -13.645 1.00 86.25 348 MET A N 1
ATOM 2571 C CA . MET A 1 348 ? -8.684 0.200 -12.567 1.00 86.25 348 MET A CA 1
ATOM 2572 C C . MET A 1 348 ? -9.022 -0.189 -11.108 1.00 86.25 348 MET A C 1
ATOM 2574 O O . MET A 1 348 ? -8.716 0.553 -10.176 1.00 86.25 348 MET A O 1
ATOM 2578 N N . TYR A 1 349 ? -9.712 -1.307 -10.882 1.00 84.88 349 TYR A N 1
ATOM 2579 C CA . TYR A 1 349 ? -10.144 -1.782 -9.564 1.00 84.88 349 TYR A CA 1
ATOM 2580 C C . TYR A 1 349 ? -9.289 -2.933 -9.008 1.00 84.88 349 TYR A C 1
ATOM 2582 O O . TYR A 1 349 ? -9.580 -3.436 -7.923 1.00 84.88 349 TYR A O 1
ATOM 2590 N N . ASN A 1 350 ? -8.249 -3.363 -9.726 1.00 89.94 350 ASN A N 1
ATOM 2591 C CA . ASN A 1 350 ? -7.337 -4.444 -9.330 1.00 89.94 350 ASN A CA 1
ATOM 2592 C C . ASN A 1 350 ? -5.921 -3.927 -8.965 1.00 89.94 350 ASN A C 1
ATOM 2594 O O . ASN A 1 350 ? -4.985 -4.712 -8.812 1.00 89.94 350 ASN A O 1
ATOM 2598 N N . ASN A 1 351 ? -5.756 -2.609 -8.838 1.00 94.69 351 ASN A N 1
ATOM 2599 C CA . ASN A 1 351 ? -4.463 -1.925 -8.820 1.00 94.69 351 ASN A CA 1
ATOM 2600 C C . ASN A 1 351 ? -3.761 -1.891 -7.449 1.00 94.69 351 ASN A C 1
ATOM 2602 O O . ASN A 1 351 ? -2.676 -1.319 -7.336 1.00 94.69 351 ASN A O 1
ATOM 2606 N N . ALA A 1 352 ? -4.350 -2.496 -6.411 1.00 97.31 352 ALA A N 1
ATOM 2607 C CA . ALA A 1 352 ? -3.745 -2.658 -5.089 1.00 97.31 352 ALA A CA 1
ATOM 2608 C C . ALA A 1 352 ? -3.349 -4.111 -4.814 1.00 97.31 352 ALA A C 1
ATOM 2610 O O . ALA A 1 352 ? -4.048 -5.048 -5.197 1.00 97.31 352 ALA A O 1
ATOM 2611 N N . SER A 1 353 ? -2.249 -4.288 -4.085 1.00 98.12 353 SER A N 1
ATOM 2612 C CA . SER A 1 353 ? -1.800 -5.585 -3.567 1.00 98.12 353 SER A CA 1
ATOM 2613 C C . SER A 1 353 ? -1.228 -5.410 -2.170 1.00 98.12 353 SER A C 1
ATOM 2615 O O . SER A 1 353 ? -0.745 -4.328 -1.830 1.00 98.12 353 SER A O 1
ATOM 2617 N N . TYR A 1 354 ? -1.199 -6.488 -1.388 1.00 98.50 354 TYR A N 1
ATOM 2618 C CA . TYR A 1 354 ? -0.557 -6.489 -0.076 1.00 98.50 354 TYR A CA 1
ATOM 2619 C C . TYR A 1 354 ? 0.435 -7.633 0.096 1.00 98.50 354 TYR A C 1
ATOM 2621 O O . TYR A 1 354 ? 0.386 -8.656 -0.591 1.00 98.50 354 TYR A O 1
ATOM 2629 N N . ARG A 1 355 ? 1.323 -7.478 1.076 1.00 98.19 355 ARG A N 1
ATOM 2630 C CA . ARG A 1 355 ? 2.218 -8.538 1.535 1.00 9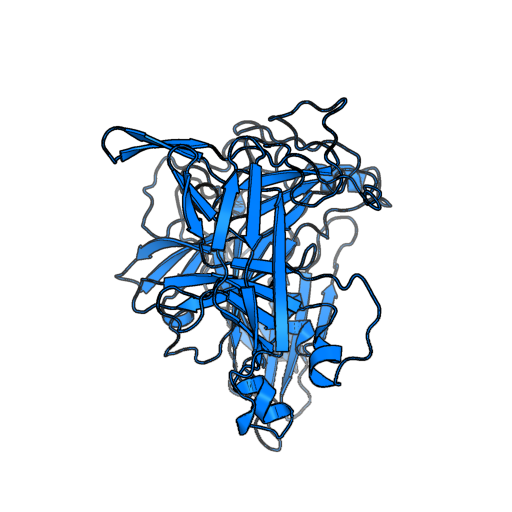8.19 355 ARG A CA 1
ATOM 2631 C C . ARG A 1 355 ? 2.406 -8.461 3.041 1.00 98.19 355 ARG A C 1
ATOM 2633 O O . ARG A 1 355 ? 2.540 -7.377 3.603 1.00 98.19 355 ARG A O 1
ATOM 2640 N N . GLN A 1 356 ? 2.430 -9.624 3.681 1.00 97.62 356 GLN A N 1
ATOM 2641 C CA . GLN 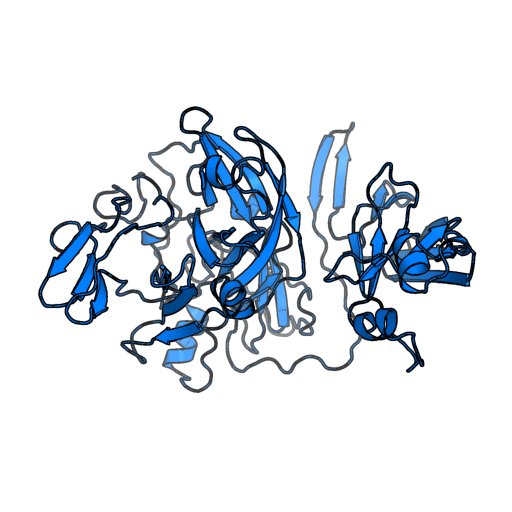A 1 356 ? 2.692 -9.736 5.109 1.00 97.62 356 GLN A CA 1
ATOM 2642 C C . GLN A 1 356 ? 4.192 -9.597 5.414 1.00 97.62 356 GLN A C 1
ATOM 2644 O O . GLN A 1 356 ? 5.035 -10.104 4.672 1.00 97.62 356 GLN A O 1
ATOM 2649 N N . PHE A 1 357 ? 4.514 -8.953 6.533 1.00 97.44 357 PHE A N 1
ATOM 2650 C CA . PHE A 1 357 ? 5.857 -8.788 7.080 1.00 97.44 357 PHE A CA 1
ATOM 2651 C C . PHE A 1 357 ? 5.883 -9.122 8.576 1.00 97.44 357 PHE A C 1
ATOM 2653 O O . PHE A 1 357 ? 4.918 -8.879 9.306 1.00 97.44 357 PHE A O 1
ATOM 2660 N N . THR A 1 358 ? 7.013 -9.645 9.048 1.00 95.12 358 THR A N 1
ATOM 2661 C CA . THR A 1 358 ? 7.356 -9.679 10.474 1.00 95.12 358 THR A CA 1
ATOM 2662 C C . THR A 1 358 ? 8.103 -8.409 10.858 1.00 95.12 358 THR A C 1
ATOM 2664 O O . THR A 1 358 ? 8.957 -7.949 10.097 1.00 95.12 358 THR A O 1
ATOM 2667 N N . VAL A 1 359 ? 7.835 -7.891 12.056 1.00 98.06 359 VAL A N 1
ATOM 2668 C CA . VAL A 1 359 ? 8.498 -6.708 12.618 1.00 98.06 359 VAL A CA 1
ATOM 2669 C C . VAL A 1 359 ? 9.393 -7.123 13.780 1.00 98.06 359 VAL A C 1
ATOM 2671 O O . VAL A 1 359 ? 9.003 -7.918 14.633 1.00 98.06 359 VAL A O 1
ATOM 2674 N N . SER A 1 360 ? 10.600 -6.569 13.815 1.00 97.25 360 SER A N 1
ATOM 2675 C CA . SER A 1 360 ? 11.556 -6.706 14.917 1.00 97.25 360 SER A CA 1
ATOM 2676 C C . SER A 1 360 ? 12.171 -5.346 15.241 1.00 97.25 360 SER A C 1
ATOM 2678 O O . SER A 1 360 ? 12.101 -4.430 14.425 1.00 97.25 360 SER A O 1
ATOM 2680 N N . GLY A 1 361 ? 12.769 -5.202 16.423 1.00 96.50 361 GLY A N 1
ATOM 2681 C CA . GLY A 1 361 ? 13.338 -3.933 16.886 1.00 96.50 361 GLY A CA 1
ATOM 2682 C C . GLY A 1 361 ? 12.587 -3.341 18.077 1.00 96.50 361 GLY A C 1
ATOM 2683 O O . GLY A 1 361 ? 11.725 -3.990 18.669 1.00 96.50 361 GLY A O 1
ATOM 2684 N N . SER A 1 362 ? 12.978 -2.133 18.480 1.00 96.00 362 SER A N 1
ATOM 2685 C CA . SER A 1 362 ? 12.419 -1.437 19.648 1.00 96.00 362 SER A CA 1
ATOM 2686 C C . SER A 1 362 ? 12.807 0.045 19.653 1.00 96.00 362 SER A C 1
ATOM 2688 O O . SER A 1 362 ? 13.698 0.464 18.910 1.00 96.00 362 SER A O 1
ATOM 2690 N N . GLY A 1 363 ? 12.164 0.836 20.519 1.00 94.50 363 GLY A N 1
ATOM 2691 C CA . GLY A 1 363 ? 12.365 2.285 20.562 1.00 94.50 363 GLY A CA 1
ATOM 2692 C C . GLY A 1 363 ? 11.835 2.901 19.274 1.00 94.50 363 GLY A C 1
ATOM 2693 O O . GLY A 1 363 ? 10.646 2.786 19.005 1.00 94.50 363 GLY A O 1
ATOM 2694 N N . ASP A 1 364 ? 12.724 3.458 18.455 1.00 97.25 364 ASP A N 1
ATOM 2695 C CA . ASP A 1 364 ? 12.397 4.083 17.167 1.00 97.25 364 ASP A CA 1
ATOM 2696 C C . ASP A 1 364 ? 13.249 3.495 16.021 1.00 97.25 364 ASP A C 1
ATOM 2698 O O . ASP A 1 364 ? 13.652 4.197 15.087 1.00 97.25 364 ASP A O 1
ATOM 2702 N N . ASN A 1 365 ? 13.600 2.206 16.125 1.00 97.50 365 ASN A N 1
ATOM 2703 C CA . ASN A 1 365 ? 14.385 1.472 15.131 1.00 97.50 365 ASN A CA 1
ATOM 2704 C C . ASN A 1 365 ? 13.812 0.063 14.922 1.00 97.50 365 ASN A C 1
ATOM 2706 O O . ASN A 1 365 ? 13.908 -0.791 15.812 1.00 97.50 365 ASN A O 1
ATOM 2710 N N . TYR A 1 366 ? 13.218 -0.149 13.747 1.00 98.31 366 TYR A N 1
ATOM 2711 C CA . TYR A 1 366 ? 12.515 -1.368 13.373 1.00 98.31 366 TYR A CA 1
ATOM 2712 C C . TYR A 1 366 ? 13.019 -1.940 12.048 1.00 98.31 366 TYR A C 1
ATOM 2714 O O . TYR A 1 366 ? 13.303 -1.215 11.093 1.00 98.31 366 TYR A O 1
ATOM 2722 N N . SER A 1 367 ? 13.055 -3.269 11.986 1.00 96.94 367 SER A N 1
ATOM 2723 C CA . SER A 1 367 ? 13.386 -4.048 10.794 1.00 96.94 367 SER A CA 1
ATOM 2724 C C . SER A 1 367 ? 12.205 -4.919 10.390 1.00 96.94 367 SER A C 1
ATOM 2726 O O . SER A 1 367 ? 11.509 -5.480 11.241 1.00 96.94 367 SER A O 1
ATOM 2728 N N . PHE A 1 368 ? 12.024 -5.067 9.080 1.00 97.44 368 PHE A N 1
ATOM 2729 C CA . PHE A 1 368 ? 10.905 -5.780 8.479 1.00 97.44 368 PHE A CA 1
ATOM 2730 C C . PHE A 1 368 ? 11.432 -6.935 7.634 1.00 97.44 368 PHE A C 1
ATOM 2732 O O . PHE A 1 368 ? 12.377 -6.767 6.865 1.00 97.44 368 PHE A O 1
ATOM 2739 N N . SER A 1 369 ? 10.827 -8.112 7.761 1.00 93.31 369 SER A N 1
ATOM 2740 C CA . SER A 1 369 ? 11.163 -9.275 6.930 1.00 93.31 369 SER A CA 1
ATOM 2741 C C . SER A 1 369 ? 9.900 -9.816 6.265 1.00 93.31 369 SER A C 1
ATOM 2743 O O . SER A 1 369 ? 8.880 -9.930 6.946 1.00 93.31 369 SER A O 1
ATOM 2745 N N . PRO A 1 370 ? 9.912 -10.106 4.951 1.00 86.00 370 PRO A N 1
ATOM 2746 C CA . PRO A 1 370 ? 8.741 -10.648 4.273 1.00 86.00 370 PRO A CA 1
ATOM 2747 C C . PRO A 1 370 ? 8.274 -11.966 4.903 1.00 86.00 370 PRO A C 1
ATOM 2749 O O . PRO A 1 370 ? 9.079 -12.863 5.133 1.00 86.00 370 PRO A O 1
ATOM 2752 N N . ALA A 1 371 ? 6.970 -12.098 5.132 1.00 86.44 371 ALA A N 1
ATOM 2753 C CA . ALA A 1 371 ? 6.340 -13.230 5.815 1.00 86.44 371 ALA A CA 1
ATOM 2754 C C . ALA A 1 371 ? 5.291 -13.919 4.922 1.00 86.44 371 ALA A C 1
ATOM 2756 O O . ALA A 1 371 ? 4.157 -14.151 5.329 1.00 86.44 371 ALA A O 1
ATOM 2757 N N . GLY A 1 372 ? 5.655 -14.180 3.666 1.00 80.31 372 GLY A N 1
ATOM 2758 C CA . GLY A 1 372 ? 4.769 -14.729 2.635 1.00 80.31 372 GLY A CA 1
ATOM 2759 C C . GLY A 1 372 ? 5.031 -14.109 1.264 1.00 80.31 372 GLY A C 1
ATOM 2760 O O . GLY A 1 372 ? 5.910 -13.254 1.117 1.00 80.31 372 GLY A O 1
ATOM 2761 N N . SER A 1 373 ? 4.286 -14.544 0.247 1.00 86.44 373 SER A N 1
ATOM 2762 C CA . SER A 1 373 ? 4.264 -13.920 -1.083 1.00 86.44 373 SER A CA 1
ATOM 2763 C C . SER A 1 373 ? 3.318 -12.719 -1.120 1.00 86.44 373 SER A C 1
ATOM 2765 O O . SER A 1 373 ? 2.376 -12.644 -0.332 1.00 86.44 373 SER A O 1
ATOM 2767 N N . THR A 1 374 ? 3.524 -11.806 -2.068 1.00 88.81 374 THR A N 1
ATOM 2768 C CA . THR A 1 374 ? 2.541 -10.752 -2.357 1.00 88.81 374 THR A CA 1
ATOM 2769 C C . THR A 1 374 ? 1.234 -11.367 -2.843 1.00 88.81 374 THR A C 1
ATOM 2771 O O . THR A 1 374 ? 1.227 -12.207 -3.746 1.00 88.81 374 THR A O 1
ATOM 2774 N N . VAL A 1 375 ? 0.124 -10.930 -2.256 1.00 90.31 375 VAL A N 1
ATOM 2775 C CA . VAL A 1 375 ? -1.225 -11.252 -2.713 1.00 90.31 375 VAL A CA 1
ATOM 2776 C C . VAL A 1 375 ? -1.621 -10.181 -3.718 1.00 90.31 375 VAL A C 1
ATOM 2778 O O . VAL A 1 375 ? -1.980 -9.063 -3.350 1.00 90.31 375 VAL A O 1
ATOM 2781 N N . ARG A 1 376 ? -1.473 -10.519 -5.002 1.00 91.31 376 ARG A N 1
ATOM 2782 C CA . ARG A 1 376 ? -1.705 -9.595 -6.115 1.00 91.31 376 ARG A CA 1
ATOM 2783 C C . ARG A 1 376 ? -3.182 -9.218 -6.232 1.00 91.31 376 ARG A C 1
ATOM 2785 O O . ARG A 1 376 ? -4.047 -10.068 -6.010 1.00 91.31 376 ARG A O 1
ATOM 2792 N N . THR A 1 377 ? -3.463 -7.996 -6.678 1.00 91.81 377 THR A N 1
ATOM 2793 C CA . THR A 1 377 ? -4.801 -7.503 -7.068 1.00 91.81 377 THR A CA 1
ATOM 2794 C C . THR A 1 377 ? -5.848 -7.493 -5.955 1.00 91.81 377 THR A C 1
ATOM 2796 O O . THR A 1 377 ? -7.052 -7.501 -6.210 1.00 91.81 377 THR A O 1
ATOM 2799 N N . LYS A 1 378 ? -5.399 -7.520 -4.699 1.00 90.88 378 LYS A N 1
ATOM 2800 C CA . LYS A 1 378 ? -6.261 -7.451 -3.523 1.00 90.88 378 LYS A CA 1
ATOM 2801 C C . LYS A 1 378 ? -5.713 -6.421 -2.538 1.00 90.88 378 LYS A C 1
ATOM 2803 O O . LYS A 1 378 ? -4.534 -6.505 -2.200 1.00 90.88 378 LYS A O 1
ATOM 2808 N N . PRO A 1 379 ? -6.547 -5.513 -2.010 1.00 95.19 379 PRO A N 1
ATOM 2809 C CA . PRO A 1 379 ? -6.137 -4.626 -0.929 1.00 95.19 379 PRO A CA 1
ATOM 2810 C C . PRO A 1 379 ? -5.948 -5.391 0.389 1.00 95.19 379 PRO A C 1
ATOM 2812 O O . PRO A 1 379 ? -6.509 -6.473 0.591 1.00 95.19 379 PRO A O 1
ATOM 2815 N N . ALA A 1 380 ? -5.177 -4.822 1.314 1.00 98.00 380 ALA A N 1
ATOM 2816 C CA . ALA A 1 380 ? -4.741 -5.454 2.560 1.00 98.00 380 ALA A CA 1
ATOM 2817 C C . ALA A 1 380 ? -5.892 -5.872 3.480 1.00 98.00 380 ALA A C 1
ATOM 2819 O O . ALA A 1 380 ? -5.763 -6.860 4.200 1.00 98.00 380 ALA A O 1
ATOM 2820 N N . ILE A 1 381 ? -7.042 -5.193 3.419 1.00 97.50 381 ILE A N 1
ATOM 2821 C CA . ILE A 1 381 ? -8.249 -5.588 4.165 1.00 97.50 381 ILE A CA 1
ATOM 2822 C C . ILE A 1 381 ? -8.717 -7.014 3.823 1.00 97.50 381 ILE A C 1
ATOM 2824 O O . ILE A 1 381 ? -9.327 -7.682 4.659 1.00 97.50 381 ILE A O 1
ATOM 2828 N N . MET A 1 382 ? -8.369 -7.539 2.642 1.00 95.88 382 MET A N 1
ATOM 2829 C CA . MET A 1 382 ? -8.671 -8.925 2.276 1.00 95.88 382 MET A CA 1
ATOM 2830 C C . MET A 1 382 ? -7.881 -9.948 3.102 1.00 95.88 382 MET A C 1
ATOM 2832 O O . MET A 1 382 ? -8.377 -11.053 3.305 1.00 95.88 382 MET A O 1
ATOM 2836 N N . ALA A 1 383 ? -6.732 -9.574 3.678 1.00 94.56 383 ALA A N 1
ATOM 2837 C CA . ALA A 1 383 ? -6.042 -10.419 4.653 1.00 94.56 383 ALA A CA 1
ATOM 2838 C C . ALA A 1 383 ? -6.911 -10.672 5.893 1.00 94.56 383 ALA A C 1
ATOM 2840 O O . ALA A 1 383 ? -6.878 -11.756 6.468 1.00 94.56 383 ALA A O 1
ATOM 2841 N N . TRP A 1 384 ? -7.718 -9.687 6.304 1.00 97.31 384 TRP A N 1
ATOM 2842 C CA . TRP A 1 384 ? -8.638 -9.847 7.428 1.00 97.31 384 TRP A CA 1
ATOM 2843 C C . TRP A 1 384 ? -9.813 -10.762 7.076 1.00 97.31 384 TRP A C 1
ATOM 2845 O O . TRP A 1 384 ? -10.207 -11.591 7.904 1.00 97.31 384 TRP A O 1
ATOM 2855 N N . ALA A 1 385 ? -10.310 -10.683 5.835 1.00 89.56 385 ALA A N 1
ATOM 2856 C CA . ALA A 1 385 ? -11.341 -11.587 5.326 1.00 89.56 385 ALA A CA 1
ATOM 2857 C C . ALA A 1 385 ? -10.908 -13.061 5.405 1.00 89.56 385 ALA A C 1
ATOM 2859 O O . ALA A 1 385 ? -11.683 -13.911 5.849 1.00 89.56 385 ALA A O 1
ATOM 2860 N N . ASP A 1 386 ? -9.640 -13.353 5.099 1.00 86.94 386 ASP A N 1
ATOM 2861 C CA . ASP A 1 386 ? -9.063 -14.704 5.191 1.00 86.94 386 ASP A CA 1
ATOM 2862 C C . ASP A 1 386 ? -9.045 -15.265 6.633 1.00 86.94 386 ASP A C 1
ATOM 2864 O O . ASP A 1 386 ? -8.860 -16.465 6.839 1.00 86.94 386 ASP A O 1
ATOM 2868 N N . THR A 1 387 ? -9.294 -14.423 7.645 1.00 90.12 387 THR A N 1
ATOM 2869 C CA . THR A 1 387 ? -9.426 -14.815 9.063 1.00 90.12 387 THR A CA 1
ATOM 2870 C C . THR A 1 387 ? -10.876 -14.961 9.538 1.00 90.12 387 THR A C 1
ATOM 2872 O O . THR A 1 387 ? -11.135 -15.068 10.745 1.00 90.12 387 THR A O 1
ATOM 2875 N N . GLY A 1 388 ? -11.831 -14.933 8.605 1.00 86.38 388 GLY A N 1
ATOM 2876 C CA . GLY A 1 388 ? -13.264 -15.048 8.870 1.00 86.38 388 GLY A CA 1
ATOM 2877 C C . GLY A 1 388 ? -13.982 -13.721 9.128 1.00 86.38 388 GLY A C 1
ATOM 2878 O O . GLY A 1 388 ? -15.141 -13.748 9.537 1.00 86.38 388 GLY A O 1
ATOM 2879 N N . ALA A 1 389 ? -13.332 -12.570 8.913 1.00 92.69 389 ALA A N 1
ATOM 2880 C CA . ALA A 1 389 ? -14.046 -11.295 8.854 1.00 92.69 389 ALA A CA 1
ATOM 2881 C C . ALA A 1 389 ? -14.905 -11.231 7.580 1.00 92.69 389 ALA A C 1
ATOM 2883 O O . ALA A 1 389 ? -14.526 -11.751 6.530 1.00 92.69 389 ALA A O 1
ATOM 2884 N N . ALA A 1 390 ? -16.059 -10.576 7.651 1.00 92.38 390 ALA A N 1
ATOM 2885 C CA . ALA A 1 390 ? -16.873 -10.316 6.472 1.00 92.38 390 ALA A CA 1
ATOM 2886 C C . ALA A 1 390 ? -16.403 -9.011 5.827 1.00 92.38 390 ALA A C 1
ATOM 2888 O O . ALA A 1 390 ? -16.385 -7.983 6.495 1.00 92.38 390 ALA A O 1
ATOM 2889 N N . VAL A 1 391 ? -16.046 -9.039 4.542 1.00 91.12 391 VAL A N 1
ATOM 2890 C CA . VAL A 1 391 ? -15.652 -7.847 3.776 1.00 91.12 391 VAL A CA 1
ATOM 2891 C C . VAL A 1 391 ? -16.551 -7.720 2.553 1.00 91.12 391 VAL A C 1
ATOM 2893 O O . VAL A 1 391 ? -16.749 -8.689 1.824 1.00 91.12 391 VAL A O 1
ATOM 2896 N N . THR A 1 392 ? -17.139 -6.542 2.350 1.00 86.06 392 THR A N 1
ATOM 2897 C CA . THR A 1 392 ? -18.075 -6.262 1.251 1.00 86.06 392 THR A CA 1
ATOM 2898 C C . THR A 1 392 ? -17.694 -4.978 0.532 1.00 86.06 392 THR A C 1
ATOM 2900 O O . THR A 1 392 ? -17.402 -3.969 1.168 1.00 86.06 392 THR A O 1
ATOM 2903 N N . GLN A 1 393 ? -17.735 -5.014 -0.797 1.00 87.06 393 GLN A N 1
ATOM 2904 C CA . GLN A 1 393 ? -17.529 -3.853 -1.655 1.00 87.06 393 GLN A CA 1
ATOM 2905 C C . GLN A 1 393 ? -18.803 -3.034 -1.804 1.00 87.06 393 GLN A C 1
ATOM 2907 O O . GLN A 1 393 ? -19.889 -3.580 -1.998 1.00 87.06 393 GLN A O 1
ATOM 2912 N N . VAL A 1 394 ? -18.649 -1.715 -1.747 1.00 85.38 394 VAL A N 1
ATOM 2913 C CA . VAL A 1 394 ? -19.735 -0.755 -1.904 1.00 85.38 394 VAL A CA 1
ATOM 2914 C C . VAL A 1 394 ? -19.326 0.306 -2.924 1.00 85.38 394 VAL A C 1
ATOM 2916 O O . VAL A 1 394 ? -18.268 0.926 -2.820 1.00 85.38 394 VAL A O 1
ATOM 2919 N N . GLN A 1 395 ? -20.199 0.514 -3.908 1.00 86.62 395 GLN A N 1
ATOM 2920 C CA . GLN A 1 395 ? -20.052 1.480 -4.997 1.00 86.62 395 GLN A CA 1
ATOM 2921 C C . GLN A 1 395 ? -21.277 2.399 -5.001 1.00 86.62 395 GLN A C 1
ATOM 2923 O O . GLN A 1 395 ? -22.321 2.021 -5.534 1.00 86.62 395 GLN A O 1
ATOM 2928 N N . PRO A 1 396 ? -21.200 3.574 -4.356 1.00 80.38 396 PRO A N 1
ATOM 2929 C CA . PRO A 1 396 ? -22.338 4.480 -4.244 1.00 80.38 396 PRO A CA 1
ATOM 2930 C C . PRO A 1 396 ? -22.724 5.121 -5.585 1.00 80.38 396 PRO A C 1
ATOM 2932 O O . PRO A 1 396 ? -23.868 5.539 -5.743 1.00 80.38 396 PRO A O 1
ATOM 2935 N N . ASP A 1 397 ? -21.792 5.209 -6.536 1.00 80.25 397 ASP A N 1
ATOM 2936 C CA . ASP A 1 397 ? -21.997 5.835 -7.842 1.00 80.25 397 ASP A CA 1
ATOM 2937 C C . ASP A 1 397 ? -21.130 5.156 -8.905 1.00 80.25 397 ASP A C 1
ATOM 2939 O O . ASP A 1 397 ? -20.023 5.588 -9.208 1.00 80.25 397 ASP A O 1
ATOM 2943 N N . LEU A 1 398 ? -21.649 4.052 -9.444 1.00 73.81 398 LEU A N 1
ATOM 2944 C CA . LEU A 1 398 ? -20.932 3.135 -10.337 1.00 73.81 398 LEU A CA 1
ATOM 2945 C C . LEU A 1 398 ? -20.262 3.793 -11.552 1.00 73.81 398 LEU A C 1
ATOM 2947 O O . LEU A 1 398 ? -19.307 3.233 -12.078 1.00 73.81 398 LEU A O 1
ATOM 2951 N N . ALA A 1 399 ? -20.789 4.918 -12.038 1.00 72.81 399 ALA A N 1
ATOM 2952 C CA . ALA A 1 399 ? -20.304 5.547 -13.265 1.00 72.81 399 ALA A CA 1
ATOM 2953 C C . ALA A 1 399 ? -19.321 6.696 -13.010 1.00 72.81 399 ALA A C 1
ATOM 2955 O O . ALA A 1 399 ? -18.500 6.984 -13.878 1.00 72.81 399 ALA A O 1
ATOM 2956 N N . ASN A 1 400 ? -19.413 7.359 -11.855 1.00 81.25 400 ASN A N 1
ATOM 2957 C CA . ASN A 1 400 ? -18.734 8.636 -11.619 1.00 81.25 400 ASN A CA 1
ATOM 2958 C C . ASN A 1 400 ? -17.801 8.620 -10.408 1.00 81.25 400 ASN A C 1
ATOM 2960 O O . ASN A 1 400 ? -17.184 9.642 -10.119 1.00 81.25 400 ASN A O 1
ATOM 2964 N N . ASP A 1 401 ? -17.728 7.510 -9.677 1.00 87.38 401 ASP A N 1
ATOM 2965 C CA . ASP A 1 401 ? -16.868 7.404 -8.509 1.00 87.38 401 ASP A CA 1
ATOM 2966 C C . ASP A 1 401 ? -16.369 5.975 -8.281 1.00 87.38 401 ASP A C 1
ATOM 2968 O O . ASP A 1 401 ? -16.826 5.002 -8.892 1.00 87.38 401 ASP A O 1
ATOM 2972 N N . GLY A 1 402 ? -15.390 5.861 -7.394 1.00 89.00 402 GLY A N 1
ATOM 2973 C CA . GLY A 1 402 ? -14.751 4.612 -7.048 1.00 89.00 402 GLY A CA 1
ATOM 2974 C C . GLY A 1 402 ? -15.574 3.730 -6.119 1.00 89.00 402 GLY A C 1
ATOM 2975 O O . GLY A 1 402 ? -16.805 3.784 -6.030 1.00 89.00 402 GLY A O 1
ATOM 2976 N N . PHE A 1 403 ? -14.859 2.880 -5.398 1.00 87.06 403 PHE A N 1
ATOM 2977 C CA . PHE A 1 403 ? -15.430 1.987 -4.410 1.00 87.06 403 PHE A CA 1
ATOM 2978 C C . PHE A 1 403 ? -14.692 2.069 -3.083 1.00 87.06 403 PHE A C 1
ATOM 2980 O O . PHE A 1 403 ? -13.556 2.534 -2.966 1.00 87.06 403 PHE A O 1
ATOM 2987 N N . TRP A 1 404 ? -15.366 1.549 -2.072 1.00 90.75 404 TRP A N 1
ATOM 2988 C CA . TRP A 1 404 ? -14.790 1.284 -0.771 1.00 90.75 404 TRP A CA 1
ATOM 2989 C C . TRP A 1 404 ? -15.201 -0.110 -0.303 1.00 90.75 404 TRP A C 1
ATOM 2991 O O . TRP A 1 404 ? -16.108 -0.734 -0.863 1.00 90.75 404 TRP A O 1
ATOM 3001 N N . LEU A 1 405 ? -14.507 -0.615 0.708 1.00 92.88 405 LEU A N 1
ATOM 3002 C CA . LEU A 1 405 ? -14.772 -1.900 1.337 1.00 92.88 405 LEU A CA 1
ATOM 3003 C C . LEU A 1 405 ? -15.163 -1.665 2.795 1.00 92.88 405 LEU A C 1
ATOM 3005 O O . LEU A 1 405 ? -14.455 -0.969 3.525 1.00 92.88 405 LEU A O 1
ATOM 3009 N N . ILE A 1 406 ? -16.264 -2.280 3.222 1.00 94.81 406 ILE A N 1
ATOM 3010 C CA . ILE A 1 406 ? -16.614 -2.413 4.636 1.00 94.81 406 ILE A CA 1
ATOM 3011 C C . ILE A 1 406 ? -16.231 -3.807 5.108 1.00 94.81 406 ILE A C 1
ATOM 3013 O O . ILE A 1 406 ? -16.740 -4.808 4.602 1.00 94.81 406 ILE A O 1
ATOM 3017 N N . GLY A 1 407 ? -15.334 -3.866 6.082 1.00 95.38 407 GLY A N 1
ATOM 3018 C CA . GLY A 1 407 ? -15.038 -5.065 6.846 1.00 95.38 407 GLY A CA 1
ATOM 3019 C C . GLY A 1 407 ? -15.751 -5.040 8.191 1.00 95.38 407 GLY A C 1
ATOM 3020 O O . GLY A 1 407 ? -15.824 -3.983 8.819 1.00 95.38 407 GLY A O 1
ATOM 3021 N N . TYR A 1 408 ? -16.224 -6.189 8.669 1.00 96.62 408 TYR A N 1
ATOM 3022 C CA . TYR A 1 408 ? -16.610 -6.346 10.067 1.00 96.62 408 TYR A CA 1
ATOM 3023 C C . TYR A 1 408 ? -16.291 -7.735 10.621 1.00 96.62 408 TYR A C 1
ATOM 3025 O O . TYR A 1 408 ? -16.308 -8.742 9.905 1.00 96.62 408 TYR A O 1
ATOM 3033 N N . LYS A 1 409 ? -16.054 -7.792 11.933 1.00 95.69 409 LYS A N 1
ATOM 3034 C CA . LYS A 1 409 ? -15.913 -9.038 12.693 1.00 95.69 409 LYS A CA 1
ATOM 3035 C C . LYS A 1 409 ? -16.617 -8.904 14.034 1.00 95.69 409 LYS A C 1
ATOM 3037 O O . LYS A 1 409 ? -16.483 -7.893 14.719 1.00 95.69 409 LYS A O 1
ATOM 3042 N N . VAL A 1 410 ? -17.378 -9.935 14.388 1.00 95.25 410 VAL A N 1
ATOM 3043 C CA . VAL A 1 410 ? -18.134 -9.996 15.641 1.00 95.25 410 VAL A CA 1
ATOM 3044 C C . VAL A 1 410 ? -17.537 -11.083 16.520 1.00 95.25 410 VAL A C 1
ATOM 3046 O O . VAL A 1 410 ? -17.438 -12.235 16.095 1.00 95.25 410 VAL A O 1
ATOM 3049 N N . THR A 1 411 ? -17.152 -10.731 17.742 1.00 94.50 411 THR A N 1
ATOM 3050 C CA . THR A 1 411 ? -16.616 -11.673 18.732 1.00 94.50 411 THR A CA 1
ATOM 3051 C C . THR A 1 411 ? -17.440 -11.646 20.016 1.00 94.50 411 THR A C 1
ATOM 3053 O O . THR A 1 411 ? -18.219 -10.726 20.269 1.00 94.50 411 THR A O 1
ATOM 3056 N N . ASN A 1 412 ? -17.327 -12.707 20.816 1.00 93.81 412 ASN A N 1
ATOM 3057 C CA . ASN A 1 412 ? -18.023 -12.851 22.094 1.00 93.81 412 ASN A CA 1
ATOM 3058 C C . ASN A 1 412 ? -16.973 -13.004 23.208 1.00 93.81 412 ASN A C 1
ATOM 3060 O O . ASN A 1 412 ? -16.657 -14.130 23.594 1.00 93.81 412 ASN A O 1
ATOM 3064 N N . PRO A 1 413 ? -16.352 -11.900 23.670 1.00 90.12 413 PRO A N 1
ATOM 3065 C CA . PRO A 1 413 ? -15.232 -11.971 24.613 1.00 90.12 413 PRO A CA 1
ATOM 3066 C C . PRO A 1 413 ? -15.640 -12.516 25.989 1.00 90.12 413 PRO A C 1
ATOM 3068 O O . PRO A 1 413 ? -14.811 -13.058 26.716 1.00 90.12 413 PRO A O 1
ATOM 3071 N N . ALA A 1 414 ? -16.915 -12.380 26.355 1.00 92.06 414 ALA A N 1
ATOM 3072 C CA . ALA A 1 414 ? -17.500 -12.968 27.550 1.00 92.06 414 ALA A CA 1
ATOM 3073 C C . ALA A 1 414 ? -18.994 -13.220 27.324 1.00 92.06 414 ALA A C 1
ATOM 3075 O O . ALA A 1 414 ? -19.635 -12.521 26.543 1.00 92.06 414 ALA A O 1
ATOM 3076 N N . THR A 1 415 ? -19.567 -14.178 28.060 1.00 94.00 415 THR A N 1
ATOM 3077 C CA . THR A 1 415 ? -20.987 -14.547 27.924 1.00 94.00 415 THR A CA 1
ATOM 3078 C C . THR A 1 415 ? -21.890 -13.313 28.019 1.00 94.00 415 THR A C 1
ATOM 3080 O O . THR A 1 415 ? -21.891 -12.613 29.028 1.00 94.00 415 THR A O 1
ATOM 3083 N N . GLY A 1 416 ? -22.678 -13.063 26.969 1.00 91.06 416 GLY A N 1
ATOM 3084 C CA . GLY A 1 416 ? -23.607 -11.929 26.895 1.00 91.06 416 GLY A CA 1
ATOM 3085 C C . GLY A 1 416 ? -22.981 -10.591 26.482 1.00 91.06 416 GLY A C 1
ATOM 3086 O O . GLY A 1 416 ? -23.713 -9.616 26.333 1.00 91.06 416 GLY A O 1
ATOM 3087 N N . VAL A 1 417 ? -21.667 -10.541 26.250 1.00 94.19 417 VAL A N 1
ATOM 3088 C CA . VAL A 1 417 ? -20.954 -9.380 25.705 1.00 94.19 417 VAL A CA 1
ATOM 3089 C C . VAL A 1 417 ? -20.558 -9.684 24.267 1.00 94.19 417 VAL A C 1
ATOM 3091 O O . VAL A 1 417 ? -19.967 -10.723 23.982 1.00 94.19 417 VAL A O 1
ATOM 3094 N N . TRP A 1 418 ? -20.875 -8.763 23.364 1.00 95.12 418 TRP A N 1
ATOM 3095 C CA . TRP A 1 418 ? -20.512 -8.843 21.954 1.00 95.12 418 TRP A CA 1
ATOM 3096 C C . TRP A 1 418 ? -19.602 -7.675 21.612 1.00 95.12 418 TRP A C 1
ATOM 3098 O O . TRP A 1 418 ? -19.903 -6.536 21.967 1.00 95.12 418 TRP A O 1
ATOM 3108 N N . HIS A 1 419 ? -18.506 -7.965 20.925 1.00 95.06 419 HIS A N 1
ATOM 3109 C CA . HIS A 1 419 ? -17.565 -6.969 20.439 1.00 95.06 419 HIS A CA 1
ATOM 3110 C C . HIS A 1 419 ? -17.643 -6.920 18.918 1.00 95.06 419 HIS A C 1
ATOM 3112 O O . HIS A 1 419 ? -17.655 -7.961 18.262 1.00 95.06 419 HIS A O 1
ATOM 3118 N N . TYR A 1 420 ? -17.740 -5.713 18.371 1.00 96.31 420 TYR A N 1
ATOM 3119 C CA . TYR A 1 420 ? -17.853 -5.475 16.938 1.00 96.31 420 TYR A CA 1
ATOM 3120 C C . TYR A 1 420 ? -16.670 -4.617 16.510 1.00 96.31 420 TYR A C 1
ATOM 3122 O O . TYR A 1 420 ? -16.528 -3.490 16.979 1.00 96.31 420 TYR A O 1
ATOM 3130 N N . GLU A 1 421 ? -15.846 -5.146 15.616 1.00 96.88 421 GLU A N 1
ATOM 3131 C CA . GLU A 1 421 ? -14.811 -4.384 14.921 1.00 96.88 421 GLU A CA 1
ATOM 3132 C C . GLU A 1 421 ? -15.305 -4.084 13.508 1.00 96.88 421 GLU A C 1
ATOM 3134 O O . GLU A 1 421 ? -15.837 -4.974 12.838 1.00 96.88 421 GLU A O 1
ATOM 3139 N N . TYR A 1 422 ? -15.120 -2.844 13.059 1.00 97.56 422 TYR A N 1
ATOM 3140 C CA . TYR A 1 422 ? -15.446 -2.391 11.708 1.00 97.56 422 TYR A CA 1
ATOM 3141 C C . TYR A 1 422 ? -14.214 -1.740 11.081 1.00 97.56 422 TYR A C 1
ATOM 3143 O O . TYR A 1 422 ? -13.512 -0.981 11.744 1.00 97.56 422 TYR A O 1
ATOM 3151 N N . ALA A 1 423 ? -13.980 -1.999 9.797 1.00 97.38 423 ALA A N 1
ATOM 3152 C CA . ALA A 1 423 ? -12.911 -1.378 9.022 1.00 97.38 423 ALA A CA 1
ATOM 3153 C C . ALA A 1 423 ? -13.493 -0.764 7.747 1.00 97.38 423 ALA A C 1
ATOM 3155 O O . ALA A 1 423 ? -14.090 -1.466 6.932 1.00 97.38 423 ALA A O 1
ATOM 3156 N N . LEU A 1 424 ? -13.323 0.547 7.583 1.00 97.06 424 LEU A N 1
ATOM 3157 C CA . LEU A 1 424 ? -13.749 1.286 6.399 1.00 97.06 424 LEU A CA 1
ATOM 3158 C C . LEU A 1 424 ? -12.514 1.555 5.539 1.00 97.06 424 LEU A C 1
ATOM 3160 O O . LEU A 1 424 ? -11.654 2.343 5.920 1.00 97.06 424 LEU A O 1
ATOM 3164 N N . TYR A 1 425 ? -12.421 0.888 4.394 1.00 96.31 425 TYR A N 1
ATOM 3165 C CA . TYR A 1 425 ? -11.290 1.002 3.478 1.00 96.31 425 TYR A CA 1
ATOM 3166 C C . TYR A 1 425 ? -11.726 1.736 2.212 1.00 96.31 425 TYR A C 1
ATOM 3168 O O . TYR A 1 425 ? -12.510 1.205 1.429 1.00 96.31 425 TYR A O 1
ATOM 3176 N N . ASN A 1 426 ? -11.232 2.954 2.003 1.00 95.38 426 ASN A N 1
ATOM 3177 C CA . ASN A 1 426 ? -11.459 3.696 0.767 1.00 95.38 426 ASN A CA 1
ATOM 3178 C C . ASN A 1 426 ? -10.382 3.318 -0.268 1.00 95.38 426 ASN A C 1
ATOM 3180 O O . ASN A 1 426 ? -9.223 3.676 -0.072 1.00 95.38 426 ASN A O 1
ATOM 3184 N N . GLN A 1 427 ? -10.754 2.619 -1.350 1.00 92.25 427 GLN A N 1
ATOM 3185 C CA . GLN A 1 427 ? -9.820 2.338 -2.449 1.00 92.25 427 GLN A CA 1
ATOM 3186 C C . GLN A 1 427 ? -9.628 3.593 -3.302 1.00 92.25 427 GLN A C 1
ATOM 3188 O O . GLN A 1 427 ? -8.502 4.027 -3.532 1.00 92.25 427 GLN A O 1
ATOM 3193 N N . ASN A 1 428 ? -10.734 4.132 -3.820 1.00 92.56 428 ASN A N 1
ATOM 3194 C CA . ASN A 1 428 ? -10.710 5.210 -4.803 1.00 92.56 428 ASN A CA 1
ATOM 3195 C C . ASN A 1 428 ? -11.994 6.052 -4.862 1.00 92.56 428 ASN A C 1
ATOM 3197 O O . ASN A 1 428 ? -12.282 6.638 -5.900 1.00 92.56 428 ASN A O 1
ATOM 3201 N N . LEU A 1 429 ? -12.772 6.122 -3.779 1.00 92.06 429 LEU A N 1
ATOM 3202 C CA . LEU A 1 429 ? -13.846 7.108 -3.660 1.00 92.06 429 LEU A CA 1
ATOM 3203 C C . LEU A 1 429 ? -13.272 8.518 -3.527 1.00 92.06 429 LEU A C 1
ATOM 3205 O O . LEU A 1 429 ? -12.734 8.867 -2.471 1.00 92.06 429 LEU A O 1
ATOM 3209 N N . ASP A 1 430 ? -13.479 9.336 -4.552 1.00 92.81 430 ASP A N 1
ATOM 3210 C CA . ASP A 1 430 ? -13.135 10.759 -4.561 1.00 92.81 430 ASP A CA 1
ATOM 3211 C C . ASP A 1 430 ? -14.035 11.545 -3.598 1.00 92.81 430 ASP A C 1
ATOM 3213 O O . ASP A 1 430 ? -13.562 12.369 -2.814 1.00 92.81 430 ASP A O 1
ATOM 3217 N N . ARG A 1 431 ? -15.333 11.199 -3.529 1.00 91.00 431 ARG A N 1
ATOM 3218 C CA . ARG A 1 431 ? -16.275 11.844 -2.590 1.00 91.00 431 ARG A CA 1
ATOM 3219 C C . ARG A 1 431 ? -15.940 11.640 -1.111 1.00 91.00 431 ARG A C 1
ATOM 3221 O O . ARG A 1 431 ? -16.517 12.327 -0.270 1.00 91.00 431 ARG A O 1
ATOM 3228 N N . SER A 1 432 ? -15.038 10.705 -0.799 1.00 92.25 432 SER A N 1
ATOM 3229 C CA . SER A 1 432 ? -14.634 10.340 0.563 1.00 92.25 432 SER A CA 1
ATOM 3230 C C . SER A 1 432 ? -15.801 9.851 1.446 1.00 92.25 432 SER A C 1
ATOM 3232 O O . SER A 1 432 ? -16.919 9.631 0.976 1.00 92.25 432 SER A O 1
ATOM 3234 N N . ILE A 1 433 ? -15.541 9.591 2.734 1.00 93.56 433 ILE A N 1
ATOM 3235 C CA . ILE A 1 433 ? -16.545 9.113 3.700 1.00 93.56 433 ILE A CA 1
ATOM 3236 C C . ILE A 1 433 ? -16.537 10.053 4.906 1.00 93.56 433 ILE A C 1
ATOM 3238 O O . ILE A 1 433 ? -15.518 10.180 5.572 1.00 93.56 433 ILE A O 1
ATOM 3242 N N . GLN A 1 434 ? -17.675 10.689 5.193 1.00 95.12 434 GLN A N 1
ATOM 3243 C CA . GLN A 1 434 ? -17.801 11.668 6.283 1.00 95.12 434 GLN A CA 1
ATOM 3244 C C . GLN A 1 434 ? -18.358 11.067 7.583 1.00 95.12 434 GLN A C 1
ATOM 3246 O O . GLN A 1 434 ? -18.113 11.587 8.674 1.00 95.12 434 GLN A O 1
ATOM 3251 N N . SER A 1 435 ? -19.142 9.992 7.488 1.00 96.56 435 SER A N 1
ATOM 3252 C CA . SER A 1 435 ? -19.754 9.353 8.652 1.00 96.56 435 SER A CA 1
ATOM 3253 C C . SER A 1 435 ? -20.082 7.880 8.424 1.00 96.56 435 SER A C 1
ATOM 3255 O O . SER A 1 435 ? -20.247 7.417 7.295 1.00 96.56 435 SER A O 1
ATOM 3257 N N . PHE A 1 436 ? -20.179 7.145 9.530 1.00 96.81 436 PHE A N 1
ATOM 3258 C CA . PHE A 1 436 ? -20.559 5.739 9.589 1.00 96.81 436 PHE A CA 1
ATOM 3259 C C . PHE A 1 436 ? -21.504 5.503 10.765 1.00 96.81 436 PHE A C 1
ATOM 3261 O O . PHE A 1 436 ? -21.197 5.895 11.892 1.00 96.81 436 PHE A O 1
ATOM 3268 N N . SER A 1 437 ? -22.630 4.835 10.518 1.00 97.31 437 SER A N 1
ATOM 3269 C CA . SER A 1 437 ? -23.664 4.588 11.524 1.00 97.31 437 SER A CA 1
ATOM 3270 C C . SER A 1 437 ? -24.022 3.111 11.607 1.00 97.31 437 SER A C 1
ATOM 3272 O O . SER A 1 437 ? -24.239 2.457 10.587 1.00 97.31 437 SER A O 1
ATOM 3274 N N . VAL A 1 438 ? -24.165 2.609 12.833 1.00 96.62 438 VAL A N 1
ATOM 3275 C CA . VAL A 1 438 ? -24.627 1.248 13.123 1.00 96.62 438 VAL A CA 1
ATOM 3276 C C . VAL A 1 438 ? -25.963 1.322 13.871 1.00 96.62 438 VAL A C 1
ATOM 3278 O O . VAL A 1 438 ? -26.046 2.006 14.898 1.00 96.62 438 VAL A O 1
ATOM 3281 N N . PRO A 1 439 ? -27.023 0.643 13.393 1.00 96.62 439 PRO A N 1
ATOM 3282 C CA . PRO A 1 439 ? -28.297 0.591 14.097 1.00 96.62 439 PRO A CA 1
ATOM 3283 C C . PRO A 1 439 ? -28.185 -0.223 15.388 1.00 96.62 439 PRO A C 1
ATOM 3285 O O . PRO A 1 439 ? -27.528 -1.262 15.442 1.00 96.62 439 PRO A O 1
ATOM 3288 N N . LEU A 1 440 ? -28.870 0.241 16.429 1.00 94.81 440 LEU A N 1
ATOM 3289 C CA . LEU A 1 440 ? -28.897 -0.370 17.751 1.00 94.81 440 LEU A CA 1
ATOM 3290 C C . LEU A 1 440 ? -30.278 -0.946 18.037 1.00 94.81 440 LEU A C 1
ATOM 3292 O O . LEU A 1 440 ? -31.300 -0.276 17.880 1.00 94.81 440 LEU A O 1
ATOM 3296 N N . ALA A 1 441 ? -30.307 -2.188 18.514 1.00 91.25 441 ALA A N 1
ATOM 3297 C CA . ALA A 1 441 ? -31.534 -2.770 19.035 1.00 91.25 441 ALA A CA 1
ATOM 3298 C C . ALA A 1 441 ? -31.942 -2.083 20.358 1.00 91.25 441 ALA A C 1
ATOM 3300 O O . ALA A 1 441 ? -31.070 -1.666 21.133 1.00 91.25 441 ALA A O 1
ATOM 3301 N N . PRO A 1 442 ? -33.251 -1.976 20.662 1.00 90.12 442 PRO A N 1
ATOM 3302 C CA . PRO A 1 442 ? -33.712 -1.421 21.931 1.00 90.12 442 PRO A CA 1
ATOM 3303 C C . PRO A 1 442 ? -33.089 -2.136 23.139 1.00 90.12 442 PRO A C 1
ATOM 3305 O O . PRO A 1 442 ? -33.095 -3.363 23.211 1.00 90.12 442 PRO A O 1
ATOM 3308 N N . GLY A 1 443 ? -32.579 -1.364 24.103 1.00 85.75 443 GLY A N 1
ATOM 3309 C CA . GLY A 1 443 ? -32.013 -1.892 25.350 1.00 85.75 443 GLY A CA 1
ATOM 3310 C C . GLY A 1 443 ? -30.560 -2.380 25.271 1.00 85.75 443 GLY A C 1
ATOM 3311 O O . GLY A 1 443 ? -30.057 -2.904 26.263 1.00 85.75 443 GLY A O 1
ATOM 3312 N N . VAL A 1 444 ? -29.869 -2.204 24.137 1.00 90.88 444 VAL A N 1
ATOM 3313 C CA . VAL A 1 444 ? -28.425 -2.474 24.033 1.00 90.88 444 VAL A CA 1
ATOM 3314 C C . VAL A 1 444 ? -27.635 -1.433 24.830 1.00 90.88 444 VAL A C 1
ATOM 3316 O O . VAL A 1 444 ? -27.775 -0.233 24.608 1.00 90.88 444 VAL A O 1
ATOM 3319 N N . ASN A 1 445 ? -26.769 -1.900 25.732 1.00 92.06 445 ASN A N 1
ATOM 3320 C CA . ASN A 1 445 ? -25.788 -1.061 26.417 1.00 92.06 445 ASN A CA 1
ATOM 3321 C C . ASN A 1 445 ? -24.467 -1.106 25.648 1.00 92.06 445 ASN A C 1
ATOM 3323 O O . ASN A 1 445 ? -23.948 -2.192 25.392 1.00 92.06 445 ASN A O 1
ATOM 3327 N N . LEU A 1 446 ? -23.920 0.059 25.304 1.00 94.94 446 LEU A N 1
ATOM 3328 C CA . LEU A 1 446 ? -22.635 0.161 24.619 1.00 94.94 446 LEU A CA 1
ATOM 3329 C C . LEU A 1 446 ? -21.515 0.530 25.592 1.00 94.94 446 LEU A C 1
ATOM 3331 O O . LEU A 1 446 ? -21.693 1.344 26.497 1.00 94.94 446 LEU A O 1
ATOM 3335 N N . SER A 1 447 ? -20.350 -0.064 25.377 1.00 95.00 447 SER A N 1
ATOM 3336 C CA . SER A 1 447 ? -19.110 0.199 26.103 1.00 95.00 447 SER A CA 1
ATOM 3337 C C . SER A 1 447 ? -17.924 -0.029 25.163 1.00 95.00 447 SER A C 1
ATOM 3339 O O . SER A 1 447 ? -18.109 -0.535 24.059 1.00 95.00 447 SER A O 1
ATOM 3341 N N . ASN A 1 448 ? -16.717 0.371 25.583 1.00 94.62 448 ASN A N 1
ATOM 3342 C CA . ASN A 1 448 ? -15.483 0.215 24.799 1.00 94.62 448 ASN A CA 1
ATOM 3343 C C . ASN A 1 448 ? -15.587 0.765 23.361 1.00 94.62 448 ASN A C 1
ATOM 3345 O O . ASN A 1 448 ? -15.167 0.131 22.396 1.00 94.62 448 ASN A O 1
ATOM 3349 N N . ILE A 1 449 ? -16.210 1.936 23.231 1.00 96.44 449 ILE A N 1
ATOM 3350 C CA . ILE A 1 449 ? -16.385 2.620 21.954 1.00 96.44 449 ILE A CA 1
ATOM 3351 C C . ILE A 1 449 ? -15.084 3.343 21.615 1.00 96.44 449 ILE A C 1
ATOM 3353 O O . ILE A 1 449 ? -14.591 4.126 22.427 1.00 96.44 449 ILE A O 1
ATOM 3357 N N . ASP A 1 450 ? -14.567 3.111 20.414 1.00 94.62 450 ASP A N 1
ATOM 3358 C CA . ASP A 1 450 ? -13.297 3.674 19.970 1.00 94.62 450 ASP A CA 1
ATOM 3359 C C . ASP A 1 450 ? -13.340 4.040 18.478 1.00 94.62 450 ASP A C 1
ATOM 3361 O O . ASP A 1 450 ? -14.243 3.627 17.745 1.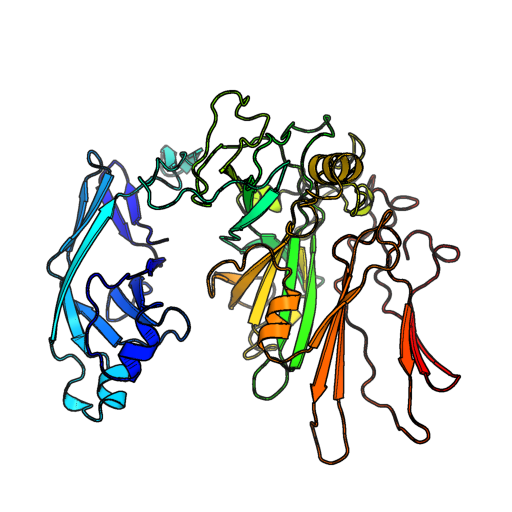00 94.62 450 ASP A O 1
ATOM 3365 N N . PHE A 1 451 ? -12.360 4.826 18.043 1.00 95.31 451 PHE A N 1
ATOM 3366 C CA . PHE A 1 451 ? -12.047 5.099 16.644 1.00 95.31 451 PHE A CA 1
ATOM 3367 C C . PHE A 1 451 ? -10.532 5.032 16.455 1.00 95.31 451 PHE A C 1
ATOM 3369 O O . PHE A 1 451 ? -9.758 5.547 17.267 1.00 95.31 451 PHE A O 1
ATOM 3376 N N . ARG A 1 452 ? -10.105 4.413 15.356 1.00 94.06 452 ARG A N 1
ATOM 3377 C CA . ARG A 1 452 ? -8.699 4.300 14.972 1.00 94.06 452 ARG A CA 1
ATOM 3378 C C . ARG A 1 452 ? -8.544 4.609 13.491 1.00 94.06 452 ARG A C 1
ATOM 3380 O O . ARG A 1 452 ? -9.316 4.131 12.668 1.00 94.06 452 ARG A O 1
ATOM 3387 N N . GLY A 1 453 ? -7.519 5.390 13.179 1.00 93.00 453 GLY A N 1
ATOM 3388 C CA . GLY A 1 453 ? -7.082 5.706 11.826 1.00 93.00 453 GLY A CA 1
ATOM 3389 C C . GLY A 1 453 ? -5.630 6.183 11.861 1.00 93.00 453 GLY A C 1
ATOM 3390 O O . GLY A 1 453 ? -5.161 6.613 12.923 1.00 93.00 453 GLY A O 1
ATOM 3391 N N . PRO A 1 454 ? -4.899 6.097 10.741 1.00 93.31 454 PRO A N 1
ATOM 3392 C CA . PRO A 1 454 ? -3.535 6.589 10.682 1.00 93.31 454 PRO A CA 1
ATOM 3393 C C . PRO A 1 454 ? -3.534 8.114 10.821 1.00 93.31 454 PRO A C 1
ATOM 3395 O O . PRO A 1 454 ? -4.472 8.805 10.420 1.00 93.31 454 PRO A O 1
ATOM 3398 N N . ARG A 1 455 ? -2.443 8.656 11.358 1.00 91.44 455 ARG A N 1
ATOM 3399 C CA . ARG A 1 455 ? -2.224 10.104 11.374 1.00 91.44 455 ARG A CA 1
ATOM 3400 C C . ARG A 1 455 ? -2.171 10.634 9.929 1.00 91.44 455 ARG A C 1
ATOM 3402 O O . ARG A 1 455 ? -1.598 9.982 9.053 1.00 91.44 455 ARG A O 1
ATOM 3409 N N . GLN A 1 456 ? -2.747 11.808 9.681 1.00 94.06 456 GLN A N 1
ATOM 3410 C CA . GLN A 1 456 ? -2.548 12.533 8.423 1.00 94.06 456 GLN A CA 1
ATOM 3411 C C . GLN A 1 456 ? -1.205 13.266 8.443 1.00 94.06 456 GLN A C 1
ATOM 3413 O O . GLN A 1 456 ? -0.709 13.658 9.504 1.00 94.06 456 GLN A O 1
ATOM 3418 N N . GLU A 1 457 ? -0.613 13.472 7.269 1.00 92.81 457 GLU A N 1
ATOM 3419 C CA . GLU A 1 457 ? 0.575 14.320 7.172 1.00 92.81 457 GLU A CA 1
ATOM 3420 C C . GLU A 1 457 ? 0.222 15.739 7.675 1.00 92.81 457 GLU A C 1
ATOM 3422 O O . GLU A 1 457 ? -0.847 16.251 7.325 1.00 92.81 457 GLU A O 1
ATOM 3427 N N . PRO A 1 458 ? 1.059 16.376 8.521 1.00 93.06 458 PRO A N 1
ATOM 3428 C CA . PRO A 1 458 ? 0.846 17.772 8.894 1.00 93.06 458 PRO A CA 1
ATOM 3429 C C . PRO A 1 458 ? 0.866 18.690 7.666 1.00 93.06 458 PRO A C 1
ATOM 3431 O O . PRO A 1 458 ? 1.362 18.313 6.609 1.00 93.06 458 PRO A O 1
ATOM 3434 N N . GLY A 1 459 ? 0.369 19.917 7.824 1.00 95.38 459 GLY A N 1
ATOM 3435 C CA . GLY A 1 459 ? 0.418 20.913 6.759 1.00 95.38 459 GLY A CA 1
ATOM 3436 C C . GLY A 1 459 ? 1.838 21.264 6.329 1.00 95.38 459 GLY A C 1
ATOM 3437 O O . GLY A 1 459 ? 2.705 21.539 7.168 1.00 95.38 459 GLY A O 1
ATOM 3438 N N . TRP A 1 460 ? 2.053 21.290 5.017 1.00 96.25 460 TRP A N 1
ATOM 3439 C CA . TRP A 1 460 ? 3.313 21.677 4.389 1.00 96.25 460 TRP A CA 1
ATOM 3440 C C . TRP A 1 460 ? 3.058 22.631 3.232 1.00 96.25 460 TRP A C 1
ATOM 3442 O O . TRP A 1 460 ? 2.025 22.564 2.572 1.00 96.25 460 TRP A O 1
ATOM 3452 N N . ALA A 1 461 ? 4.033 23.493 2.934 1.00 97.12 461 ALA A N 1
ATOM 3453 C CA . ALA A 1 461 ? 3.972 24.317 1.735 1.00 97.12 461 ALA A CA 1
ATOM 3454 C C . ALA A 1 461 ? 3.721 23.441 0.492 1.00 97.12 461 ALA A C 1
ATOM 3456 O O . ALA A 1 461 ? 4.375 22.414 0.311 1.00 97.12 461 ALA A O 1
ATOM 3457 N N . ASN A 1 462 ? 2.768 23.866 -0.342 1.00 95.75 462 ASN A N 1
ATOM 3458 C CA . ASN A 1 462 ? 2.383 23.210 -1.593 1.00 95.75 462 ASN A CA 1
ATOM 3459 C C . ASN A 1 462 ? 1.861 21.767 -1.439 1.00 95.75 462 ASN A C 1
ATOM 3461 O O . ASN A 1 462 ? 1.998 20.955 -2.354 1.00 95.75 462 ASN A O 1
ATOM 3465 N N . ASP A 1 463 ? 1.225 21.434 -0.313 1.00 96.31 463 ASP A N 1
ATOM 3466 C CA . ASP A 1 463 ? 0.672 20.094 -0.075 1.00 96.31 463 ASP A CA 1
ATOM 3467 C C . ASP A 1 463 ? -0.685 19.830 -0.760 1.00 96.31 463 ASP A C 1
ATOM 3469 O O . ASP A 1 463 ? -1.214 18.729 -0.643 1.00 96.31 463 ASP A O 1
ATOM 3473 N N . GLY A 1 464 ? -1.270 20.811 -1.453 1.00 96.12 464 GLY A N 1
ATOM 3474 C CA . GLY A 1 464 ? -2.537 20.664 -2.185 1.00 96.12 464 GLY A CA 1
ATOM 3475 C C . GLY A 1 464 ? -3.802 20.717 -1.336 1.00 96.12 464 GLY A C 1
ATOM 3476 O O . GLY A 1 464 ? -4.902 20.760 -1.884 1.00 96.12 464 GLY A O 1
ATOM 3477 N N . THR A 1 465 ? -3.673 20.774 -0.014 1.00 97.31 465 THR A N 1
ATOM 3478 C CA . THR A 1 465 ? -4.801 21.013 0.888 1.00 97.31 465 THR A CA 1
ATOM 3479 C C . THR A 1 465 ? -5.157 22.497 0.934 1.00 97.31 465 THR A C 1
ATOM 3481 O O . THR A 1 465 ? -4.378 23.375 0.538 1.00 97.31 465 THR A O 1
ATOM 3484 N N . PHE A 1 466 ? -6.347 22.816 1.443 1.00 96.81 466 PHE A N 1
ATOM 3485 C CA . PHE A 1 466 ? -6.762 24.201 1.611 1.00 96.81 466 PHE A CA 1
ATOM 3486 C C . PHE A 1 466 ? -5.770 24.947 2.513 1.00 96.81 466 PHE A C 1
ATOM 3488 O O . PHE A 1 466 ? -5.556 24.577 3.669 1.00 96.81 466 PHE A O 1
ATOM 3495 N N . ASN A 1 467 ? -5.168 26.008 1.966 1.00 96.69 467 ASN A N 1
ATOM 3496 C CA . ASN A 1 467 ? -4.144 26.832 2.612 1.00 96.69 467 ASN A CA 1
ATOM 3497 C C . ASN A 1 467 ? -2.915 26.068 3.132 1.00 96.69 467 ASN A C 1
ATOM 3499 O O . ASN A 1 467 ? -2.261 26.569 4.050 1.00 96.69 467 ASN A O 1
ATOM 3503 N N . ASN A 1 468 ? -2.566 24.915 2.548 1.00 97.00 468 ASN A N 1
ATOM 3504 C CA . ASN A 1 468 ? -1.369 24.159 2.933 1.00 97.00 468 ASN A CA 1
ATOM 3505 C C . ASN A 1 468 ? -1.378 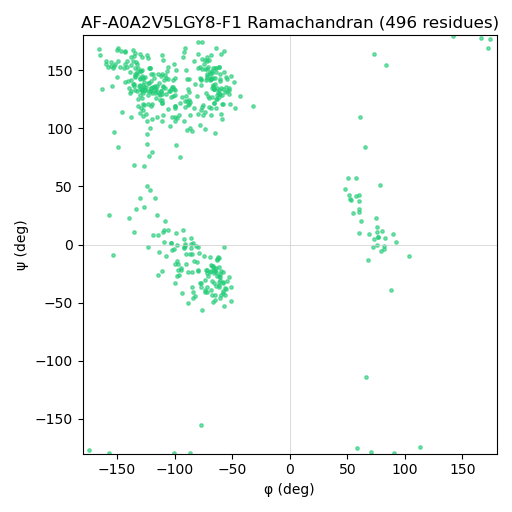23.710 4.413 1.00 97.00 468 ASN A C 1
ATOM 3507 O O . ASN A 1 468 ? -0.367 23.806 5.114 1.00 97.00 468 ASN A O 1
ATOM 3511 N N . GLN A 1 469 ? -2.552 23.331 4.931 1.00 96.25 469 GLN A N 1
ATOM 3512 C CA . GLN A 1 469 ? -2.758 23.026 6.356 1.00 96.25 469 GLN A CA 1
ATOM 3513 C C . GLN A 1 469 ? -2.772 21.526 6.676 1.00 96.25 469 GLN A C 1
ATOM 3515 O O . GLN A 1 469 ? -2.810 21.166 7.855 1.00 96.25 469 GLN A O 1
ATOM 3520 N N . GLY A 1 470 ? -2.681 20.665 5.662 1.00 96.25 470 GLY A N 1
ATOM 3521 C CA . GLY A 1 470 ? -2.798 19.218 5.802 1.00 96.25 470 GLY A CA 1
ATOM 3522 C C . GLY A 1 470 ? -4.239 18.780 6.073 1.00 96.25 470 GLY A C 1
ATOM 3523 O O . GLY A 1 470 ? -5.096 19.582 6.452 1.00 96.25 470 GLY A O 1
ATOM 3524 N N . TYR A 1 471 ? -4.509 17.488 5.880 1.00 96.06 471 TYR A N 1
ATOM 3525 C CA . TYR A 1 471 ? -5.790 16.893 6.263 1.00 96.06 471 TYR A CA 1
ATOM 3526 C C . TYR A 1 471 ? -5.923 16.776 7.786 1.00 96.06 471 TYR A C 1
ATOM 3528 O O . TYR A 1 471 ? -4.943 16.605 8.518 1.00 96.06 471 TYR A O 1
ATOM 3536 N N . SER A 1 472 ? -7.160 16.837 8.273 1.00 94.62 472 SER A N 1
ATOM 3537 C CA . SER A 1 472 ? -7.484 16.720 9.687 1.00 94.62 472 SER A CA 1
ATOM 3538 C C . SER A 1 472 ? -7.108 15.336 10.210 1.00 94.62 472 SER A C 1
ATOM 3540 O O . SER A 1 472 ? -7.549 14.308 9.708 1.00 94.62 472 SER A O 1
ATOM 3542 N N . SER A 1 473 ? -6.296 15.301 11.266 1.00 93.38 473 SER A N 1
ATOM 3543 C CA . SER A 1 473 ? -6.040 14.076 12.040 1.00 93.38 473 SER A CA 1
ATOM 3544 C C . SER A 1 473 ? -6.988 13.934 13.235 1.00 93.38 473 SER A C 1
ATOM 3546 O O . SER A 1 473 ? -6.706 13.146 14.138 1.00 93.38 473 SER A O 1
ATOM 3548 N N . GLN A 1 474 ? -8.061 14.733 13.308 1.00 93.44 474 GLN A N 1
ATOM 3549 C CA . GLN A 1 474 ? -9.001 14.657 14.426 1.00 93.44 474 GLN A CA 1
ATOM 3550 C C . GLN A 1 474 ? -9.759 13.321 14.389 1.00 93.44 474 GLN A C 1
ATOM 3552 O O . GLN A 1 474 ? -10.357 12.991 13.362 1.00 93.44 474 GLN A O 1
ATOM 3557 N N . PRO A 1 475 ? -9.764 12.546 15.490 1.00 94.06 475 PRO A N 1
ATOM 3558 C CA . PRO A 1 475 ? -10.578 11.341 15.587 1.00 94.06 475 PRO A CA 1
ATOM 3559 C C . PRO A 1 475 ? -12.054 11.634 15.307 1.00 94.06 475 PRO A C 1
ATOM 3561 O O . PRO A 1 475 ? -12.575 12.665 15.736 1.00 94.06 475 PRO A O 1
ATOM 3564 N N . TRP A 1 476 ? -12.746 10.714 14.632 1.00 96.25 476 TRP A N 1
ATOM 3565 C CA . TRP A 1 476 ? -14.179 10.865 14.388 1.00 96.25 476 TRP A CA 1
ATOM 3566 C C . TRP A 1 476 ? -14.949 10.909 15.710 1.00 96.25 476 TRP A C 1
ATOM 3568 O O . TRP A 1 476 ? -14.785 10.049 16.579 1.00 96.25 476 TRP A O 1
ATOM 3578 N N . GLY A 1 477 ? -15.809 11.915 15.851 1.00 96.56 477 GLY A N 1
ATOM 3579 C CA . GLY A 1 477 ? -16.661 12.077 17.020 1.00 96.56 477 GLY A CA 1
ATOM 3580 C C . GLY A 1 477 ? -17.765 11.026 17.041 1.00 96.56 477 GLY A C 1
ATOM 3581 O O . GLY A 1 477 ? -18.318 10.686 15.996 1.00 96.56 477 GLY A O 1
ATOM 3582 N N . VAL A 1 478 ? -18.109 10.535 18.234 1.00 97.19 478 VAL A N 1
ATOM 3583 C CA . VAL A 1 478 ? -19.163 9.532 18.418 1.00 97.19 478 VAL A CA 1
ATOM 3584 C C . VAL A 1 478 ? -20.427 10.169 18.973 1.00 97.19 478 VAL A C 1
ATOM 3586 O O . VAL A 1 478 ? -20.391 10.863 19.990 1.00 97.19 478 VAL A O 1
ATOM 3589 N N . THR A 1 479 ? -21.566 9.861 18.361 1.00 96.81 479 THR A N 1
ATOM 3590 C CA . THR A 1 479 ? -22.890 10.214 18.881 1.00 96.81 479 THR A CA 1
ATOM 3591 C C . THR A 1 479 ? -23.801 8.991 18.961 1.00 96.81 479 THR A C 1
ATOM 3593 O O . THR A 1 479 ? -23.769 8.109 18.105 1.00 96.81 479 THR A O 1
ATOM 3596 N N . GLN A 1 480 ? -24.628 8.933 20.008 1.00 95.06 480 GLN A N 1
ATOM 3597 C CA . GLN A 1 480 ? -25.721 7.969 20.141 1.00 95.06 480 GLN A CA 1
ATOM 3598 C C . GLN A 1 480 ? -27.045 8.719 20.143 1.00 95.06 480 GLN A C 1
ATOM 3600 O O . GLN A 1 480 ? -27.371 9.428 21.095 1.00 95.06 480 GLN A O 1
ATOM 3605 N N . ALA A 1 481 ? -27.807 8.568 19.068 1.00 93.00 481 ALA A N 1
ATOM 3606 C CA . ALA A 1 481 ? -29.109 9.198 18.917 1.00 93.00 481 ALA A CA 1
ATOM 3607 C C . ALA A 1 481 ? -29.967 8.402 17.930 1.00 93.00 481 ALA A C 1
ATOM 3609 O O . ALA A 1 481 ? -29.454 7.704 17.054 1.00 93.00 481 ALA A O 1
ATOM 3610 N N . GLY A 1 482 ? -31.291 8.489 18.083 1.00 89.06 482 GLY A N 1
ATOM 3611 C CA . GLY A 1 482 ? -32.233 7.923 17.112 1.00 89.06 482 GLY A CA 1
ATOM 3612 C C . GLY A 1 482 ? -32.111 6.409 16.896 1.00 89.06 482 GLY A C 1
ATOM 3613 O O . GLY A 1 482 ? -32.409 5.935 15.808 1.00 89.06 482 GLY A O 1
ATOM 3614 N N . GLY A 1 483 ? -31.648 5.651 17.899 1.00 94.69 483 GLY A N 1
ATOM 3615 C CA . GLY A 1 483 ? -31.451 4.202 17.772 1.00 94.69 483 GLY A CA 1
ATOM 3616 C C . GLY A 1 483 ? -30.223 3.805 16.947 1.00 94.69 483 GLY A C 1
ATOM 3617 O O . GLY A 1 483 ? -30.182 2.698 16.424 1.00 94.69 483 GLY A O 1
ATOM 3618 N N . THR A 1 484 ? -29.228 4.684 16.818 1.00 97.19 484 THR A N 1
ATOM 3619 C CA . THR A 1 484 ? -27.953 4.394 16.148 1.00 97.19 484 THR A CA 1
ATOM 3620 C C . THR A 1 484 ? -26.779 4.865 16.999 1.00 97.19 484 THR A C 1
ATOM 3622 O O . THR A 1 484 ? -26.920 5.783 17.813 1.00 97.19 484 THR A O 1
ATOM 3625 N N . ILE A 1 485 ? -25.617 4.251 16.793 1.00 97.69 485 ILE A N 1
ATOM 3626 C CA . ILE A 1 485 ? -24.321 4.840 17.133 1.00 97.69 485 ILE A CA 1
ATOM 3627 C C . ILE A 1 485 ? -23.655 5.293 15.836 1.00 97.69 485 ILE A C 1
ATOM 3629 O O . ILE A 1 485 ? -23.637 4.544 14.861 1.00 97.69 485 ILE A O 1
ATOM 3633 N N . THR A 1 486 ? -23.150 6.522 15.816 1.00 98.19 486 THR A N 1
ATOM 3634 C CA . THR A 1 486 ? -22.557 7.148 14.632 1.00 98.19 486 THR A CA 1
ATOM 3635 C C . THR A 1 486 ? -21.186 7.706 14.960 1.00 98.19 486 THR A C 1
ATOM 3637 O O . THR A 1 486 ? -21.044 8.418 15.953 1.00 98.19 486 THR A O 1
ATOM 3640 N N . TRP A 1 487 ? -20.214 7.426 14.097 1.00 98.25 487 TRP A N 1
ATOM 3641 C CA . TRP A 1 487 ? -18.914 8.085 14.049 1.00 98.25 487 TRP A CA 1
ATOM 3642 C C . TRP A 1 487 ? -18.912 9.066 12.876 1.00 98.25 487 TRP A C 1
ATOM 3644 O O . TRP A 1 487 ? -19.345 8.703 11.782 1.00 98.25 487 TRP A O 1
ATOM 3654 N N . SER A 1 488 ? -18.434 10.290 13.077 1.00 97.56 488 SER A N 1
ATOM 3655 C CA . SER A 1 488 ? -18.352 11.294 12.009 1.00 97.56 488 SER A CA 1
ATOM 3656 C C . SER A 1 488 ? -17.19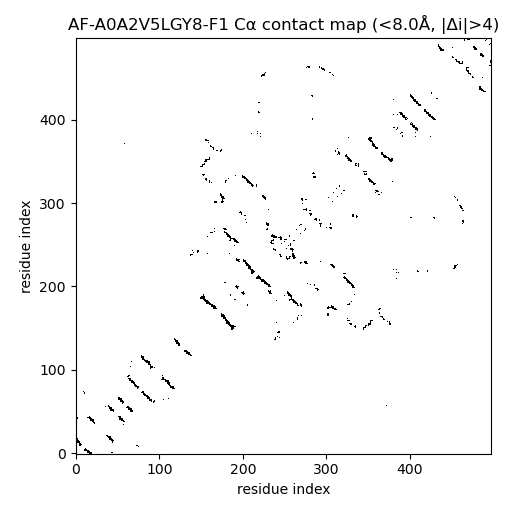2 12.265 12.204 1.00 97.56 488 SER A C 1
ATOM 3658 O O . SER A 1 488 ? -16.930 12.681 13.336 1.00 97.56 488 SER A O 1
ATOM 3660 N N . CYS A 1 489 ? -16.555 12.684 11.111 1.00 96.38 489 CYS A N 1
ATOM 3661 C CA . CYS A 1 489 ? -15.677 13.854 11.105 1.00 96.38 489 CYS A CA 1
ATOM 3662 C C . CYS A 1 489 ? -16.461 15.155 10.866 1.00 96.38 489 CYS A C 1
ATOM 3664 O O . CYS A 1 489 ? -17.693 15.177 10.740 1.00 96.38 489 CYS A O 1
ATOM 3666 N N . GLU A 1 490 ? -15.717 16.258 10.828 1.00 95.88 490 GLU A N 1
ATOM 3667 C CA . GLU A 1 490 ? -16.204 17.559 10.388 1.00 95.88 490 GLU A CA 1
ATOM 3668 C C . GLU A 1 490 ? -16.768 17.466 8.961 1.00 95.88 490 GLU A C 1
ATOM 3670 O O . GLU A 1 490 ? -16.331 16.674 8.131 1.00 95.88 490 GLU A O 1
ATOM 3675 N N . THR A 1 491 ? -17.773 18.276 8.649 1.00 95.31 491 THR A N 1
ATOM 3676 C CA . THR A 1 491 ? -18.228 18.418 7.260 1.00 95.31 491 THR A CA 1
ATOM 3677 C C . THR A 1 491 ? -17.234 19.262 6.465 1.00 95.31 491 THR A C 1
ATOM 3679 O O . THR A 1 491 ? -16.604 20.162 7.019 1.00 95.31 491 THR A O 1
ATOM 3682 N N . PHE A 1 492 ? -17.191 19.081 5.142 1.00 93.38 492 PHE A N 1
ATOM 3683 C CA . PHE A 1 492 ? -16.380 19.923 4.252 1.00 93.38 492 PHE A CA 1
ATOM 3684 C C . PHE A 1 492 ? -16.668 21.432 4.407 1.00 93.38 492 PHE A C 1
ATOM 3686 O O . PHE A 1 492 ? -15.782 22.268 4.259 1.00 93.38 492 PHE A O 1
ATOM 3693 N N . ALA A 1 493 ? -17.912 21.797 4.745 1.00 94.81 493 ALA A N 1
ATOM 3694 C CA . ALA A 1 493 ? -18.299 23.185 4.999 1.00 94.81 493 ALA A CA 1
ATOM 3695 C C . ALA A 1 493 ? -17.717 23.755 6.308 1.00 94.81 493 ALA A C 1
ATOM 3697 O O . ALA A 1 493 ? -17.553 24.968 6.420 1.00 94.81 493 ALA A O 1
ATOM 3698 N N . GLN A 1 494 ? -17.436 22.903 7.299 1.00 95.88 494 GLN A N 1
ATOM 3699 C CA . GLN A 1 494 ? -16.789 23.287 8.559 1.00 95.88 494 GLN A CA 1
ATOM 3700 C C . GLN A 1 494 ? -15.267 23.314 8.415 1.00 95.88 494 GLN A C 1
ATOM 3702 O O . GLN A 1 494 ? -14.621 24.228 8.923 1.00 95.88 494 GLN A O 1
ATOM 3707 N N . ASN A 1 495 ? -14.715 22.328 7.711 1.00 95.88 495 ASN A N 1
ATOM 3708 C CA . ASN A 1 495 ? -13.292 22.183 7.467 1.00 95.88 495 ASN A CA 1
ATOM 3709 C C . ASN A 1 495 ? -13.083 21.588 6.067 1.00 95.88 495 ASN A C 1
ATOM 3711 O O . ASN A 1 495 ? -13.444 20.444 5.810 1.00 95.88 495 ASN A O 1
ATOM 3715 N N . GLN A 1 496 ? -12.485 22.355 5.155 1.00 95.00 496 GLN A N 1
ATOM 3716 C CA . GLN A 1 496 ? -12.226 21.894 3.783 1.00 95.00 496 GLN A CA 1
ATOM 3717 C C . GLN A 1 496 ? -11.150 20.800 3.708 1.00 95.00 496 GLN A C 1
ATOM 3719 O O . GLN A 1 496 ? -10.992 20.168 2.668 1.00 95.00 496 GLN A O 1
ATOM 3724 N N . ASN A 1 497 ? -10.438 20.572 4.812 1.00 95.69 497 ASN A N 1
ATOM 3725 C CA . ASN A 1 497 ? -9.436 19.530 4.976 1.00 95.69 497 ASN A CA 1
ATOM 3726 C C . ASN A 1 497 ? -9.925 18.404 5.916 1.00 95.69 497 ASN A C 1
ATOM 3728 O O . ASN A 1 497 ? -9.089 17.724 6.508 1.00 95.69 497 ASN A O 1
ATOM 3732 N N . ALA A 1 498 ? -11.242 18.264 6.130 1.00 92.25 498 ALA A N 1
ATOM 3733 C CA . ALA A 1 498 ? -11.845 17.271 7.031 1.00 92.25 498 ALA A CA 1
ATOM 3734 C C . ALA A 1 498 ? -11.589 15.810 6.640 1.00 92.25 498 ALA A C 1
ATOM 3736 O O . ALA A 1 498 ? -11.508 15.527 5.423 1.00 92.25 498 ALA A O 1
#

Solvent-accessible surface area (backbone atoms only — not comparable to full-atom values): 26759 Å² total; per-residue (Å²): 100,69,45,67,44,68,59,91,70,34,76,73,48,70,45,71,27,37,42,82,44,77,74,93,64,95,70,96,54,61,70,76,59,46,74,30,49,89,40,28,22,47,32,38,47,60,92,88,53,97,41,60,34,33,36,25,28,68,88,77,66,50,47,47,27,36,35,47,74,56,45,84,46,57,41,62,91,76,30,31,40,36,35,38,72,20,29,30,17,34,20,64,65,36,15,50,74,72,73,39,60,85,46,36,63,40,76,79,48,71,47,73,47,78,41,86,53,72,59,72,64,47,74,44,67,57,96,89,37,82,75,47,76,47,67,53,72,60,84,78,83,83,78,84,74,63,56,81,56,41,67,43,39,29,54,28,29,55,36,56,82,44,50,43,64,78,32,38,37,84,87,82,39,27,28,5,29,18,55,13,41,21,39,23,22,51,6,66,33,66,38,57,16,32,41,75,61,50,56,56,24,37,38,33,40,38,39,34,32,40,26,26,48,73,98,78,24,60,60,39,70,43,55,48,16,40,29,32,17,20,58,43,54,63,24,71,61,20,40,87,70,58,36,61,46,42,58,80,98,41,66,76,36,46,19,39,24,24,18,9,16,32,77,42,50,27,68,69,47,38,34,66,83,55,37,17,40,58,62,36,42,41,56,49,46,24,49,46,57,60,58,37,51,44,60,68,86,62,80,84,58,44,28,54,60,16,26,35,28,50,24,75,78,59,23,43,92,77,39,73,76,47,44,33,35,43,30,40,35,50,35,32,40,62,26,37,58,44,23,76,78,36,73,92,43,58,41,69,84,33,15,24,14,19,24,37,31,47,67,47,62,53,78,64,51,62,50,56,43,75,60,63,70,51,44,60,48,36,52,56,72,54,64,47,33,79,66,73,30,51,67,46,81,47,58,94,40,80,90,83,43,30,36,32,35,46,34,39,36,79,46,68,91,45,94,95,43,77,46,78,39,76,36,83,44,74,77,18,41,65,89,61,83,57,65,52,75,46,82,50,65,91,90,71,83,87,72,93,81,81,79,86,70,44,69,48,62,73,46,39,48,65,34,57,34,70,89,28,53,28,50,57,64,70,76,51,48,77,47,78,58,96,56,26,45,32,38,30,55,58,50,60,91,80,31,79,32,83

Radius of gyration: 24.74 Å; Cα contacts (8 Å, |Δi|>4): 1223; chains: 1; bounding box: 72×69×59 Å

Sequence (498 aa):
FFSILVFNDLLRGSEAGSMGLIPQNVMALPSTLGASTNQLVVEKLAAGEQFDLAVRDAKTGFTFFNVEGHQYDYDAGAQSLSITGGRLLISNEFANVLGHPADAGAIVGKISIGASMEAVEVQTLVNGKTKSAVNPPLRGALGPRTPALVAGPDIIVGDLPAVAQGGNDTINHFVGLGVATTSCNNGDQPVDWFQLSNTDHPFIPQNLYRMSGGANNNERFEQIGQSWGKHAFLALENDACSFGCNTSGCATGTHLCPGCSDPYSTNLNYGQTGIGSRAWVNPFTGVFPSTANDHTGHNHTGTSHRVTVASSDLNPAQNTGATYYAEAAYITPHEYSWCQSHPGQCNMYNNASYRQFTVSGSGDNYSFSPAGSTVRTKPAIMAWADTGAAVTQVQPDLANDGFWLIGYKVTNPATGVWHYEYALYNQNLDRSIQSFSVPLAPGVNLSNIDFRGPRQEPGWANDGTFNNQGYSSQPWGVTQAGGTITWSCETFAQNQNA

pLDDT: mean 89.45, std 12.22, range [36.22, 98.81]

Mean predicted aligned error: 13.16 Å